Protein AF-A0A537WM13-F1 (afdb_monomer_lite)

Structure (mmCIF, N/CA/C/O backbone):
data_AF-A0A537WM13-F1
#
_entry.id   AF-A0A537WM13-F1
#
loop_
_atom_site.group_PDB
_atom_site.id
_atom_site.type_symbol
_atom_site.label_atom_id
_atom_site.label_alt_id
_atom_site.label_comp_id
_atom_site.label_asym_id
_atom_site.label_entity_id
_atom_site.label_seq_id
_atom_site.pdbx_PDB_ins_code
_atom_site.Cartn_x
_atom_site.Cartn_y
_atom_site.Cartn_z
_atom_site.occupancy
_atom_site.B_iso_or_equiv
_atom_site.auth_seq_id
_atom_site.auth_comp_id
_atom_site.auth_asym_id
_atom_site.auth_atom_id
_atom_site.pdbx_PDB_model_num
ATOM 1 N N . MET A 1 1 ? -26.273 -24.466 23.241 1.00 33.66 1 MET A N 1
ATOM 2 C CA . MET A 1 1 ? -25.876 -25.636 22.429 1.00 33.66 1 MET A CA 1
ATOM 3 C C . MET A 1 1 ? -24.632 -25.235 21.656 1.00 33.66 1 MET A C 1
ATOM 5 O O . MET A 1 1 ? -24.740 -24.491 20.694 1.00 33.66 1 MET A O 1
ATOM 9 N N . GLY A 1 2 ? -23.457 -25.568 22.197 1.00 30.44 2 GLY A N 1
ATOM 10 C CA . GLY A 1 2 ? -22.162 -25.078 21.719 1.00 30.44 2 GLY A CA 1
ATOM 11 C C . GLY A 1 2 ? -21.608 -25.953 20.600 1.00 30.44 2 GLY A C 1
ATOM 12 O O . GLY A 1 2 ? -21.362 -27.138 20.813 1.00 30.44 2 GLY A O 1
ATOM 13 N N . GLY A 1 3 ? -21.435 -25.367 19.416 1.00 29.80 3 GLY A N 1
ATOM 14 C CA . GLY A 1 3 ? -20.733 -25.984 18.296 1.00 29.80 3 GLY A CA 1
ATOM 15 C C . GLY A 1 3 ? -19.224 -25.824 18.467 1.00 29.80 3 GLY A C 1
ATOM 16 O O . GLY A 1 3 ? -18.727 -24.714 18.629 1.00 29.80 3 GLY A O 1
ATOM 17 N N . ALA A 1 4 ? -18.490 -26.934 18.447 1.00 31.41 4 ALA A N 1
ATOM 18 C CA . ALA A 1 4 ? -17.034 -26.921 18.467 1.00 31.41 4 ALA A CA 1
ATOM 19 C C . ALA A 1 4 ? -16.499 -26.465 17.096 1.00 31.41 4 ALA A C 1
ATOM 21 O O . ALA A 1 4 ? -16.612 -27.183 16.100 1.00 31.41 4 ALA A O 1
ATOM 22 N N . HIS A 1 5 ? -15.920 -25.265 17.054 1.00 36.41 5 HIS A N 1
ATOM 23 C CA . HIS A 1 5 ? -15.226 -24.718 15.890 1.00 36.41 5 HIS A CA 1
ATOM 24 C C . HIS A 1 5 ? -14.004 -25.586 15.543 1.00 36.41 5 HIS A C 1
ATOM 26 O O . HIS A 1 5 ? -13.100 -25.770 16.360 1.00 36.41 5 HIS A O 1
ATOM 32 N N . ARG A 1 6 ? -13.945 -26.114 14.313 1.00 45.25 6 ARG A N 1
ATOM 33 C CA . ARG A 1 6 ? -12.697 -26.652 13.749 1.00 45.25 6 ARG A CA 1
ATOM 34 C C . ARG A 1 6 ? -11.762 -25.471 13.476 1.00 45.25 6 ARG A C 1
ATOM 36 O O . ARG A 1 6 ? -12.001 -24.715 12.541 1.00 45.25 6 ARG A O 1
ATOM 43 N N . GLY A 1 7 ? -10.735 -25.306 14.308 1.00 50.56 7 GLY A N 1
ATOM 44 C CA . GLY A 1 7 ? -9.746 -24.237 14.165 1.00 50.56 7 GLY A CA 1
ATOM 45 C C . GLY A 1 7 ? -8.942 -24.347 12.866 1.00 50.56 7 GLY A C 1
ATOM 46 O O . GLY A 1 7 ? -8.560 -25.444 12.449 1.00 50.56 7 GLY A O 1
ATOM 47 N N . LEU A 1 8 ? -8.679 -23.199 12.242 1.00 58.16 8 LEU A N 1
ATOM 48 C CA . LEU A 1 8 ? -7.726 -23.058 11.141 1.00 58.16 8 LEU A CA 1
ATOM 49 C C . LEU A 1 8 ? -6.319 -23.468 11.614 1.00 58.16 8 LEU A C 1
ATOM 51 O O . LEU A 1 8 ? -5.905 -23.130 12.725 1.00 58.16 8 LEU A O 1
ATOM 55 N N . ARG A 1 9 ? -5.591 -24.240 10.797 1.00 61.44 9 ARG A N 1
ATOM 56 C CA . ARG A 1 9 ? -4.229 -24.696 11.123 1.00 61.44 9 ARG A CA 1
ATOM 57 C C . ARG A 1 9 ? -3.228 -23.603 10.775 1.00 61.44 9 ARG A C 1
ATOM 59 O O . ARG A 1 9 ? -3.192 -23.152 9.638 1.00 61.44 9 ARG A O 1
ATOM 66 N N . LEU A 1 10 ? -2.362 -23.250 11.721 1.00 72.94 10 LEU A N 1
ATOM 67 C CA . LEU A 1 10 ? -1.265 -22.313 11.487 1.00 72.94 10 LEU A CA 1
ATOM 68 C C . LEU A 1 10 ? -0.413 -22.754 10.286 1.00 72.94 10 LEU A C 1
ATOM 70 O O . LEU A 1 10 ? -0.078 -23.937 10.159 1.00 72.94 10 LEU A O 1
ATOM 74 N N . CYS A 1 11 ? -0.043 -21.815 9.417 1.00 73.94 11 CYS A N 1
ATOM 75 C CA . CYS A 1 11 ? 0.952 -22.085 8.395 1.00 73.94 11 CYS A CA 1
ATOM 76 C C . CYS A 1 11 ? 2.236 -22.596 9.057 1.00 73.94 11 CYS A C 1
ATOM 78 O O . CYS A 1 11 ? 2.623 -22.170 10.152 1.00 73.94 11 CYS A O 1
ATOM 80 N N . GLY A 1 12 ? 2.888 -23.550 8.390 1.00 61.28 12 GLY A N 1
ATOM 81 C CA . GLY A 1 12 ? 4.125 -24.149 8.876 1.00 61.28 12 GLY A CA 1
ATOM 82 C C . GLY A 1 12 ? 3.924 -25.135 10.027 1.00 61.28 12 GLY A C 1
ATOM 83 O O . GLY A 1 12 ? 4.912 -25.713 10.484 1.00 61.28 12 GLY A O 1
ATOM 84 N N . ALA A 1 13 ? 2.679 -25.391 10.457 1.00 55.06 13 ALA A N 1
ATOM 85 C CA . ALA A 1 13 ? 2.350 -26.538 11.293 1.00 55.06 13 ALA A CA 1
ATOM 86 C C . 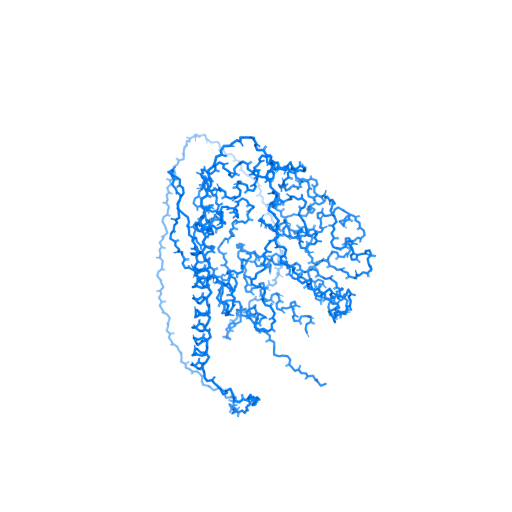ALA A 1 13 ? 2.647 -27.819 10.500 1.00 55.06 13 ALA A C 1
ATOM 88 O O . ALA A 1 13 ? 1.800 -28.358 9.789 1.00 55.06 13 ALA A O 1
ATOM 89 N N . ARG A 1 14 ? 3.900 -28.274 10.594 1.00 45.12 14 ARG A N 1
ATOM 90 C CA . ARG A 1 14 ? 4.309 -29.609 10.171 1.00 45.12 14 ARG A CA 1
ATOM 91 C C . ARG A 1 14 ? 3.398 -30.601 10.878 1.00 45.12 14 ARG A C 1
ATOM 93 O O . ARG A 1 14 ? 3.159 -30.464 12.079 1.00 45.12 14 ARG A O 1
ATOM 100 N N . ASP A 1 15 ? 2.933 -31.612 10.158 1.00 42.06 15 ASP A N 1
ATOM 101 C CA . ASP A 1 15 ? 2.449 -32.819 10.813 1.00 42.06 15 ASP A CA 1
ATOM 102 C C . ASP A 1 15 ? 3.578 -33.317 11.735 1.00 42.06 15 ASP A C 1
ATOM 104 O O . ASP A 1 15 ? 4.653 -33.670 11.259 1.00 42.06 15 ASP A O 1
ATOM 108 N N . GLY A 1 16 ? 3.365 -33.195 13.050 1.00 31.75 16 GLY A N 1
ATOM 109 C CA . GLY A 1 16 ? 4.203 -33.682 14.153 1.00 31.75 16 GLY A CA 1
ATOM 110 C C . GLY A 1 16 ? 5.718 -33.751 13.917 1.00 31.75 16 GLY A C 1
ATOM 111 O O . GLY A 1 16 ? 6.237 -34.769 13.467 1.00 31.75 16 GLY A O 1
ATOM 112 N N . GLY A 1 17 ? 6.447 -32.719 14.346 1.00 27.03 17 GLY A N 1
ATOM 113 C CA . GLY A 1 17 ? 7.904 -32.761 14.483 1.00 27.03 17 GLY A CA 1
ATOM 114 C C . GLY A 1 17 ? 8.394 -31.704 15.465 1.00 27.03 17 GLY A C 1
ATOM 115 O O . GLY A 1 17 ? 8.630 -30.564 15.072 1.00 27.03 17 GLY A O 1
ATOM 116 N N . ASP A 1 18 ? 8.495 -32.107 16.733 1.00 31.38 18 ASP A N 1
ATOM 117 C CA . ASP A 1 18 ? 8.873 -31.317 17.908 1.00 31.38 18 ASP A CA 1
ATOM 118 C C . ASP A 1 18 ? 10.163 -30.500 17.759 1.00 31.38 18 ASP A C 1
ATOM 120 O O . ASP A 1 18 ? 11.173 -30.969 17.229 1.00 31.38 18 ASP A O 1
ATOM 124 N N . GLY A 1 19 ? 10.157 -29.298 18.346 1.00 28.38 19 GLY A N 1
ATOM 125 C CA . GLY A 1 19 ? 11.374 -28.514 18.545 1.00 28.38 19 GLY A CA 1
ATOM 126 C C . GLY A 1 19 ? 11.162 -27.071 19.003 1.00 28.38 19 GLY A C 1
ATOM 127 O O . GLY A 1 19 ? 11.687 -26.160 18.372 1.00 28.38 19 GLY A O 1
ATOM 128 N N . ALA A 1 20 ? 10.423 -26.832 20.092 1.00 28.44 20 ALA A N 1
ATOM 129 C CA . ALA A 1 20 ? 10.394 -25.521 20.745 1.00 28.44 20 ALA A CA 1
ATOM 130 C C . ALA A 1 20 ? 11.542 -25.401 21.766 1.00 28.44 20 ALA A C 1
ATOM 132 O O . ALA A 1 20 ? 11.577 -26.124 22.760 1.00 28.44 20 ALA A O 1
ATOM 133 N N . VAL A 1 21 ? 12.463 -24.456 21.554 1.00 29.03 21 VAL A N 1
ATOM 134 C CA . VAL A 1 21 ? 13.472 -24.049 22.547 1.00 29.03 21 VAL A CA 1
ATOM 135 C C . VAL A 1 21 ? 12.980 -22.784 23.252 1.00 29.03 21 VAL A C 1
ATOM 137 O O . VAL A 1 21 ? 12.755 -21.759 22.613 1.00 29.03 21 VAL A O 1
ATOM 140 N N . ARG A 1 22 ? 12.823 -22.843 24.582 1.00 28.94 22 ARG A N 1
ATOM 141 C CA . ARG A 1 22 ? 12.634 -21.669 25.457 1.00 28.94 22 ARG A CA 1
ATOM 142 C C . ARG A 1 22 ? 13.965 -21.255 26.118 1.00 28.94 22 ARG A C 1
ATOM 144 O O . ARG A 1 22 ? 14.816 -22.114 26.342 1.00 28.94 22 ARG A O 1
ATOM 151 N N . PRO A 1 23 ? 14.147 -19.961 26.452 1.00 28.91 23 PRO A N 1
ATOM 152 C CA . PRO A 1 23 ? 15.436 -19.385 26.832 1.00 28.91 23 PRO A CA 1
ATOM 153 C C . PRO A 1 23 ? 15.777 -19.577 28.320 1.00 28.91 23 PRO A C 1
ATOM 155 O O . PRO A 1 23 ? 14.935 -19.406 29.204 1.00 28.91 23 PRO A O 1
ATOM 158 N N . GLY A 1 24 ? 17.043 -19.902 28.594 1.00 26.73 24 GLY A N 1
ATOM 159 C CA . GLY A 1 24 ? 17.599 -20.075 29.937 1.00 26.73 24 GLY A CA 1
ATOM 160 C C . GLY A 1 24 ? 17.973 -18.754 30.620 1.00 26.73 24 GLY A C 1
ATOM 161 O O . GLY A 1 24 ? 18.552 -17.852 30.019 1.00 26.73 24 GLY A O 1
ATOM 162 N N . ARG A 1 25 ? 17.624 -18.671 31.907 1.00 28.39 25 ARG A N 1
ATOM 163 C CA . ARG A 1 25 ? 17.782 -17.538 32.828 1.00 28.39 25 ARG A CA 1
ATOM 164 C C . ARG A 1 25 ? 19.241 -17.162 33.122 1.00 28.39 25 ARG A C 1
ATOM 166 O O . ARG A 1 25 ? 20.120 -18.011 33.223 1.00 28.39 25 ARG A O 1
ATOM 173 N N . ARG A 1 26 ? 19.437 -15.865 33.391 1.00 30.41 26 ARG A N 1
ATOM 174 C CA . ARG A 1 26 ? 20.634 -15.253 33.990 1.00 30.41 26 ARG A CA 1
ATOM 175 C C . ARG A 1 26 ? 20.900 -15.802 35.398 1.00 30.41 26 ARG A C 1
ATOM 177 O O . ARG A 1 26 ? 19.998 -15.775 36.230 1.00 30.41 26 ARG A O 1
ATOM 184 N N . HIS A 1 27 ? 22.158 -16.121 35.702 1.00 27.98 27 HIS A N 1
ATOM 185 C CA . HIS A 1 27 ? 22.678 -16.100 37.070 1.00 27.98 27 HIS A CA 1
ATOM 186 C C . HIS A 1 27 ? 23.997 -15.325 37.148 1.00 27.98 27 HIS A C 1
ATOM 188 O O . HIS A 1 27 ? 24.932 -15.547 36.385 1.00 27.98 27 HIS A O 1
ATOM 194 N N . ARG A 1 28 ? 24.011 -14.373 38.088 1.00 28.02 28 ARG A N 1
ATOM 195 C CA . ARG A 1 28 ? 25.153 -13.575 38.545 1.00 28.02 28 ARG A CA 1
ATOM 196 C C . ARG A 1 28 ? 26.186 -14.462 39.233 1.00 28.02 28 ARG A C 1
ATOM 198 O O . ARG A 1 28 ? 25.793 -15.262 40.073 1.00 28.02 28 ARG A O 1
ATOM 205 N N . LEU A 1 29 ? 27.470 -14.153 39.054 1.00 29.03 29 LEU A N 1
ATOM 206 C CA . LEU A 1 29 ? 28.488 -14.333 40.093 1.00 29.03 29 LEU A CA 1
ATOM 207 C C . LEU A 1 29 ? 29.459 -13.140 40.080 1.00 29.03 29 LEU A C 1
ATOM 209 O O . LEU A 1 29 ? 29.998 -12.756 39.048 1.00 29.03 29 LEU A O 1
ATOM 213 N N . ARG A 1 30 ? 29.595 -12.522 41.258 1.00 26.73 30 ARG A N 1
ATOM 214 C CA . ARG A 1 30 ? 30.518 -11.435 41.618 1.00 26.73 30 ARG A CA 1
ATOM 215 C C . ARG A 1 30 ? 31.854 -12.021 42.093 1.00 26.73 30 ARG A C 1
ATOM 217 O O . ARG A 1 30 ? 31.815 -12.976 42.862 1.00 26.73 30 ARG A O 1
ATOM 224 N N . ARG A 1 31 ? 32.973 -11.344 41.788 1.00 27.62 31 ARG A N 1
ATOM 225 C CA . ARG A 1 31 ? 34.114 -10.974 42.681 1.00 27.62 31 ARG A CA 1
ATOM 226 C C . ARG A 1 31 ? 35.231 -10.370 41.802 1.00 27.62 31 ARG A C 1
ATOM 228 O O . ARG A 1 31 ? 35.631 -11.003 40.840 1.00 27.62 31 ARG A O 1
ATOM 235 N N . SER A 1 32 ? 35.532 -9.067 41.894 1.00 26.98 32 SER A N 1
ATOM 236 C CA . SER A 1 32 ? 36.383 -8.372 42.893 1.00 26.98 32 SER A CA 1
ATOM 237 C C . SER A 1 32 ? 37.873 -8.723 42.723 1.00 26.98 32 SER A C 1
ATOM 239 O O . SER A 1 32 ? 38.274 -9.833 43.043 1.00 26.98 32 SER A O 1
ATOM 241 N N . LEU A 1 33 ? 38.608 -7.896 41.963 1.00 27.00 33 LEU A N 1
ATOM 242 C CA . LEU A 1 33 ? 39.578 -6.859 42.397 1.00 27.00 33 LEU A CA 1
ATOM 243 C C . LEU A 1 33 ? 40.980 -7.399 42.739 1.00 27.00 33 LEU A C 1
ATOM 245 O O . LEU A 1 33 ? 41.159 -7.996 43.794 1.00 27.00 33 LEU A O 1
ATOM 249 N N . ARG A 1 34 ? 41.981 -7.042 41.917 1.00 26.39 34 ARG A N 1
ATOM 250 C CA . ARG A 1 34 ? 43.159 -6.223 42.299 1.00 26.39 34 ARG A CA 1
ATOM 251 C C . ARG A 1 34 ? 44.148 -6.090 41.131 1.00 26.39 34 ARG A C 1
ATOM 253 O O . ARG A 1 34 ? 44.536 -7.084 40.532 1.00 26.39 34 ARG A O 1
ATOM 260 N N . ALA A 1 35 ? 44.543 -4.848 40.853 1.00 30.22 35 ALA A N 1
ATOM 261 C CA . ALA A 1 35 ? 45.727 -4.481 40.074 1.00 30.22 35 ALA A CA 1
ATOM 262 C C . ALA A 1 35 ? 46.989 -4.544 40.961 1.00 30.22 35 ALA A C 1
ATOM 264 O O . ALA A 1 35 ? 46.861 -4.538 42.192 1.00 30.22 35 ALA A O 1
ATOM 265 N N . PRO A 1 36 ? 48.188 -4.590 40.354 1.00 31.06 36 PRO A N 1
ATOM 266 C CA . PRO A 1 36 ? 49.019 -3.378 40.370 1.00 31.06 36 PRO A CA 1
ATOM 267 C C . PRO A 1 36 ? 49.828 -3.119 39.075 1.00 31.06 36 PRO A C 1
ATOM 269 O O . PRO A 1 36 ? 50.202 -4.036 38.352 1.00 31.06 36 PRO A O 1
ATOM 272 N N . GLU A 1 37 ? 50.113 -1.839 38.834 1.00 28.83 37 GLU A N 1
ATOM 273 C CA . GLU A 1 37 ? 51.120 -1.264 37.915 1.00 28.83 37 GLU A CA 1
ATOM 274 C C . GLU A 1 37 ? 52.397 -0.862 38.710 1.00 28.83 37 GLU A C 1
ATOM 276 O O . GLU A 1 37 ? 52.356 -0.971 39.940 1.00 28.83 37 GLU A O 1
ATOM 281 N N . PRO A 1 38 ? 53.464 -0.239 38.138 1.00 43.94 38 PRO A N 1
ATOM 282 C CA . PRO A 1 38 ? 54.032 -0.259 36.772 1.00 43.94 38 PRO A CA 1
ATOM 283 C C . PRO A 1 38 ? 55.580 -0.455 36.764 1.00 43.94 38 PRO A C 1
ATOM 285 O O . PRO A 1 38 ? 56.235 -0.440 37.804 1.00 43.94 38 PRO A O 1
ATOM 288 N N . GLY A 1 39 ? 56.199 -0.570 35.578 1.00 26.47 39 GLY A N 1
ATOM 289 C CA . GLY A 1 39 ? 57.662 -0.554 35.406 1.00 26.47 39 GLY A CA 1
ATOM 290 C C . GLY A 1 39 ? 58.103 -0.103 34.004 1.00 26.47 39 GLY A C 1
ATOM 291 O O . GLY A 1 39 ? 57.547 -0.538 33.005 1.00 26.47 39 GLY A O 1
ATOM 292 N N . ASP A 1 40 ? 59.082 0.800 33.971 1.00 28.75 40 ASP A N 1
ATOM 293 C CA . ASP A 1 40 ? 59.433 1.780 32.930 1.00 28.75 40 ASP A CA 1
ATOM 294 C C . ASP A 1 40 ? 60.497 1.300 31.891 1.00 28.75 40 ASP A C 1
ATOM 296 O O . ASP A 1 40 ? 61.264 0.375 32.146 1.00 28.75 40 ASP A O 1
ATOM 300 N N . ARG A 1 41 ? 60.611 2.067 30.787 1.00 30.39 41 ARG A N 1
ATOM 301 C CA . ARG A 1 41 ? 61.742 2.249 29.829 1.00 30.39 41 ARG A CA 1
ATOM 302 C C . ARG A 1 41 ? 61.963 1.270 28.661 1.00 30.39 41 ARG A C 1
ATOM 304 O O . ARG A 1 41 ? 62.600 0.235 28.794 1.00 30.39 41 ARG A O 1
ATOM 311 N N . SER A 1 42 ? 61.755 1.754 27.429 1.00 30.62 42 SER A N 1
ATOM 312 C CA . SER A 1 42 ? 62.787 2.448 26.610 1.00 30.62 42 SER A CA 1
ATOM 313 C C . SER A 1 42 ? 62.538 2.358 25.088 1.00 30.62 42 SER A C 1
ATOM 315 O O . SER A 1 42 ? 61.827 1.502 24.578 1.00 30.62 42 SER A O 1
ATOM 317 N N . ARG A 1 43 ? 63.094 3.348 24.378 1.00 30.92 43 ARG A N 1
ATOM 318 C CA . ARG A 1 43 ? 62.888 3.745 22.972 1.00 30.92 43 ARG A CA 1
ATOM 319 C C . ARG A 1 43 ? 63.471 2.754 21.951 1.00 30.92 43 ARG A C 1
ATOM 321 O O . ARG A 1 43 ? 64.554 2.246 22.198 1.00 30.92 43 ARG A O 1
ATOM 328 N N . LEU A 1 44 ? 62.904 2.705 20.732 1.00 32.09 44 LEU A N 1
ATOM 329 C CA . LEU A 1 44 ? 63.640 2.919 19.462 1.00 32.09 44 LEU A CA 1
ATOM 330 C C . LEU A 1 44 ? 62.717 2.996 18.222 1.00 32.09 44 LEU A C 1
ATOM 332 O O . LEU A 1 44 ? 61.686 2.344 18.126 1.00 32.09 44 LEU A O 1
ATOM 336 N N . ARG A 1 45 ? 63.110 3.868 17.284 1.00 31.75 45 ARG A N 1
ATOM 337 C CA . ARG A 1 45 ? 62.446 4.260 16.023 1.00 31.75 45 ARG A CA 1
ATOM 338 C C . ARG A 1 45 ? 62.649 3.225 14.897 1.00 31.75 45 ARG A C 1
ATOM 340 O O . ARG A 1 45 ? 63.776 2.773 14.747 1.00 31.75 45 ARG A O 1
ATOM 347 N N . ARG A 1 46 ? 61.682 3.075 13.969 1.00 31.28 46 ARG A N 1
ATOM 348 C CA . ARG A 1 46 ? 61.757 3.427 12.513 1.00 31.28 46 ARG A CA 1
ATOM 349 C C . ARG A 1 46 ? 60.634 2.769 11.671 1.00 31.28 46 ARG A C 1
ATOM 351 O O . ARG A 1 46 ? 60.074 1.751 12.038 1.00 31.28 46 ARG A O 1
ATOM 358 N N . ARG A 1 47 ? 60.314 3.451 10.561 1.00 32.22 47 ARG A N 1
ATOM 359 C CA . ARG A 1 47 ? 59.229 3.277 9.565 1.00 32.22 47 ARG A CA 1
ATOM 360 C C . ARG A 1 47 ? 59.328 1.997 8.707 1.00 32.22 47 ARG A C 1
ATOM 362 O O . ARG A 1 47 ? 60.449 1.636 8.373 1.00 32.22 47 ARG A O 1
ATOM 369 N N . ALA A 1 48 ? 58.186 1.476 8.213 1.00 31.67 48 ALA A N 1
ATOM 370 C CA . ALA A 1 48 ? 57.818 1.346 6.775 1.00 31.67 48 ALA A CA 1
ATOM 371 C C . ALA A 1 48 ? 56.701 0.296 6.497 1.00 31.67 48 ALA A C 1
ATOM 373 O O . ALA A 1 48 ? 56.840 -0.844 6.910 1.00 31.67 48 ALA A O 1
ATOM 374 N N . GLY A 1 49 ? 55.660 0.700 5.740 1.00 30.44 49 GLY A N 1
ATOM 375 C CA . GLY A 1 49 ? 54.986 -0.027 4.630 1.00 30.44 49 GLY A CA 1
ATOM 376 C C . GLY A 1 49 ? 54.223 -1.362 4.847 1.00 30.44 49 GLY A C 1
ATOM 377 O O . GLY A 1 49 ? 54.759 -2.264 5.479 1.00 30.44 49 GLY A O 1
ATOM 378 N N . PRO A 1 50 ? 53.017 -1.557 4.253 1.00 38.16 50 PRO A N 1
ATOM 379 C CA . PRO A 1 50 ? 52.198 -2.761 4.437 1.00 38.16 50 PRO A CA 1
ATOM 380 C C . PRO A 1 50 ? 52.436 -3.833 3.356 1.00 38.16 50 PRO A C 1
ATOM 382 O O . PRO A 1 50 ? 52.597 -3.512 2.181 1.00 38.16 50 PRO A O 1
ATOM 385 N N . VAL A 1 51 ? 52.358 -5.117 3.730 1.00 32.59 51 VAL A N 1
ATOM 386 C CA . VAL A 1 51 ? 52.222 -6.240 2.783 1.00 32.59 51 VAL A CA 1
ATOM 387 C C . VAL A 1 51 ? 51.167 -7.223 3.294 1.00 32.59 51 VAL A C 1
ATOM 389 O O . VAL A 1 51 ? 51.275 -7.776 4.386 1.00 32.59 51 VAL A O 1
ATOM 392 N N . VAL A 1 52 ? 50.144 -7.432 2.468 1.00 31.78 52 VAL A N 1
ATOM 393 C CA . VAL A 1 52 ? 49.072 -8.423 2.619 1.00 31.78 52 VAL A CA 1
ATOM 394 C C . VAL A 1 52 ? 49.603 -9.816 2.273 1.00 31.78 52 VAL A C 1
ATOM 396 O O . VAL A 1 52 ? 50.229 -9.992 1.229 1.00 31.78 52 VAL A O 1
ATOM 399 N N . ARG A 1 53 ? 49.289 -10.833 3.089 1.00 28.88 53 ARG A N 1
ATOM 400 C CA . ARG A 1 53 ? 49.335 -12.240 2.658 1.00 28.88 53 ARG A CA 1
ATOM 401 C C . ARG A 1 53 ? 48.264 -13.096 3.339 1.00 28.88 53 ARG A C 1
ATOM 403 O O . ARG A 1 53 ? 48.036 -13.017 4.540 1.00 28.88 53 ARG A O 1
ATOM 410 N N . THR A 1 54 ? 47.604 -13.886 2.504 1.00 30.47 54 THR A N 1
ATOM 411 C CA . THR A 1 54 ? 46.429 -14.736 2.725 1.00 30.47 54 THR A CA 1
ATOM 412 C C . THR A 1 54 ? 46.770 -16.048 3.442 1.00 30.47 54 THR A C 1
ATOM 414 O O . THR A 1 54 ? 47.774 -16.684 3.124 1.00 30.47 54 THR A O 1
ATOM 417 N N . ALA A 1 55 ? 45.911 -16.498 4.368 1.00 30.42 55 ALA A N 1
ATOM 418 C CA . ALA A 1 55 ? 46.054 -17.779 5.072 1.00 30.42 55 ALA A CA 1
ATOM 419 C C . ALA A 1 55 ? 44.895 -18.745 4.753 1.00 30.42 55 ALA A C 1
ATOM 421 O O . ALA A 1 55 ? 43.722 -18.401 4.884 1.00 30.42 55 ALA A O 1
ATOM 422 N N . ARG A 1 56 ? 45.256 -19.964 4.325 1.00 28.03 56 ARG A N 1
ATOM 423 C CA . ARG A 1 56 ? 44.378 -21.116 4.043 1.00 28.03 56 ARG A CA 1
ATOM 424 C C . ARG A 1 56 ? 44.018 -21.860 5.338 1.00 28.03 56 ARG A C 1
ATOM 426 O O . ARG A 1 56 ? 44.891 -22.088 6.168 1.00 28.03 56 ARG A O 1
ATOM 433 N N . TYR A 1 57 ? 42.774 -22.331 5.446 1.00 28.41 57 TYR A N 1
ATOM 434 C CA . TYR A 1 57 ? 42.305 -23.269 6.479 1.00 28.41 57 TYR A CA 1
ATOM 435 C C . TYR A 1 57 ? 42.266 -24.716 5.944 1.00 28.41 57 TYR A C 1
ATOM 437 O O . TYR A 1 57 ? 41.835 -24.909 4.806 1.00 28.41 57 TYR A O 1
ATOM 445 N N . PRO A 1 58 ? 42.646 -25.748 6.729 1.00 31.48 58 PRO A N 1
ATOM 446 C CA . PRO A 1 58 ? 42.499 -27.143 6.323 1.00 31.48 58 PRO A CA 1
ATOM 447 C C . PRO A 1 58 ? 41.214 -27.795 6.872 1.00 31.48 58 PRO A C 1
ATOM 449 O O . PRO A 1 58 ? 40.833 -27.632 8.030 1.00 31.48 58 PRO A O 1
ATOM 452 N N . SER A 1 59 ? 40.578 -28.594 6.017 1.00 30.48 59 SER A N 1
ATOM 453 C CA . SER A 1 59 ? 39.376 -29.405 6.249 1.00 30.48 59 SER A CA 1
ATOM 454 C C . SER A 1 59 ? 39.636 -30.662 7.097 1.00 30.48 59 SER A C 1
ATOM 456 O O . SER A 1 59 ? 40.577 -31.408 6.816 1.00 30.48 59 SER A O 1
ATOM 458 N N . ARG A 1 60 ? 38.751 -30.979 8.058 1.00 30.47 60 ARG A N 1
ATOM 459 C CA . ARG A 1 60 ? 38.733 -32.264 8.792 1.00 30.47 60 ARG A CA 1
ATOM 460 C C . ARG A 1 60 ? 37.503 -33.114 8.438 1.00 30.47 60 ARG A C 1
ATOM 462 O O . ARG A 1 60 ? 36.379 -32.629 8.438 1.00 30.47 60 ARG A O 1
ATOM 469 N N . ARG A 1 61 ? 37.765 -34.397 8.152 1.00 28.53 61 ARG A N 1
ATOM 470 C CA . ARG A 1 61 ? 36.823 -35.472 7.779 1.00 28.53 61 ARG A CA 1
ATOM 471 C C . ARG A 1 61 ? 35.985 -35.967 8.969 1.00 28.53 61 ARG A C 1
ATOM 473 O O . ARG A 1 61 ? 36.515 -36.120 10.067 1.00 28.53 61 ARG A O 1
ATOM 480 N N . LEU A 1 62 ? 34.724 -36.324 8.713 1.00 30.34 62 LEU A N 1
ATOM 481 C CA . LEU A 1 62 ? 33.822 -37.031 9.637 1.00 30.34 62 LEU A CA 1
ATOM 482 C C . LEU A 1 62 ? 33.887 -38.558 9.421 1.00 30.34 62 LEU A C 1
ATOM 484 O O . LEU A 1 62 ? 33.931 -39.020 8.282 1.00 30.34 62 LEU A O 1
ATOM 488 N N . LYS A 1 63 ? 33.869 -39.337 10.514 1.00 28.25 63 LYS A N 1
ATOM 489 C CA . LYS A 1 63 ? 33.669 -40.804 10.529 1.00 28.25 63 LYS A CA 1
ATOM 490 C C . LYS A 1 63 ? 32.247 -41.149 11.027 1.00 28.25 63 LYS A C 1
ATOM 492 O O . LYS A 1 63 ? 31.721 -40.405 11.855 1.00 28.25 63 LYS A O 1
ATOM 497 N N . PRO A 1 64 ? 31.633 -42.260 10.569 1.00 32.69 64 PRO A N 1
ATOM 498 C CA . PRO A 1 64 ? 30.227 -42.583 10.830 1.00 32.69 64 PRO A CA 1
ATOM 499 C C . PRO A 1 64 ? 30.009 -43.333 12.160 1.00 32.69 64 PRO A C 1
ATOM 501 O O . PRO A 1 64 ? 30.889 -44.054 12.630 1.00 32.69 64 PRO A O 1
ATOM 504 N N . ARG A 1 65 ? 28.817 -43.176 12.758 1.00 32.72 65 ARG A N 1
ATOM 505 C CA . ARG A 1 65 ? 28.377 -43.870 13.988 1.00 32.72 65 ARG A CA 1
ATOM 506 C C . ARG A 1 65 ? 27.573 -45.153 13.686 1.00 32.72 65 ARG A C 1
ATOM 508 O O . ARG A 1 65 ? 26.862 -45.181 12.683 1.00 32.72 65 ARG A O 1
ATOM 515 N N . PRO A 1 66 ? 27.627 -46.180 14.562 1.00 29.86 66 PRO A N 1
ATOM 516 C CA . PRO A 1 66 ? 26.927 -47.453 14.383 1.00 29.86 66 PRO A CA 1
ATOM 517 C C . PRO A 1 66 ? 25.503 -47.462 14.976 1.00 29.86 66 PRO A C 1
ATOM 519 O O . PRO A 1 66 ? 25.190 -46.716 15.904 1.00 29.86 66 PRO A O 1
ATOM 522 N N . ARG A 1 67 ? 24.657 -48.350 14.432 1.00 38.03 67 ARG A N 1
ATOM 523 C CA . ARG A 1 67 ? 23.260 -48.627 14.827 1.00 38.03 67 ARG A CA 1
ATOM 524 C C . ARG A 1 67 ? 23.162 -49.435 16.134 1.00 38.03 67 ARG A C 1
ATOM 526 O O . ARG A 1 67 ? 24.007 -50.291 16.389 1.00 38.03 67 ARG A O 1
ATOM 533 N N . ARG A 1 68 ? 22.089 -49.222 16.910 1.00 29.14 68 ARG A N 1
ATOM 534 C CA . ARG A 1 68 ? 21.655 -50.056 18.054 1.00 29.14 68 ARG A CA 1
ATOM 535 C C . ARG A 1 68 ? 20.112 -50.218 18.093 1.00 29.14 68 ARG A C 1
ATOM 537 O O . ARG A 1 68 ? 19.440 -49.451 17.408 1.00 29.14 68 ARG A O 1
ATOM 544 N N . PRO A 1 69 ? 19.593 -51.253 18.796 1.00 31.48 69 PRO A N 1
ATOM 545 C CA 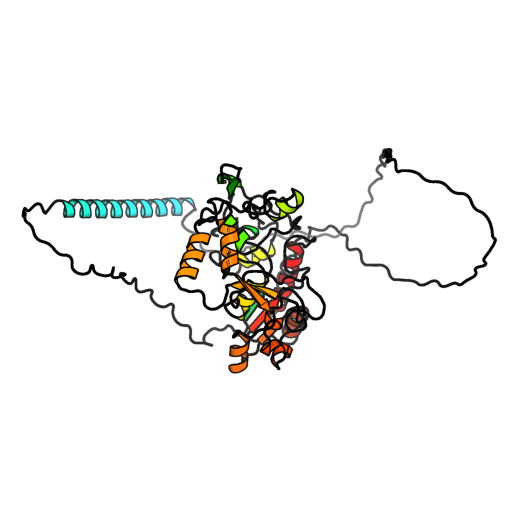. PRO A 1 69 ? 18.438 -52.080 18.399 1.00 31.48 69 PRO A CA 1
ATOM 546 C C . PRO A 1 69 ? 17.107 -51.669 19.086 1.00 31.48 69 PRO A C 1
ATOM 548 O O . PRO A 1 69 ? 17.112 -50.702 19.849 1.00 31.48 69 PRO A O 1
ATOM 551 N N . PRO A 1 70 ? 15.963 -52.336 18.797 1.00 34.16 70 PRO A N 1
ATOM 552 C CA . PRO A 1 70 ? 14.636 -51.801 19.082 1.00 34.16 70 PRO A CA 1
ATOM 553 C C . PRO A 1 70 ? 14.182 -52.129 20.506 1.00 34.16 70 PRO A C 1
ATOM 555 O O . PRO A 1 70 ? 14.503 -53.190 21.039 1.00 34.16 70 PRO A O 1
ATOM 558 N N . ILE A 1 71 ? 13.382 -51.240 21.095 1.00 31.20 71 ILE A N 1
ATOM 559 C CA . ILE A 1 71 ? 12.630 -51.530 22.317 1.00 31.20 71 ILE A CA 1
ATOM 560 C C . ILE A 1 71 ? 11.143 -51.454 21.989 1.00 31.20 71 ILE A C 1
ATOM 562 O O . ILE A 1 71 ? 10.627 -50.452 21.499 1.00 31.20 71 ILE A O 1
ATOM 566 N N . SER A 1 72 ? 10.509 -52.594 22.220 1.00 28.80 72 SER A N 1
ATOM 567 C CA . SER A 1 72 ? 9.105 -52.929 22.066 1.00 28.80 72 SER A CA 1
ATOM 568 C C . SER A 1 72 ? 8.227 -52.351 23.175 1.00 28.80 72 SER A C 1
ATOM 570 O O . SER A 1 72 ? 8.615 -52.385 24.339 1.00 28.80 72 SER A O 1
ATOM 572 N N . GLY A 1 73 ? 6.990 -52.016 22.799 1.00 30.52 73 GLY A N 1
ATOM 573 C CA . GLY A 1 73 ? 5.810 -52.084 23.661 1.00 30.52 73 GLY A CA 1
ATOM 574 C C . GLY A 1 73 ? 5.508 -50.820 24.458 1.00 30.52 73 GLY A C 1
ATOM 575 O O . GLY A 1 73 ? 6.206 -50.518 25.409 1.00 30.52 73 GLY A O 1
ATOM 576 N N . VAL A 1 74 ? 4.425 -50.126 24.103 1.00 28.69 74 VAL A N 1
ATOM 577 C CA . VAL A 1 74 ? 3.150 -50.167 24.843 1.00 28.69 74 VAL A CA 1
ATOM 578 C C . VAL A 1 74 ? 2.048 -49.735 23.872 1.00 28.69 74 VAL A C 1
ATOM 580 O O . VAL A 1 74 ? 2.153 -48.724 23.183 1.00 28.69 74 VAL A O 1
ATOM 583 N N . ALA A 1 75 ? 1.012 -50.563 23.790 1.00 31.62 75 ALA A N 1
ATOM 584 C CA . ALA A 1 75 ? -0.181 -50.346 22.996 1.00 31.62 75 ALA A CA 1
ATOM 585 C C . ALA A 1 75 ? -1.085 -49.277 23.625 1.00 31.62 75 ALA A C 1
ATOM 587 O O . ALA A 1 75 ? -1.326 -49.301 24.828 1.00 31.62 75 ALA A O 1
ATOM 588 N N . ALA A 1 76 ? -1.675 -48.423 22.792 1.00 30.48 76 ALA A N 1
ATOM 589 C CA . ALA A 1 76 ? -2.995 -47.864 23.052 1.00 30.48 76 ALA A CA 1
ATOM 590 C C . ALA A 1 76 ? -3.676 -47.584 21.709 1.00 30.48 76 ALA A C 1
ATOM 592 O O . ALA A 1 76 ? -3.253 -46.762 20.902 1.00 30.48 76 ALA A O 1
ATOM 593 N N . SER A 1 77 ? -4.704 -48.380 21.471 1.00 29.53 77 SER A N 1
ATOM 594 C CA . SER A 1 77 ? -5.572 -48.461 20.310 1.00 29.53 77 SER A CA 1
ATOM 595 C C . SER A 1 77 ? -6.291 -47.154 19.971 1.00 29.53 77 SER A C 1
ATOM 597 O O . SER A 1 77 ? -7.055 -46.647 20.789 1.00 29.53 77 SER A O 1
ATOM 599 N N . VAL A 1 78 ? -6.191 -46.721 18.713 1.00 25.25 78 VAL A N 1
ATOM 600 C CA . VAL A 1 78 ? -7.260 -45.961 18.054 1.00 25.25 78 VAL A CA 1
ATOM 601 C C . VAL A 1 78 ? -7.830 -46.859 16.965 1.00 25.25 78 VAL A C 1
ATOM 603 O O . VAL A 1 78 ? -7.195 -47.108 15.942 1.00 25.25 78 VAL A O 1
ATOM 606 N N . ARG A 1 79 ? -9.023 -47.404 17.220 1.00 24.61 79 ARG A N 1
ATOM 607 C CA . ARG A 1 79 ? -9.839 -48.021 16.173 1.00 24.61 79 ARG A CA 1
ATOM 608 C C . ARG A 1 79 ? -10.280 -46.912 15.221 1.00 24.61 79 ARG A C 1
ATOM 610 O O . ARG A 1 79 ? -10.931 -45.965 15.656 1.00 24.61 79 ARG A O 1
ATOM 617 N N . LEU A 1 80 ? -9.958 -47.060 13.934 1.00 39.03 80 LEU A N 1
ATOM 618 C CA . LEU A 1 80 ? -10.746 -46.443 12.872 1.00 39.03 80 LEU A CA 1
ATOM 619 C C . LEU A 1 80 ? -12.190 -46.923 13.041 1.00 39.03 80 LEU A C 1
ATOM 621 O O . LEU A 1 80 ? -12.443 -48.126 12.984 1.00 39.03 80 LEU A O 1
ATOM 625 N N . VAL A 1 81 ? -13.121 -45.994 13.238 1.00 28.11 81 VAL A N 1
ATOM 626 C CA . VAL A 1 81 ? -14.544 -46.272 13.049 1.00 28.11 81 VAL A CA 1
ATOM 627 C C . VAL A 1 81 ? -15.002 -45.503 11.822 1.00 28.11 81 VAL A C 1
ATOM 629 O O . VAL A 1 81 ? -15.079 -44.279 11.819 1.00 28.11 81 VAL A O 1
ATOM 632 N N . GLN A 1 82 ? -15.156 -46.314 10.780 1.00 27.98 82 GLN A N 1
ATOM 633 C CA . GLN A 1 82 ? -16.053 -46.262 9.633 1.00 27.98 82 GLN A CA 1
ATOM 634 C C . GLN A 1 82 ? -16.871 -44.991 9.378 1.00 27.98 82 GLN A C 1
ATOM 636 O O . GLN A 1 82 ? -17.589 -44.470 10.227 1.00 27.98 82 GLN A O 1
ATOM 641 N N . GLU A 1 83 ? -16.792 -44.613 8.105 1.00 38.47 83 GLU A N 1
ATOM 642 C CA . GLU A 1 83 ? -17.640 -43.699 7.353 1.00 38.47 83 GLU A CA 1
ATOM 643 C C . GLU A 1 83 ? -19.127 -43.752 7.737 1.00 38.47 83 GLU A C 1
ATOM 645 O O . GLU A 1 83 ? -19.719 -44.817 7.901 1.00 38.47 83 GLU A O 1
ATOM 650 N N . THR A 1 84 ? -19.747 -42.576 7.800 1.00 28.33 84 THR A N 1
ATOM 651 C CA . THR A 1 84 ? -21.189 -42.364 7.592 1.00 28.33 84 THR A CA 1
ATOM 652 C C . THR A 1 84 ? -21.399 -40.926 7.084 1.00 28.33 84 THR A C 1
ATOM 654 O O . THR A 1 84 ? -20.522 -40.077 7.269 1.00 28.33 84 TH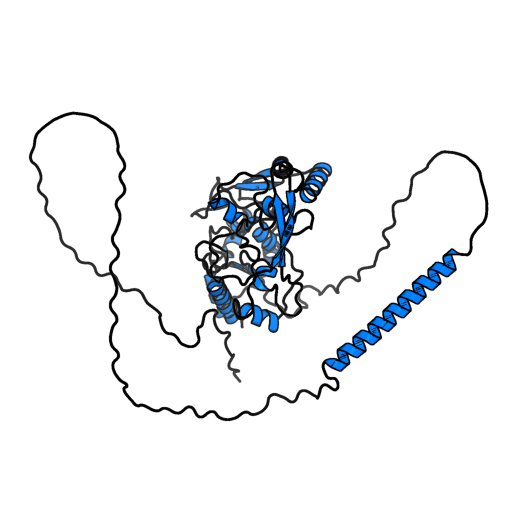R A O 1
ATOM 657 N N . PRO A 1 85 ? -22.479 -40.660 6.330 1.00 31.38 85 PRO A N 1
ATOM 658 C CA . PRO A 1 85 ? -22.414 -39.956 5.055 1.00 31.38 85 PRO A CA 1
ATOM 659 C C . PRO A 1 85 ? -22.665 -38.458 5.220 1.00 31.38 85 PRO A C 1
ATOM 661 O O . PRO A 1 85 ? -23.458 -38.030 6.059 1.00 31.38 85 PRO A O 1
ATOM 664 N N . GLY A 1 86 ? -22.006 -37.656 4.384 1.00 31.66 86 GLY A N 1
ATOM 665 C CA . GLY A 1 86 ? -22.375 -36.254 4.204 1.00 31.66 86 GLY A CA 1
ATOM 666 C C . GLY A 1 86 ? -23.768 -36.121 3.570 1.00 31.66 86 GLY A C 1
ATOM 667 O O . GLY A 1 86 ? -24.228 -37.063 2.928 1.00 31.66 86 GLY A O 1
ATOM 668 N N . PRO A 1 87 ? -24.439 -34.970 3.752 1.00 30.67 87 PRO A N 1
ATOM 669 C CA . PRO A 1 87 ? -25.830 -34.769 3.355 1.00 30.67 87 PRO A CA 1
ATOM 670 C C . PRO A 1 87 ? -26.039 -35.017 1.859 1.00 30.67 87 PRO A C 1
ATOM 672 O O . PRO A 1 87 ? -25.253 -34.543 1.035 1.00 30.67 87 PRO A O 1
ATOM 675 N N . ASP A 1 88 ? -27.118 -35.733 1.534 1.00 32.84 88 ASP A N 1
ATOM 676 C CA . ASP A 1 88 ? -27.556 -36.017 0.170 1.00 32.84 88 ASP A CA 1
ATOM 677 C C . ASP A 1 88 ? -27.744 -34.714 -0.613 1.00 32.84 88 ASP A C 1
ATOM 679 O O . ASP A 1 88 ? -28.735 -33.993 -0.474 1.00 32.84 88 ASP A O 1
ATOM 683 N N . LEU A 1 89 ? -26.767 -34.409 -1.464 1.00 35.72 89 LEU A N 1
ATOM 684 C CA . LEU A 1 89 ? -26.945 -33.441 -2.531 1.00 35.72 89 LEU A CA 1
ATOM 685 C C . LEU A 1 89 ? -27.818 -34.094 -3.610 1.00 35.72 89 LEU A C 1
ATOM 687 O O . LEU A 1 89 ? -27.547 -35.234 -4.000 1.00 35.72 89 LEU A O 1
ATOM 691 N N . PRO A 1 90 ? -28.843 -33.398 -4.135 1.00 34.03 90 PRO A N 1
ATOM 692 C CA . PRO A 1 90 ? -29.655 -33.940 -5.213 1.00 34.03 90 PRO A CA 1
ATOM 693 C C . PRO A 1 90 ? -28.758 -34.294 -6.412 1.00 34.03 90 PRO A C 1
ATOM 695 O O . PRO A 1 90 ? -27.816 -33.552 -6.716 1.00 34.03 90 PRO A O 1
ATOM 698 N N . PRO A 1 91 ? -29.020 -35.412 -7.114 1.00 32.88 91 PRO A N 1
ATOM 699 C CA . PRO A 1 91 ? -28.170 -35.850 -8.206 1.00 32.88 91 PRO A CA 1
ATOM 700 C C . PRO A 1 91 ? -28.165 -34.792 -9.308 1.00 32.88 91 PRO A C 1
ATOM 702 O O . PRO A 1 91 ? -29.177 -34.521 -9.958 1.00 32.88 91 PRO A O 1
ATOM 705 N N . SER A 1 92 ? -26.990 -34.207 -9.533 1.00 37.97 92 SER A N 1
ATOM 706 C CA . SER A 1 92 ? -26.700 -33.371 -10.691 1.00 37.97 92 SER A CA 1
ATOM 707 C C . SER A 1 92 ? -26.918 -34.217 -11.953 1.00 37.97 92 SER A C 1
ATOM 709 O O . SER A 1 92 ? -26.060 -35.009 -12.354 1.00 37.97 92 SER A O 1
ATOM 711 N N . ARG A 1 93 ? -28.078 -34.055 -12.593 1.00 42.47 93 ARG A N 1
ATOM 712 C CA . ARG A 1 93 ? -28.384 -34.615 -13.915 1.00 42.47 93 ARG A CA 1
ATOM 713 C C . ARG A 1 93 ? -27.662 -33.826 -15.011 1.00 42.47 93 ARG A C 1
ATOM 715 O O . ARG A 1 93 ? -28.302 -33.216 -15.850 1.00 42.47 93 ARG A O 1
ATOM 722 N N . SER A 1 94 ? -26.332 -33.826 -14.994 1.00 43.56 94 SER A N 1
ATOM 723 C CA . SER A 1 94 ? -25.487 -33.558 -16.168 1.00 43.56 94 SER A CA 1
ATOM 724 C C . SER A 1 94 ? -24.016 -33.624 -15.761 1.00 43.56 94 SER A C 1
ATOM 726 O O . SER A 1 94 ? -23.526 -32.759 -15.034 1.00 43.56 94 SER A O 1
ATOM 728 N N . GLY A 1 95 ? -23.299 -34.641 -16.239 1.00 40.06 95 GLY A N 1
ATOM 729 C CA . GLY A 1 95 ? -21.852 -34.745 -16.051 1.00 40.06 95 GLY A CA 1
ATOM 730 C C . GLY A 1 95 ? -21.082 -33.576 -16.694 1.00 40.06 95 GLY A C 1
ATOM 731 O O . GLY A 1 95 ? -21.630 -32.845 -17.526 1.00 40.06 95 GLY A O 1
ATOM 732 N N . PRO A 1 96 ? -19.791 -33.401 -16.356 1.00 43.81 96 PRO A N 1
ATOM 733 C CA . PRO A 1 96 ? -18.945 -32.302 -16.842 1.00 43.81 96 PRO A CA 1
ATOM 734 C C . PRO A 1 96 ? -18.867 -32.194 -18.378 1.00 43.81 96 PRO A C 1
ATOM 736 O O . PRO A 1 96 ? -18.673 -31.099 -18.901 1.00 43.81 96 PRO A O 1
ATOM 739 N N . PHE A 1 97 ? -19.125 -33.283 -19.108 1.00 45.00 97 PHE A N 1
ATOM 740 C CA . PHE A 1 97 ? -19.218 -33.286 -20.573 1.00 45.00 97 PHE A CA 1
ATOM 741 C C . PHE A 1 97 ? -20.479 -32.596 -21.132 1.00 45.00 97 PHE A C 1
ATOM 743 O O . PHE A 1 97 ? -20.419 -32.000 -22.205 1.00 45.00 97 PHE A O 1
ATOM 750 N N . GLY A 1 98 ? -21.608 -32.610 -20.413 1.00 41.50 98 GLY A N 1
ATOM 751 C CA . GLY A 1 98 ? -22.869 -32.012 -20.882 1.00 41.50 98 GLY A CA 1
ATOM 752 C C . GLY A 1 98 ? -22.823 -30.483 -20.917 1.00 41.50 98 GLY A C 1
ATOM 753 O O . GLY A 1 98 ? -23.223 -29.864 -21.901 1.00 41.50 98 GLY A O 1
ATOM 754 N N . ARG A 1 99 ? -22.213 -29.868 -19.893 1.00 48.12 99 ARG A N 1
ATOM 755 C CA . ARG A 1 99 ? -22.024 -28.407 -19.823 1.00 48.12 99 ARG A CA 1
ATOM 756 C C . ARG A 1 99 ? -21.058 -27.882 -20.887 1.00 48.12 99 ARG A C 1
ATOM 758 O O . ARG A 1 99 ? -21.181 -26.733 -21.302 1.00 48.12 99 ARG A O 1
ATOM 765 N N . TRP A 1 100 ? -20.130 -28.714 -21.360 1.00 46.62 100 TRP A N 1
ATOM 766 C CA . TRP A 1 100 ? -19.239 -28.371 -22.470 1.00 46.62 100 TRP A CA 1
ATOM 767 C C . TRP A 1 100 ? -19.985 -28.339 -23.816 1.00 46.62 100 TRP A C 1
ATOM 769 O O . TRP A 1 100 ? -19.810 -27.397 -24.590 1.00 46.62 100 TRP A O 1
ATOM 779 N N . PHE A 1 101 ? -20.886 -29.299 -24.066 1.00 42.53 101 PHE A N 1
ATOM 780 C CA . PHE A 1 101 ? -21.706 -29.325 -25.284 1.00 42.53 101 PHE A CA 1
ATOM 781 C C . PHE A 1 101 ? -22.773 -28.223 -25.325 1.00 42.53 101 PHE A C 1
ATOM 783 O O . PHE A 1 101 ? -22.982 -27.629 -26.384 1.00 42.53 101 PHE A O 1
ATOM 790 N N . GLU A 1 102 ? -23.407 -27.889 -24.197 1.00 50.91 102 GLU A N 1
ATOM 791 C CA . GLU A 1 102 ? -24.377 -26.784 -24.152 1.00 50.91 102 GLU A CA 1
ATOM 792 C C . GLU A 1 102 ? -23.719 -25.412 -24.332 1.00 50.91 102 GLU A C 1
ATOM 794 O O . GLU A 1 102 ? -24.228 -24.582 -25.085 1.00 50.91 102 GLU A O 1
ATOM 799 N N . ARG A 1 103 ? -22.529 -25.197 -23.752 1.00 59.41 103 ARG A N 1
ATOM 800 C CA . ARG A 1 103 ? -21.751 -23.965 -23.971 1.00 59.41 103 ARG A CA 1
ATOM 801 C C . ARG A 1 103 ? -21.265 -23.837 -25.417 1.00 59.41 103 ARG A C 1
ATOM 803 O O . ARG A 1 103 ? -21.287 -22.736 -25.959 1.00 59.41 103 ARG A O 1
ATOM 810 N N . ARG A 1 104 ? -20.910 -24.946 -26.082 1.00 66.25 104 ARG A N 1
ATOM 811 C CA . ARG A 1 104 ? -20.593 -24.955 -27.524 1.00 66.25 104 ARG A CA 1
ATOM 812 C C . ARG A 1 104 ? -21.806 -24.634 -28.394 1.00 66.25 104 ARG A C 1
ATOM 814 O O . ARG A 1 104 ? -21.664 -23.900 -29.365 1.00 66.25 104 ARG A O 1
ATOM 821 N N . ARG A 1 105 ? -22.992 -25.148 -28.054 1.00 65.50 105 ARG A N 1
ATOM 822 C CA . ARG A 1 105 ? -24.238 -24.848 -28.780 1.00 65.50 105 ARG A CA 1
ATOM 823 C C . ARG A 1 105 ? -24.652 -23.386 -28.632 1.00 65.50 105 ARG A C 1
ATOM 825 O O . ARG A 1 105 ? -24.971 -22.761 -29.637 1.00 65.50 105 ARG A O 1
ATOM 832 N N . ALA A 1 106 ? -24.569 -22.831 -27.423 1.00 64.75 106 ALA A N 1
ATOM 833 C CA . ALA A 1 106 ? -24.834 -21.414 -27.179 1.00 64.75 106 ALA A CA 1
ATOM 834 C C . ALA A 1 106 ? -23.826 -20.507 -27.909 1.00 64.75 106 ALA A C 1
ATOM 836 O O . ALA A 1 106 ? -24.218 -19.517 -28.519 1.00 64.75 106 ALA A O 1
ATOM 837 N N . TYR A 1 107 ? -22.543 -20.883 -27.923 1.00 67.69 107 TYR A N 1
ATOM 838 C CA . TYR A 1 107 ? -21.499 -20.144 -28.636 1.00 67.69 107 TYR A CA 1
ATOM 839 C C . TYR A 1 107 ? -21.666 -20.201 -30.164 1.00 67.69 107 TYR A C 1
ATOM 841 O O . TYR A 1 107 ? -21.545 -19.182 -30.837 1.00 67.69 107 TYR A O 1
ATOM 849 N N . LEU A 1 108 ? -22.015 -21.363 -30.728 1.00 79.06 108 LEU A N 1
ATOM 850 C CA . LEU A 1 108 ? -22.295 -21.493 -32.163 1.00 79.06 108 LEU A CA 1
ATOM 851 C C . LEU A 1 108 ? -23.569 -20.742 -32.576 1.00 79.06 108 LEU A C 1
ATOM 853 O O . LEU A 1 108 ? -23.579 -20.114 -33.632 1.00 79.06 108 LEU A O 1
ATOM 857 N N . ALA A 1 109 ? -24.614 -20.753 -31.742 1.00 76.00 109 ALA A N 1
ATOM 858 C CA . ALA A 1 109 ? -25.817 -19.953 -31.970 1.00 76.00 109 ALA A CA 1
ATOM 859 C C . ALA A 1 109 ? -25.506 -18.447 -31.936 1.00 76.00 109 ALA A C 1
ATOM 861 O O . ALA A 1 109 ? -25.968 -17.706 -32.800 1.00 76.00 109 ALA A O 1
ATOM 862 N N . PHE A 1 110 ? -24.661 -18.007 -30.999 1.00 81.38 110 PHE A N 1
ATOM 863 C CA . PHE A 1 110 ? -24.181 -16.627 -30.926 1.00 81.38 110 PHE A CA 1
ATOM 864 C C . PHE A 1 110 ? -23.399 -16.216 -32.185 1.00 81.38 110 PHE A C 1
ATOM 866 O O . PHE A 1 110 ? -23.689 -15.172 -32.765 1.00 81.38 110 PHE A O 1
ATOM 873 N N . LEU A 1 111 ? -22.475 -17.054 -32.669 1.00 85.69 111 LEU A N 1
ATOM 874 C CA . LEU A 1 111 ? -21.734 -16.782 -33.909 1.00 85.69 111 LEU A CA 1
ATOM 875 C C . LEU A 1 111 ? -22.651 -16.695 -35.139 1.00 85.69 111 LEU A C 1
ATOM 877 O O . LEU A 1 111 ? -22.434 -15.848 -36.003 1.00 85.69 111 LEU A O 1
ATOM 881 N N . LEU A 1 112 ? -23.697 -17.524 -35.203 1.00 85.25 112 LEU A N 1
ATOM 882 C CA . LEU A 1 112 ? -24.707 -17.473 -36.265 1.00 85.25 112 LEU A CA 1
ATOM 883 C C . LEU A 1 112 ? -25.494 -16.156 -36.248 1.00 85.25 112 LEU A C 1
ATOM 885 O O . LEU A 1 112 ? -25.687 -15.547 -37.297 1.00 85.25 112 LEU A O 1
ATOM 889 N N . VAL A 1 113 ? -25.898 -15.681 -35.066 1.00 85.19 113 VAL A N 1
ATOM 890 C CA . VAL A 1 113 ? -26.591 -14.390 -34.915 1.00 85.19 113 VAL A CA 1
ATOM 891 C C . VAL A 1 113 ? -25.685 -13.229 -35.328 1.00 85.19 113 VAL A C 1
ATOM 893 O O . VAL A 1 113 ? -26.115 -12.357 -36.079 1.00 85.19 113 VAL A O 1
ATOM 896 N N . VAL A 1 114 ? -24.415 -13.240 -34.915 1.00 83.38 114 VAL A N 1
ATOM 897 C CA . VAL A 1 114 ? -23.437 -12.210 -35.306 1.00 83.38 114 VAL A CA 1
ATOM 898 C C . VAL A 1 114 ? -23.209 -12.207 -36.821 1.00 83.38 114 VAL A C 1
ATOM 900 O O . VAL A 1 114 ? -23.215 -11.142 -37.437 1.00 83.38 114 VAL A O 1
ATOM 903 N N . ALA A 1 115 ? -23.082 -13.379 -37.450 1.00 86.00 115 ALA A N 1
ATOM 904 C CA . ALA A 1 115 ? -22.931 -13.485 -38.900 1.00 86.00 115 ALA A CA 1
ATOM 905 C C . ALA A 1 115 ? -24.159 -12.946 -39.660 1.00 86.00 115 ALA A C 1
ATOM 907 O O . ALA A 1 115 ? -24.002 -12.253 -40.665 1.00 86.00 115 ALA A O 1
ATOM 908 N N . LEU A 1 116 ? -25.373 -13.203 -39.160 1.00 85.69 116 LEU A N 1
ATOM 909 C CA . LEU A 1 116 ? -26.612 -12.674 -39.741 1.00 85.69 116 LEU A CA 1
ATOM 910 C C . LEU A 1 116 ? -26.719 -11.148 -39.601 1.00 85.69 116 LEU A C 1
ATOM 912 O O . LEU A 1 116 ? -27.158 -10.483 -40.539 1.00 85.69 116 LEU A O 1
ATOM 916 N N . ILE A 1 117 ? -26.266 -10.577 -38.480 1.00 81.38 117 ILE A N 1
ATOM 917 C CA . ILE A 1 117 ? -26.210 -9.118 -38.281 1.00 81.38 117 ILE A CA 1
ATOM 918 C C . ILE A 1 117 ? -25.221 -8.476 -39.264 1.00 81.38 117 ILE A C 1
ATOM 920 O O . ILE A 1 117 ? -25.561 -7.493 -39.923 1.00 81.38 117 ILE A O 1
ATOM 924 N N . ILE A 1 118 ? -24.025 -9.053 -39.420 1.00 80.56 118 ILE A N 1
ATOM 925 C CA . ILE A 1 118 ? -23.014 -8.559 -40.369 1.00 80.56 118 ILE A CA 1
ATOM 926 C C . ILE A 1 118 ? -23.541 -8.632 -41.810 1.00 80.56 118 ILE A C 1
ATOM 928 O O . ILE A 1 118 ? -23.383 -7.677 -42.572 1.00 80.56 118 ILE A O 1
ATOM 932 N N . ALA A 1 119 ? -24.224 -9.720 -42.178 1.00 76.06 119 ALA A N 1
ATOM 933 C CA . ALA A 1 119 ? -24.839 -9.861 -43.497 1.00 76.06 119 ALA A CA 1
ATOM 934 C C . ALA A 1 119 ? -25.959 -8.829 -43.737 1.00 76.06 119 ALA A C 1
ATOM 936 O O . ALA A 1 119 ? -26.051 -8.270 -44.831 1.00 76.06 119 ALA A O 1
ATOM 937 N N . GLY A 1 120 ? -26.770 -8.523 -42.717 1.00 76.00 120 GLY A N 1
ATOM 938 C CA . GLY A 1 120 ? -27.810 -7.491 -42.787 1.00 76.00 120 GLY A CA 1
ATOM 939 C C . GLY A 1 120 ? -27.245 -6.078 -42.971 1.00 76.00 120 GLY A C 1
ATOM 940 O O . GLY A 1 120 ? -27.744 -5.316 -43.800 1.00 76.00 120 GLY A O 1
ATOM 941 N N . LEU A 1 121 ? -26.157 -5.748 -42.269 1.00 72.50 121 LEU A N 1
ATOM 942 C CA . LEU A 1 121 ? -25.469 -4.459 -42.406 1.00 72.50 121 LEU A CA 1
ATOM 943 C C . LEU A 1 121 ? -24.786 -4.311 -43.776 1.00 72.50 121 LEU A C 1
ATOM 945 O O . LEU A 1 121 ? -24.860 -3.248 -44.393 1.00 72.50 121 LEU A O 1
ATOM 949 N N . ALA A 1 122 ? -24.194 -5.386 -44.301 1.00 67.25 122 ALA A N 1
ATOM 950 C CA . ALA A 1 122 ? -23.607 -5.396 -45.642 1.00 67.25 122 ALA A CA 1
ATOM 951 C C . ALA A 1 122 ? -24.664 -5.273 -46.759 1.00 67.25 122 ALA A C 1
ATOM 953 O O . ALA A 1 122 ? -24.383 -4.711 -47.819 1.00 67.25 122 ALA A O 1
ATOM 954 N N . TRP A 1 123 ? -25.888 -5.763 -46.527 1.00 57.22 123 TRP A N 1
ATOM 955 C CA . TRP A 1 123 ? -27.006 -5.615 -47.462 1.00 57.22 123 TRP A CA 1
ATOM 956 C C . TRP A 1 123 ? -27.597 -4.196 -47.445 1.00 57.22 123 TRP A C 1
ATOM 958 O O . TRP A 1 123 ? -27.936 -3.661 -48.501 1.00 57.22 123 TRP A O 1
ATOM 968 N N . ALA A 1 124 ? -27.636 -3.548 -46.276 1.00 57.06 124 ALA A N 1
ATOM 969 C CA . ALA A 1 124 ? -28.069 -2.156 -46.137 1.00 57.06 124 ALA A CA 1
ATOM 970 C C . ALA A 1 124 ? -27.091 -1.154 -46.787 1.00 57.06 124 ALA A C 1
ATOM 972 O O . ALA A 1 124 ? -27.524 -0.145 -47.336 1.00 57.06 124 ALA A O 1
ATOM 973 N N . GLY A 1 125 ? -25.788 -1.460 -46.806 1.00 50.84 125 GLY A N 1
ATOM 974 C CA . GLY A 1 125 ? -24.752 -0.610 -47.410 1.00 50.84 125 GLY A CA 1
ATOM 975 C C . GLY A 1 125 ? -24.684 -0.617 -48.945 1.00 50.84 125 GLY A C 1
ATOM 976 O O . GLY A 1 125 ? -23.866 0.100 -49.511 1.00 50.84 125 GLY A O 1
ATOM 977 N N . ARG A 1 126 ? -25.513 -1.414 -49.639 1.00 50.69 126 ARG A N 1
ATOM 978 C CA . ARG A 1 126 ? -25.508 -1.527 -51.115 1.00 50.69 126 ARG A CA 1
ATOM 979 C C . ARG A 1 126 ? -26.625 -0.762 -51.832 1.00 50.69 126 ARG A C 1
ATOM 981 O O . ARG A 1 126 ? -26.749 -0.885 -53.047 1.00 50.69 126 ARG A O 1
ATOM 988 N N . ARG A 1 127 ? -27.438 0.032 -51.130 1.00 50.69 127 ARG A N 1
ATOM 989 C CA . ARG A 1 127 ? -28.440 0.907 -51.764 1.00 50.69 127 ARG A CA 1
ATOM 990 C C . ARG A 1 127 ? -28.124 2.371 -51.479 1.00 50.69 127 ARG A C 1
ATOM 992 O O . ARG A 1 127 ? -28.530 2.891 -50.448 1.00 50.69 127 ARG A O 1
ATOM 999 N N . GLY A 1 128 ? -27.431 3.027 -52.409 1.00 40.91 128 GLY A N 1
ATOM 1000 C CA . GLY A 1 128 ? -27.285 4.482 -52.387 1.00 40.91 128 GLY A CA 1
ATOM 1001 C C . GLY A 1 128 ? -26.127 5.031 -53.218 1.00 40.91 128 GLY A C 1
ATOM 1002 O O . GLY A 1 128 ? -25.266 5.700 -52.663 1.00 40.91 128 GLY A O 1
ATOM 1003 N N . GLU A 1 129 ? -26.097 4.773 -54.528 1.00 43.81 129 GLU A N 1
ATOM 1004 C CA . GLU A 1 129 ? -25.356 5.616 -55.481 1.00 43.81 129 GLU A CA 1
ATOM 1005 C C . GLU A 1 129 ? -26.283 6.735 -55.980 1.00 43.81 129 GLU A C 1
ATOM 1007 O O . GLU A 1 129 ? -27.424 6.469 -56.361 1.00 43.81 129 GLU A O 1
ATOM 1012 N N . GLY A 1 130 ? -25.802 7.982 -55.985 1.00 34.53 130 GLY A N 1
ATOM 1013 C CA . GLY A 1 130 ? -26.563 9.135 -56.474 1.00 34.53 130 GLY A CA 1
ATOM 1014 C C . GLY A 1 130 ? -25.804 10.464 -56.403 1.00 34.53 130 GLY A C 1
ATOM 1015 O O . GLY A 1 130 ? -25.987 11.229 -55.468 1.00 34.53 130 GLY A O 1
ATOM 1016 N N . SER A 1 131 ? -24.940 10.683 -57.400 1.00 38.44 131 SER A N 1
ATOM 1017 C CA . SER A 1 131 ? -24.472 11.941 -58.027 1.00 38.44 131 SER A CA 1
ATOM 1018 C C . SER A 1 131 ? -24.732 13.321 -57.379 1.00 38.44 131 SER A C 1
ATOM 1020 O O . SER A 1 131 ? -25.879 13.700 -57.156 1.00 38.44 131 SER A O 1
ATOM 1022 N N . GLY A 1 132 ? -23.694 14.174 -57.345 1.00 32.53 132 GLY A N 1
ATOM 1023 C CA . GLY A 1 132 ? -23.856 15.639 -57.352 1.00 32.53 132 GLY A CA 1
ATOM 1024 C C . GLY A 1 132 ? -22.598 16.421 -56.956 1.00 32.53 132 GLY A C 1
ATOM 1025 O O . GLY A 1 132 ? -22.171 16.364 -55.813 1.00 32.53 132 GLY A O 1
ATOM 1026 N N . SER A 1 133 ? -22.010 17.147 -57.909 1.00 33.81 133 SER A N 1
ATOM 1027 C CA . SER A 1 133 ? -20.783 17.953 -57.793 1.00 33.81 133 SER A CA 1
ATOM 1028 C C . SER A 1 133 ? -21.073 19.430 -57.454 1.00 33.81 133 SER A C 1
ATOM 1030 O O . SER A 1 133 ? -22.096 19.939 -57.907 1.00 33.81 133 SER A O 1
ATOM 1032 N N . ALA A 1 134 ? -20.126 20.098 -56.765 1.00 32.56 134 ALA A N 1
ATOM 1033 C CA . ALA A 1 134 ? -19.628 21.482 -56.974 1.00 32.56 134 ALA A CA 1
ATOM 1034 C C . ALA A 1 134 ? -19.539 22.420 -55.733 1.00 32.56 134 ALA A C 1
ATOM 1036 O O . ALA A 1 134 ? -20.543 22.814 -55.156 1.00 32.56 134 ALA A O 1
ATOM 1037 N N . ASN A 1 135 ? -18.287 22.822 -55.443 1.00 33.34 135 ASN A N 1
ATOM 1038 C CA . ASN A 1 135 ? -17.728 24.116 -54.984 1.00 33.34 135 ASN A CA 1
ATOM 1039 C C . ASN A 1 135 ? -18.341 24.968 -53.842 1.00 33.34 135 ASN A C 1
ATOM 1041 O O . ASN A 1 135 ? -19.459 25.456 -53.946 1.00 33.34 135 ASN A O 1
ATOM 1045 N N . GLY A 1 136 ? -17.464 25.374 -52.899 1.00 29.44 136 GLY A N 1
ATOM 1046 C CA . GLY A 1 136 ? -17.518 26.674 -52.194 1.00 29.44 136 GLY A CA 1
ATOM 1047 C C . GLY A 1 136 ? -17.188 26.648 -50.687 1.00 29.44 136 GLY A C 1
ATOM 1048 O O . GLY A 1 136 ? -17.959 26.112 -49.905 1.00 29.44 136 GLY A O 1
ATOM 1049 N N . SER A 1 137 ? -16.061 27.252 -50.277 1.00 33.97 137 SER A N 1
ATOM 1050 C CA . SER A 1 137 ? -15.623 27.541 -48.882 1.00 33.97 137 SER A CA 1
ATOM 1051 C C . SER A 1 137 ? -16.631 28.407 -48.078 1.00 33.97 137 SER A C 1
ATOM 1053 O O . SER A 1 137 ? -17.511 28.979 -48.718 1.00 33.97 137 SER A O 1
ATOM 1055 N N . PRO A 1 138 ? -16.491 28.670 -46.747 1.00 40.03 138 PRO A N 1
ATOM 1056 C CA . PRO A 1 138 ? -15.508 28.221 -45.747 1.00 40.03 138 PRO A CA 1
ATOM 1057 C C . PRO A 1 138 ? -16.133 27.526 -44.505 1.00 40.03 138 PRO A C 1
ATOM 1059 O O . PRO A 1 138 ? -17.334 27.581 -44.261 1.00 40.03 138 PRO A O 1
ATOM 1062 N N . SER A 1 139 ? -15.289 26.879 -43.698 1.00 40.03 139 SER A N 1
ATOM 1063 C CA . SER A 1 139 ? -15.645 26.106 -42.497 1.00 40.03 139 SER A CA 1
ATOM 1064 C C . SER A 1 139 ? -16.359 26.901 -41.389 1.00 40.03 139 SER A C 1
ATOM 1066 O O . SER A 1 139 ? -15.817 27.908 -40.928 1.00 40.03 139 SER A O 1
ATOM 1068 N N . PRO A 1 140 ? -17.461 26.370 -40.824 1.00 35.84 140 PRO A N 1
ATOM 1069 C CA . PRO A 1 140 ? -17.866 26.617 -39.448 1.00 35.84 140 PRO A CA 1
ATOM 1070 C C . PRO A 1 140 ? -17.676 25.360 -38.577 1.00 35.84 140 PRO A C 1
ATOM 1072 O O . PRO A 1 140 ? -17.992 24.245 -38.982 1.00 35.84 140 PRO A O 1
ATOM 1075 N N . SER A 1 141 ? -17.127 25.575 -37.378 1.00 39.44 141 SER A N 1
ATOM 1076 C CA . SER A 1 141 ? -17.329 24.802 -36.136 1.00 39.44 141 SER A CA 1
ATOM 1077 C C . SER A 1 141 ? -17.857 23.362 -36.267 1.00 39.44 141 SER A C 1
ATOM 1079 O O . SER A 1 141 ? -19.063 23.134 -36.355 1.00 39.44 141 SER A O 1
ATOM 1081 N N . GLY A 1 142 ? -16.946 22.385 -36.178 1.00 32.25 142 GLY A N 1
ATOM 1082 C CA . GLY A 1 142 ? -17.293 20.970 -36.023 1.00 32.25 142 GLY A CA 1
ATOM 1083 C C . GLY A 1 142 ? -17.951 20.677 -34.660 1.00 32.25 142 GLY A C 1
ATOM 1084 O O . GLY A 1 142 ? -17.536 21.253 -33.650 1.00 32.25 142 GLY A O 1
ATOM 1085 N N . PRO A 1 143 ? -18.968 19.799 -34.604 1.00 35.09 143 PRO A N 1
ATOM 1086 C CA . PRO A 1 143 ? -19.681 19.466 -33.378 1.00 35.09 143 PRO A CA 1
ATOM 1087 C C . PRO A 1 143 ? -18.853 18.539 -32.479 1.00 35.09 143 PRO A C 1
ATOM 1089 O O . PRO A 1 143 ? -18.144 17.648 -32.946 1.00 35.09 143 PRO A O 1
ATOM 1092 N N . SER A 1 144 ? -18.983 18.747 -31.168 1.00 37.50 144 SER A N 1
ATOM 1093 C CA . SER A 1 144 ? -18.500 17.830 -30.132 1.00 37.50 144 SER A CA 1
ATOM 1094 C C . SER A 1 144 ? -19.072 16.422 -30.342 1.00 37.50 144 SER A C 1
ATOM 1096 O O . SER A 1 144 ? -20.263 16.303 -30.642 1.00 37.50 144 SER A O 1
ATOM 1098 N N . PRO A 1 145 ? -18.292 15.345 -30.143 1.00 37.75 145 PRO A N 1
ATOM 1099 C CA . PRO A 1 145 ? -18.850 14.005 -30.127 1.00 37.75 145 PRO A CA 1
ATOM 1100 C C . PRO A 1 145 ? -19.747 13.865 -28.894 1.00 37.75 145 PRO A C 1
ATOM 1102 O O . PRO A 1 145 ? -19.280 13.861 -27.756 1.00 37.75 145 PRO A O 1
ATOM 1105 N N . SER A 1 146 ? -21.056 13.769 -29.126 1.00 33.44 146 SER A N 1
ATOM 1106 C CA . SER A 1 146 ? -22.014 13.325 -28.123 1.00 33.44 146 SER A CA 1
ATOM 1107 C C . SER A 1 146 ? -21.622 11.920 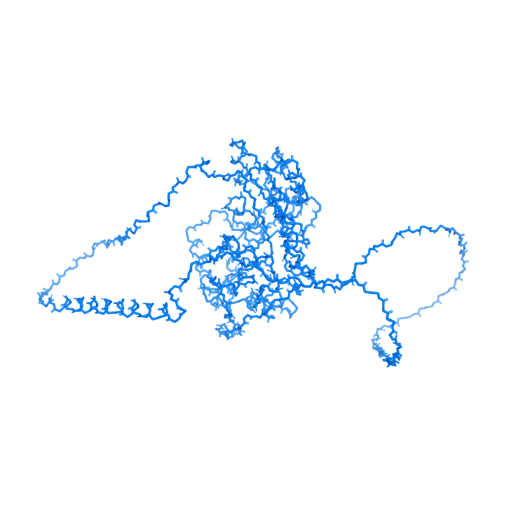-27.673 1.00 33.44 146 SER A C 1
ATOM 1109 O O . SER A 1 146 ? -21.811 10.946 -28.402 1.00 33.44 146 SER A O 1
ATOM 1111 N N . ALA A 1 147 ? -21.070 11.822 -26.465 1.00 39.44 147 ALA A N 1
ATOM 1112 C CA . ALA A 1 147 ? -20.968 10.564 -25.753 1.00 39.44 147 ALA A CA 1
ATOM 1113 C C . ALA A 1 147 ? -22.389 10.014 -25.593 1.00 39.44 147 ALA A C 1
ATOM 1115 O O . ALA A 1 147 ? -23.234 10.592 -24.907 1.00 39.44 147 ALA A O 1
ATOM 1116 N N . SER A 1 148 ? -22.666 8.917 -26.287 1.00 38.06 148 SER A N 1
ATOM 1117 C CA . SER A 1 148 ? -23.860 8.113 -26.085 1.00 38.06 148 SER A CA 1
ATOM 1118 C C . SER A 1 148 ? -23.764 7.569 -24.664 1.00 38.06 148 SER A C 1
ATOM 1120 O O . SER A 1 148 ? -22.984 6.661 -24.388 1.00 38.06 148 SER A O 1
ATOM 1122 N N . GLY A 1 149 ? -24.491 8.194 -23.741 1.00 36.00 149 GLY A N 1
ATOM 1123 C CA . GLY A 1 149 ? -24.566 7.756 -22.360 1.00 36.00 149 GLY A CA 1
ATOM 1124 C C . GLY A 1 149 ? -25.175 6.364 -22.301 1.00 36.00 149 GLY A C 1
ATOM 1125 O O . GLY A 1 149 ? -26.389 6.204 -22.397 1.00 36.00 149 GLY A O 1
ATOM 1126 N N . THR A 1 150 ? -24.342 5.348 -22.101 1.00 37.75 150 THR A N 1
ATOM 1127 C CA . THR A 1 150 ? -24.791 4.151 -21.401 1.00 37.75 150 THR A CA 1
ATOM 1128 C C . THR A 1 150 ? -25.196 4.608 -20.010 1.00 37.75 150 THR A C 1
ATOM 1130 O O . THR A 1 150 ? -24.344 4.946 -19.189 1.00 37.75 150 THR A O 1
ATOM 1133 N N . SER A 1 151 ? -26.502 4.685 -19.762 1.00 36.47 151 SER A N 1
ATOM 1134 C CA . SER A 1 151 ? -27.039 4.889 -18.425 1.00 36.47 151 SER A CA 1
ATOM 1135 C C . SER A 1 151 ? -26.561 3.730 -17.554 1.00 36.47 151 SER A C 1
ATOM 1137 O O . SER A 1 151 ? -27.139 2.641 -17.581 1.00 36.47 151 SER A O 1
ATOM 1139 N N . HIS A 1 152 ? -25.480 3.935 -16.808 1.00 43.34 152 HIS A N 1
ATOM 1140 C CA . HIS A 1 152 ? -25.174 3.079 -15.680 1.00 43.34 152 HIS A CA 1
ATOM 1141 C C . HIS A 1 152 ? -26.342 3.234 -14.716 1.00 43.34 152 HIS A C 1
ATOM 1143 O O . HIS A 1 152 ? -26.536 4.299 -14.133 1.00 43.34 152 HIS A O 1
ATOM 1149 N N . THR A 1 153 ? -27.174 2.197 -14.617 1.00 38.25 153 THR A N 1
ATOM 1150 C CA . THR A 1 153 ? -28.139 2.084 -13.530 1.00 38.25 153 THR A CA 1
ATOM 1151 C C . THR A 1 153 ? -27.350 2.296 -12.240 1.00 38.25 153 THR A C 1
ATOM 1153 O O . THR A 1 153 ? -26.405 1.536 -12.007 1.00 38.25 153 THR A O 1
ATOM 1156 N N . PRO A 1 154 ? -27.640 3.340 -11.443 1.00 44.50 154 PRO A N 1
ATOM 1157 C CA . PRO A 1 154 ? -26.945 3.528 -10.185 1.00 44.50 154 PRO A CA 1
ATOM 1158 C C . PRO A 1 154 ? -27.162 2.263 -9.358 1.00 44.50 154 PRO A C 1
ATOM 1160 O O . PRO A 1 154 ? -28.298 1.802 -9.209 1.00 44.50 154 PRO A O 1
ATOM 1163 N N . SER A 1 155 ? -26.069 1.669 -8.876 1.00 44.12 155 SER A N 1
ATOM 1164 C CA . SER A 1 155 ? -26.146 0.602 -7.881 1.00 44.12 155 SER A CA 1
ATOM 1165 C C . SER A 1 155 ? -27.085 1.065 -6.765 1.00 44.12 155 SER A C 1
ATOM 1167 O O . SER A 1 155 ? -26.988 2.231 -6.370 1.00 44.12 155 SER A O 1
ATOM 1169 N N . PRO A 1 156 ? -28.001 0.210 -6.275 1.00 45.00 156 PRO A N 1
ATOM 1170 C CA . PRO A 1 156 ? -28.942 0.607 -5.240 1.00 45.00 156 PRO A CA 1
ATOM 1171 C C . PRO A 1 156 ? -28.158 1.192 -4.067 1.00 45.00 156 PRO A C 1
ATOM 1173 O O . PRO A 1 156 ? -27.300 0.528 -3.482 1.00 45.00 156 PRO A O 1
ATOM 1176 N N . SER A 1 157 ? -28.411 2.467 -3.778 1.00 49.25 157 SER A N 1
ATOM 1177 C CA . SER A 1 157 ? -27.833 3.164 -2.642 1.00 49.25 157 SER A CA 1
ATOM 1178 C C . SER A 1 157 ? -28.447 2.566 -1.386 1.00 49.25 157 SER A C 1
ATOM 1180 O O . SER A 1 157 ? -29.565 2.892 -0.996 1.00 49.25 157 SER A O 1
ATOM 1182 N N . THR A 1 158 ? -27.737 1.621 -0.788 1.00 54.09 158 THR A N 1
ATOM 1183 C CA . THR A 1 158 ? -28.048 1.112 0.541 1.00 54.09 158 THR A CA 1
ATOM 1184 C C . THR A 1 158 ? -27.976 2.285 1.517 1.00 54.09 158 THR A C 1
ATOM 1186 O O . THR A 1 158 ? -26.902 2.852 1.712 1.00 54.09 158 THR A O 1
ATOM 1189 N N . GLU A 1 159 ? -29.111 2.673 2.103 1.00 57.50 159 GLU A N 1
ATOM 1190 C CA . GLU A 1 159 ? -29.168 3.742 3.107 1.00 57.50 159 GLU A CA 1
ATOM 1191 C C . GLU A 1 159 ? -28.174 3.451 4.249 1.00 57.50 159 GLU A C 1
ATOM 1193 O O . GLU A 1 159 ? -28.115 2.301 4.720 1.00 57.50 159 GLU A O 1
ATOM 1198 N N . PRO A 1 160 ? -27.396 4.442 4.725 1.00 54.59 160 PRO A N 1
ATOM 1199 C CA . PRO A 1 160 ? -26.503 4.268 5.866 1.00 54.59 160 PRO A CA 1
ATOM 1200 C C . PRO A 1 160 ? -27.232 3.624 7.059 1.00 54.59 160 PRO A C 1
ATOM 1202 O O . PRO A 1 160 ? -28.258 4.113 7.520 1.00 54.59 160 PRO A O 1
ATOM 1205 N N . GLY A 1 161 ? -26.716 2.492 7.553 1.00 60.84 161 GLY A N 1
ATOM 1206 C CA . GLY A 1 161 ? -27.294 1.756 8.689 1.00 60.84 161 GLY A CA 1
ATOM 1207 C C . GLY A 1 161 ? -28.311 0.657 8.346 1.00 60.84 161 GLY A C 1
ATOM 1208 O O . GLY A 1 161 ? -28.715 -0.079 9.245 1.00 60.84 161 GLY A O 1
ATOM 1209 N N . SER A 1 162 ? -28.679 0.481 7.072 1.00 73.69 162 SER A N 1
ATOM 1210 C CA . SER A 1 162 ? -29.574 -0.608 6.631 1.00 73.69 162 SER A CA 1
ATOM 1211 C C . SER A 1 162 ? -28.878 -1.968 6.473 1.00 73.69 162 SER A C 1
ATOM 1213 O O . SER A 1 162 ? -29.536 -2.999 6.336 1.00 73.69 162 SER A O 1
ATOM 1215 N N . THR A 1 163 ? -27.544 -2.001 6.543 1.00 85.50 163 THR A N 1
ATOM 1216 C CA . THR A 1 163 ? -26.794 -3.261 6.590 1.00 85.50 163 THR A CA 1
ATOM 1217 C C . THR A 1 163 ? -26.799 -3.842 8.010 1.00 85.50 163 THR A C 1
ATOM 1219 O O . THR A 1 163 ? -26.776 -3.089 8.990 1.00 85.50 163 THR A O 1
ATOM 1222 N N . PRO A 1 164 ? -26.747 -5.176 8.167 1.00 90.81 164 PRO A N 1
ATOM 1223 C CA . PRO A 1 164 ? -26.561 -5.793 9.479 1.00 90.81 164 PRO A CA 1
ATOM 1224 C C . PRO A 1 164 ? -25.154 -5.561 10.065 1.00 90.81 164 PRO A C 1
ATOM 1226 O O . PRO A 1 164 ? -24.912 -5.931 11.212 1.00 90.81 164 PRO A O 1
ATOM 1229 N N . VAL A 1 165 ? -24.221 -4.961 9.312 1.00 91.56 165 VAL A N 1
ATOM 1230 C CA . VAL A 1 165 ? -22.829 -4.758 9.734 1.00 91.56 165 VAL A CA 1
ATOM 1231 C C . VAL A 1 165 ? -22.758 -3.666 10.800 1.00 91.56 165 VAL A C 1
ATOM 1233 O O . VAL A 1 165 ? -23.127 -2.518 10.560 1.00 91.56 165 VAL A O 1
ATOM 1236 N N . LYS A 1 166 ? -22.275 -4.034 11.991 1.00 92.81 166 LYS A N 1
ATOM 1237 C CA . LYS A 1 166 ? -22.046 -3.111 13.119 1.00 92.81 166 LYS A CA 1
ATOM 1238 C C . LYS A 1 166 ? -20.577 -2.749 13.318 1.00 92.81 166 LYS A C 1
ATOM 1240 O O . LYS A 1 166 ? -20.291 -1.677 13.839 1.00 92.81 166 LYS A O 1
ATOM 1245 N N . HIS A 1 167 ? -19.675 -3.626 12.880 1.00 96.00 167 HIS A N 1
ATOM 1246 C CA . HIS A 1 167 ? -18.233 -3.448 12.981 1.00 96.00 167 HIS A CA 1
ATOM 1247 C C . HIS A 1 167 ? -17.585 -3.677 11.620 1.00 96.00 167 HIS A C 1
ATOM 1249 O O . HIS A 1 167 ? -17.838 -4.695 10.976 1.00 96.00 167 HIS A O 1
ATOM 1255 N N . VAL A 1 168 ? -16.724 -2.751 11.209 1.00 97.00 168 VAL A N 1
ATOM 1256 C CA . VAL A 1 168 ? -15.838 -2.902 10.055 1.00 97.00 168 VAL A CA 1
ATOM 1257 C C . VAL A 1 168 ? -14.403 -2.899 10.564 1.00 97.00 168 VAL A C 1
ATOM 1259 O O . VAL A 1 168 ? -13.983 -1.957 11.235 1.00 97.00 168 VAL A O 1
ATOM 1262 N N . VAL A 1 169 ? -13.658 -3.961 10.259 1.00 98.12 169 VAL A N 1
ATOM 1263 C CA . VAL A 1 169 ? -12.252 -4.114 10.650 1.00 98.12 169 VAL A CA 1
ATOM 1264 C C . VAL A 1 169 ? -11.392 -4.197 9.392 1.00 98.12 169 VAL A C 1
ATOM 1266 O O . VAL A 1 169 ? -11.460 -5.176 8.652 1.00 98.12 169 VAL A O 1
ATOM 1269 N N . PHE A 1 170 ? -10.573 -3.177 9.161 1.00 97.44 170 PHE A N 1
ATOM 1270 C CA . PHE A 1 170 ? -9.583 -3.124 8.091 1.00 97.44 170 PHE A CA 1
ATOM 1271 C C . PHE A 1 170 ? -8.251 -3.664 8.610 1.00 97.44 170 PHE A C 1
ATOM 1273 O O . PHE A 1 170 ? -7.620 -3.030 9.451 1.00 97.44 170 PHE A O 1
ATOM 1280 N N . VAL A 1 171 ? -7.800 -4.817 8.117 1.00 97.38 171 VAL A N 1
ATOM 1281 C CA . VAL A 1 171 ? -6.444 -5.319 8.395 1.00 97.38 171 VAL A CA 1
ATOM 1282 C C . VAL A 1 171 ? -5.542 -4.905 7.235 1.00 97.38 171 VAL A C 1
ATOM 1284 O O . VAL A 1 171 ? -5.670 -5.448 6.140 1.00 97.38 171 VAL A O 1
ATOM 1287 N N . VAL A 1 172 ? -4.658 -3.931 7.459 1.00 96.81 172 VAL A N 1
ATOM 1288 C CA . VAL A 1 172 ? -3.836 -3.315 6.400 1.00 96.81 172 VAL A CA 1
ATOM 1289 C C . VAL A 1 172 ? -2.421 -3.885 6.464 1.00 96.81 172 VAL A C 1
ATOM 1291 O O . VAL A 1 172 ? -1.738 -3.724 7.471 1.00 96.81 172 VAL A O 1
ATOM 1294 N N . LYS A 1 173 ? -1.999 -4.598 5.416 1.00 95.31 173 LYS A N 1
ATOM 1295 C CA . LYS A 1 173 ? -0.776 -5.424 5.387 1.00 95.31 173 LYS A CA 1
ATOM 1296 C C . LYS A 1 173 ? 0.205 -4.947 4.312 1.00 95.31 173 LYS A C 1
ATOM 1298 O O . LYS A 1 173 ? -0.146 -4.095 3.509 1.00 95.31 173 LYS A O 1
ATOM 1303 N N . GLU A 1 174 ? 1.393 -5.548 4.280 1.00 94.25 174 GLU A N 1
ATOM 1304 C CA . GLU A 1 174 ? 2.545 -5.147 3.458 1.00 94.25 174 GLU A CA 1
ATOM 1305 C C . GLU A 1 174 ? 3.162 -6.368 2.729 1.00 94.25 174 GLU A C 1
ATOM 1307 O O . GLU A 1 174 ? 2.914 -7.512 3.099 1.00 94.25 174 GLU A O 1
ATOM 1312 N N . ASN A 1 175 ? 4.070 -6.264 1.755 1.00 93.50 175 ASN A N 1
ATOM 1313 C CA . ASN A 1 175 ? 3.908 -5.598 0.458 1.00 93.50 175 ASN A CA 1
ATOM 1314 C C . ASN A 1 175 ? 3.800 -6.710 -0.589 1.00 93.50 175 ASN A C 1
ATOM 1316 O O . ASN A 1 175 ? 4.795 -7.349 -0.949 1.00 93.50 175 ASN A O 1
ATOM 1320 N N . ARG A 1 176 ? 2.570 -7.040 -0.995 1.00 94.69 176 ARG A N 1
ATOM 1321 C CA . ARG A 1 176 ? 2.265 -8.265 -1.748 1.00 94.69 176 ARG A CA 1
ATOM 1322 C C . ARG A 1 176 ? 1.267 -7.964 -2.849 1.00 94.69 176 ARG A C 1
ATOM 1324 O O . ARG A 1 176 ? 0.173 -7.479 -2.584 1.00 94.69 176 ARG A O 1
ATOM 1331 N N . THR A 1 177 ? 1.640 -8.267 -4.088 1.00 95.75 177 THR A N 1
ATOM 1332 C CA . THR A 1 177 ? 0.718 -8.150 -5.220 1.00 95.75 177 THR A CA 1
ATOM 1333 C C . THR A 1 177 ? -0.320 -9.269 -5.179 1.00 95.75 177 THR A C 1
ATOM 1335 O O . THR A 1 177 ? -0.077 -10.338 -4.611 1.00 95.75 177 THR A O 1
ATOM 1338 N N . PHE A 1 178 ? -1.451 -9.064 -5.860 1.00 97.44 178 PHE A N 1
ATOM 1339 C CA . PHE A 1 178 ? -2.455 -10.113 -6.039 1.00 97.44 178 PHE A CA 1
ATOM 1340 C C . PHE A 1 178 ? -1.835 -11.397 -6.607 1.00 97.44 178 PHE A C 1
ATOM 1342 O O . PHE A 1 178 ? -2.004 -12.474 -6.041 1.00 97.44 178 PHE A O 1
ATOM 1349 N N . ASN A 1 179 ? -1.033 -11.279 -7.671 1.00 97.12 179 ASN A N 1
ATOM 1350 C CA . ASN A 1 179 ? -0.361 -12.426 -8.282 1.00 97.12 179 ASN A CA 1
ATOM 1351 C C . ASN A 1 179 ? 0.650 -13.096 -7.345 1.00 97.12 179 ASN A C 1
ATOM 1353 O O . ASN A 1 179 ? 0.848 -14.306 -7.439 1.00 97.12 179 ASN A O 1
ATOM 1357 N N . ASN A 1 180 ? 1.242 -12.372 -6.391 1.00 96.38 180 ASN A N 1
ATOM 1358 C CA . ASN A 1 180 ? 2.101 -13.025 -5.416 1.00 96.38 180 ASN A CA 1
ATOM 1359 C C . ASN A 1 180 ? 1.318 -13.994 -4.518 1.00 96.38 180 ASN A C 1
ATOM 1361 O O . ASN A 1 180 ? 1.857 -15.040 -4.189 1.00 96.38 180 ASN A O 1
ATOM 1365 N N . TYR A 1 181 ? 0.067 -13.713 -4.140 1.00 97.94 181 TYR A N 1
ATOM 1366 C CA . TYR A 1 181 ? -0.704 -14.574 -3.218 1.00 97.94 181 TYR A CA 1
ATOM 1367 C C . TYR A 1 181 ? -1.727 -15.482 -3.903 1.00 97.94 181 TYR A C 1
ATOM 1369 O O . TYR A 1 181 ? -1.958 -16.611 -3.465 1.00 97.94 181 TYR A O 1
ATOM 1377 N N . PHE A 1 182 ? -2.325 -15.022 -4.994 1.00 98.19 182 PHE A N 1
ATOM 1378 C CA . PHE A 1 182 ? -3.511 -15.639 -5.579 1.00 98.19 182 PHE A CA 1
ATOM 1379 C C . PHE A 1 182 ? -3.423 -15.822 -7.099 1.00 98.19 182 PHE A C 1
ATOM 1381 O O . PHE A 1 182 ? -4.432 -16.153 -7.715 1.00 98.19 182 PHE A O 1
ATOM 1388 N N . ALA A 1 183 ? -2.233 -15.707 -7.711 1.00 96.88 183 ALA A N 1
ATOM 1389 C CA . ALA A 1 183 ? -2.039 -15.925 -9.156 1.00 96.88 183 ALA A CA 1
ATOM 1390 C C . ALA A 1 183 ? -2.664 -17.228 -9.680 1.00 96.88 183 ALA A C 1
ATOM 1392 O O . ALA A 1 183 ? -3.161 -17.282 -10.799 1.00 96.88 183 ALA A O 1
ATOM 1393 N N . THR A 1 184 ? -2.617 -18.292 -8.875 1.00 96.50 184 THR A N 1
ATOM 1394 C CA . THR A 1 184 ? -3.119 -19.623 -9.247 1.00 96.50 184 THR A CA 1
ATOM 1395 C C . THR A 1 184 ? -4.407 -20.004 -8.515 1.00 96.50 184 THR A C 1
ATOM 1397 O O . THR A 1 184 ? -4.810 -21.170 -8.547 1.00 96.50 184 THR A O 1
ATOM 1400 N N . TYR A 1 185 ? -5.061 -19.048 -7.844 1.00 97.88 185 TYR A N 1
ATOM 1401 C CA . TYR A 1 185 ? -6.327 -19.308 -7.168 1.00 97.88 185 TYR A CA 1
ATOM 1402 C C . TYR A 1 185 ? -7.426 -19.628 -8.204 1.00 97.88 185 TYR A C 1
ATOM 1404 O O . TYR A 1 185 ? -7.582 -18.883 -9.175 1.00 97.88 185 TYR A O 1
ATOM 1412 N N . PRO A 1 186 ? -8.195 -20.726 -8.054 1.00 96.12 186 PRO A N 1
ATOM 1413 C CA . PRO A 1 186 ? -9.170 -21.131 -9.063 1.00 96.12 186 PRO A CA 1
ATOM 1414 C C . PRO A 1 186 ? -10.242 -20.066 -9.323 1.00 96.12 186 PRO A C 1
ATOM 1416 O O . PRO A 1 186 ? -10.995 -19.700 -8.427 1.00 96.12 186 PRO A O 1
ATOM 1419 N N . GLY A 1 187 ? -10.345 -19.618 -10.575 1.00 94.56 187 GLY A N 1
ATOM 1420 C CA . GLY A 1 187 ? -11.349 -18.641 -11.006 1.00 94.56 187 GLY A CA 1
ATOM 1421 C C . GLY A 1 187 ? -10.955 -17.175 -10.816 1.00 94.56 187 GLY A C 1
ATOM 1422 O O . GLY A 1 187 ? -11.700 -16.320 -11.280 1.00 94.56 187 GLY A O 1
ATOM 1423 N N . ALA A 1 188 ? -9.805 -16.889 -10.203 1.00 96.06 188 ALA A N 1
ATOM 1424 C CA . ALA A 1 188 ? -9.264 -15.537 -10.129 1.00 96.06 188 ALA A CA 1
ATOM 1425 C C . ALA A 1 188 ? -8.600 -15.106 -11.446 1.00 96.06 188 ALA A C 1
ATOM 1427 O O . ALA A 1 188 ? -8.019 -15.929 -12.160 1.00 96.06 188 ALA A O 1
ATOM 1428 N N . ALA A 1 189 ? -8.600 -13.801 -11.714 1.00 94.94 189 ALA A N 1
ATOM 1429 C CA . ALA A 1 189 ? -7.842 -13.163 -12.791 1.00 94.94 189 ALA A CA 1
ATOM 1430 C C . ALA A 1 189 ? -6.327 -13.069 -12.486 1.00 94.94 189 ALA A C 1
ATOM 1432 O O . ALA A 1 189 ? -5.736 -11.991 -12.469 1.00 94.94 189 ALA A O 1
ATOM 1433 N N . GLY A 1 190 ? -5.692 -14.212 -12.217 1.00 94.38 190 GLY A N 1
ATOM 1434 C CA . GLY A 1 190 ? -4.257 -14.310 -11.948 1.00 94.38 190 GLY A CA 1
ATOM 1435 C C . GLY A 1 190 ? -3.402 -14.591 -13.191 1.00 94.38 190 GLY A C 1
ATOM 1436 O O . GLY A 1 190 ? -3.893 -15.064 -14.216 1.00 94.38 190 GLY A O 1
ATOM 1437 N N . ALA A 1 191 ? -2.097 -14.320 -13.097 1.00 93.38 191 ALA A N 1
ATOM 1438 C CA . ALA A 1 191 ? -1.125 -14.607 -14.157 1.00 93.38 191 ALA A CA 1
ATOM 1439 C C . ALA A 1 191 ? -0.258 -15.836 -13.834 1.00 93.38 191 ALA A C 1
ATOM 1441 O O . ALA A 1 191 ? 0.119 -16.051 -12.688 1.00 93.38 191 ALA A O 1
ATOM 1442 N N . THR A 1 192 ? 0.129 -16.616 -14.848 1.00 93.88 192 THR A N 1
ATOM 1443 C CA . THR A 1 192 ? 1.087 -17.736 -14.703 1.00 93.88 192 THR A CA 1
ATOM 1444 C C . THR A 1 192 ? 2.491 -17.401 -15.207 1.00 93.88 192 THR A C 1
ATOM 1446 O O . THR A 1 192 ? 3.414 -18.193 -15.037 1.00 93.88 192 THR A O 1
ATOM 1449 N N . GLY A 1 193 ? 2.670 -16.225 -15.804 1.00 96.31 193 GLY A N 1
ATOM 1450 C CA . GLY A 1 193 ? 3.950 -15.675 -16.238 1.00 96.31 193 GLY A CA 1
ATOM 1451 C C . GLY A 1 193 ? 3.856 -14.161 -16.417 1.00 96.31 193 GLY A C 1
ATOM 1452 O O . GLY A 1 193 ? 2.761 -13.601 -16.374 1.00 96.31 193 GLY A O 1
ATOM 1453 N N . GLY A 1 194 ? 4.995 -13.502 -16.607 1.00 95.94 194 GLY A N 1
ATOM 1454 C CA . GLY A 1 194 ? 5.088 -12.059 -16.833 1.00 95.94 194 GLY A CA 1
ATOM 1455 C C . GLY A 1 194 ? 6.119 -11.722 -17.905 1.00 95.94 194 GLY A C 1
ATOM 1456 O O . GLY A 1 194 ? 7.087 -12.459 -18.091 1.00 95.94 194 GLY A O 1
ATOM 1457 N N . GLY A 1 195 ? 5.907 -10.622 -18.628 1.00 95.94 195 GLY A N 1
ATOM 1458 C CA . GLY A 1 195 ? 6.888 -10.106 -19.585 1.00 95.94 195 GLY A CA 1
ATOM 1459 C C . GLY A 1 195 ? 8.138 -9.603 -18.887 1.00 95.94 195 GLY A C 1
ATOM 1460 O O . GLY A 1 195 ? 8.070 -9.185 -17.740 1.00 95.94 195 GLY A O 1
ATOM 1461 N N . THR A 1 196 ? 9.264 -9.620 -19.593 1.00 95.31 196 THR A N 1
ATOM 1462 C CA . THR A 1 196 ? 10.500 -8.962 -19.153 1.00 95.31 196 THR A CA 1
ATOM 1463 C C . THR A 1 196 ? 10.912 -7.895 -20.154 1.00 95.31 196 THR A C 1
ATOM 1465 O O . THR A 1 196 ? 10.401 -7.853 -21.274 1.00 95.31 196 THR A O 1
ATOM 1468 N N . ILE A 1 197 ? 11.868 -7.057 -19.772 1.00 90.88 197 ILE A N 1
ATOM 1469 C CA . ILE A 1 197 ? 12.493 -6.066 -20.641 1.00 90.88 197 ILE A CA 1
ATOM 1470 C C . ILE A 1 197 ? 14.002 -6.306 -20.703 1.00 90.88 197 ILE A C 1
ATOM 1472 O O . ILE A 1 197 ? 14.623 -6.753 -19.733 1.00 90.88 197 ILE A O 1
ATOM 1476 N N . ARG A 1 198 ? 14.599 -6.035 -21.866 1.00 88.06 198 ARG A N 1
ATOM 1477 C CA . ARG A 1 198 ? 16.048 -6.071 -22.092 1.00 88.06 198 ARG A CA 1
ATOM 1478 C C . ARG A 1 198 ? 16.512 -4.697 -22.542 1.00 88.06 198 ARG A C 1
ATOM 1480 O O . ARG A 1 198 ? 16.081 -4.227 -23.591 1.00 88.06 198 ARG A O 1
ATOM 1487 N N . CYS A 1 199 ? 17.419 -4.101 -21.781 1.00 80.50 199 CYS A N 1
ATOM 1488 C CA . CYS A 1 199 ? 17.973 -2.785 -22.073 1.00 80.50 199 CYS A CA 1
ATOM 1489 C C . CYS A 1 199 ? 19.480 -2.869 -22.327 1.00 80.50 199 CYS A C 1
ATOM 1491 O O . CYS A 1 199 ? 20.195 -3.604 -21.644 1.00 80.50 199 CYS A O 1
ATOM 1493 N N . SER A 1 200 ? 19.938 -2.121 -23.326 1.00 78.56 200 SER A N 1
ATOM 1494 C CA . SER A 1 200 ? 21.341 -1.921 -23.705 1.00 78.56 200 SER A CA 1
ATOM 1495 C C . SER A 1 200 ? 21.595 -0.435 -23.976 1.00 78.56 200 SER A C 1
ATOM 1497 O O . SER A 1 200 ? 20.671 0.370 -23.885 1.00 78.56 200 SER A O 1
ATOM 1499 N N . GLU A 1 201 ? 22.826 -0.068 -24.339 1.00 76.06 201 GLU A N 1
ATOM 1500 C CA . GLU A 1 201 ? 23.157 1.306 -24.757 1.00 76.06 201 GLU A CA 1
ATOM 1501 C C . GLU A 1 201 ? 22.297 1.774 -25.946 1.00 76.06 201 GLU A C 1
ATOM 1503 O O . GLU A 1 201 ? 21.897 2.931 -25.992 1.00 76.06 201 GLU A O 1
ATOM 1508 N N . ASP A 1 202 ? 21.905 0.853 -26.835 1.00 78.75 202 ASP A N 1
ATOM 1509 C CA . ASP A 1 202 ? 21.024 1.124 -27.983 1.00 78.75 202 ASP A CA 1
ATOM 1510 C C . ASP A 1 202 ? 19.522 1.225 -27.625 1.00 78.75 202 ASP A C 1
ATOM 1512 O O . ASP A 1 202 ? 18.668 1.242 -28.512 1.00 78.75 202 ASP A O 1
ATOM 1516 N N . GLY A 1 203 ? 19.179 1.230 -26.332 1.00 77.69 203 GLY A N 1
ATOM 1517 C CA . GLY A 1 203 ? 17.805 1.329 -25.833 1.00 77.69 203 GLY A CA 1
ATOM 1518 C C . GLY A 1 203 ? 17.213 0.019 -25.300 1.00 77.69 203 GLY A C 1
ATOM 1519 O O . GLY A 1 203 ? 17.897 -0.998 -25.133 1.00 77.69 203 GLY A O 1
ATOM 1520 N N . CYS A 1 204 ? 15.914 0.059 -24.992 1.00 82.38 204 CYS A N 1
ATOM 1521 C CA . CYS A 1 204 ? 15.158 -1.041 -24.395 1.00 82.38 204 CYS A CA 1
ATOM 1522 C C . CYS A 1 204 ? 14.222 -1.723 -25.399 1.00 82.38 204 CYS A C 1
ATOM 1524 O O . CYS A 1 204 ? 13.603 -1.078 -26.242 1.00 82.38 204 CYS A O 1
ATOM 1526 N N . ARG A 1 205 ? 14.084 -3.044 -25.279 1.00 87.19 205 ARG A N 1
ATOM 1527 C CA . ARG A 1 205 ? 13.148 -3.861 -26.060 1.00 87.19 205 ARG A CA 1
ATOM 1528 C C . ARG A 1 205 ? 12.499 -4.931 -25.197 1.00 87.19 205 ARG A C 1
ATOM 1530 O O . ARG A 1 205 ? 13.061 -5.334 -24.175 1.00 87.19 205 ARG A O 1
ATOM 1537 N N . ASP A 1 206 ? 11.358 -5.429 -25.650 1.00 91.44 206 ASP A N 1
ATOM 1538 C CA . ASP A 1 206 ? 10.664 -6.523 -24.982 1.00 91.44 206 ASP A CA 1
ATOM 1539 C C . ASP A 1 206 ? 11.577 -7.756 -24.873 1.00 91.44 206 ASP A C 1
ATOM 1541 O O . ASP A 1 206 ? 12.274 -8.163 -25.810 1.00 91.44 206 ASP A O 1
ATOM 1545 N N . GLY A 1 207 ? 11.610 -8.321 -23.674 1.00 92.69 207 GLY A N 1
ATOM 1546 C CA . GLY A 1 207 ? 12.262 -9.574 -23.343 1.00 92.69 207 GLY A CA 1
ATOM 1547 C C . GLY A 1 207 ? 11.289 -10.757 -23.396 1.00 92.69 207 GLY A C 1
ATOM 1548 O O . GLY A 1 207 ? 10.113 -10.606 -23.727 1.00 92.69 207 GLY A O 1
ATOM 1549 N N . PRO A 1 208 ? 11.770 -11.971 -23.084 1.00 95.88 208 PRO A N 1
ATOM 1550 C CA . PRO A 1 208 ? 10.919 -13.150 -23.031 1.00 95.88 208 PRO A CA 1
ATOM 1551 C C . PRO A 1 208 ? 9.888 -13.051 -21.902 1.00 95.88 208 PRO A C 1
ATOM 1553 O O . PRO A 1 208 ? 10.116 -12.401 -20.881 1.00 95.88 208 PRO A O 1
ATOM 1556 N N . ILE A 1 209 ? 8.784 -13.775 -22.059 1.00 97.19 209 ILE A N 1
ATOM 1557 C CA . ILE A 1 209 ? 7.893 -14.092 -20.943 1.00 97.19 209 ILE A CA 1
ATOM 1558 C C . ILE A 1 209 ? 8.625 -15.064 -20.012 1.00 97.19 209 ILE A C 1
ATOM 1560 O O . ILE A 1 209 ? 9.222 -16.040 -20.470 1.00 97.19 209 ILE A O 1
ATOM 1564 N N . VAL A 1 210 ? 8.566 -14.800 -18.712 1.00 97.50 210 VAL A N 1
ATOM 1565 C CA . VAL A 1 210 ? 9.071 -15.675 -17.652 1.00 97.50 210 VAL A CA 1
ATOM 1566 C C . VAL A 1 210 ? 7.880 -16.273 -16.917 1.00 97.50 210 VAL A C 1
ATOM 1568 O O . VAL A 1 210 ? 6.966 -15.550 -16.522 1.00 97.50 210 VAL A O 1
ATOM 1571 N N . GLU A 1 211 ? 7.873 -17.592 -16.738 1.00 97.44 211 GLU A N 1
ATOM 1572 C CA . GLU A 1 211 ? 6.868 -18.262 -15.908 1.00 97.44 211 GLU A CA 1
ATOM 1573 C C . GLU A 1 211 ? 7.030 -17.857 -14.443 1.00 97.44 211 GLU A C 1
ATOM 1575 O O . GLU A 1 211 ? 8.147 -17.751 -13.937 1.00 97.44 211 GLU A O 1
ATOM 1580 N N . LEU A 1 212 ? 5.917 -17.662 -13.735 1.00 97.38 212 LEU A N 1
ATOM 1581 C CA . LEU A 1 212 ? 5.999 -17.429 -12.302 1.00 97.38 212 LEU A CA 1
ATOM 1582 C C . LEU A 1 212 ? 6.451 -18.713 -11.601 1.00 97.38 212 LEU A C 1
ATOM 1584 O O . LEU A 1 212 ? 5.978 -19.814 -11.894 1.00 97.38 212 LEU A O 1
ATOM 1588 N N . HIS A 1 213 ? 7.326 -18.570 -10.613 1.00 96.12 213 HIS A N 1
ATOM 1589 C CA . HIS A 1 213 ? 7.814 -19.683 -9.806 1.00 96.12 213 HIS A CA 1
ATOM 1590 C C . HIS A 1 213 ? 7.234 -19.645 -8.392 1.00 96.12 213 HIS A C 1
ATOM 1592 O O . HIS A 1 213 ? 6.799 -18.607 -7.902 1.00 96.12 213 HIS A O 1
ATOM 1598 N N . ARG A 1 214 ? 7.232 -20.782 -7.690 1.00 96.44 214 ARG A N 1
ATOM 1599 C CA . ARG A 1 214 ? 6.778 -20.797 -6.294 1.00 96.44 214 ARG A CA 1
ATOM 1600 C C . ARG A 1 214 ? 7.648 -19.884 -5.428 1.00 96.44 214 ARG A C 1
ATOM 1602 O O . ARG A 1 214 ? 8.871 -20.025 -5.404 1.00 96.44 214 ARG A O 1
ATOM 1609 N N . SER A 1 215 ? 6.997 -18.992 -4.695 1.00 95.75 215 SER A N 1
ATOM 1610 C CA . SER A 1 215 ? 7.619 -18.104 -3.723 1.00 95.75 215 SER A CA 1
ATOM 1611 C C . SER A 1 215 ? 8.129 -18.892 -2.516 1.00 95.75 215 SER A C 1
ATOM 1613 O O . SER A 1 215 ? 7.657 -19.986 -2.192 1.00 95.75 215 SER A O 1
ATOM 1615 N N . ARG A 1 216 ? 9.115 -18.311 -1.835 1.00 94.50 216 ARG A N 1
ATOM 1616 C CA . ARG A 1 216 ? 9.613 -18.784 -0.542 1.00 94.50 216 ARG A CA 1
ATOM 1617 C C . ARG A 1 216 ? 8.887 -18.043 0.571 1.00 94.50 216 ARG A C 1
ATOM 1619 O O . ARG A 1 216 ? 8.539 -16.880 0.402 1.00 94.50 216 ARG A O 1
ATOM 1626 N N . ASP A 1 217 ? 8.730 -18.706 1.713 1.00 95.75 217 ASP A N 1
ATOM 1627 C CA . ASP A 1 217 ? 8.147 -18.094 2.913 1.00 95.75 217 ASP A CA 1
ATOM 1628 C C . ASP A 1 217 ? 8.896 -16.824 3.350 1.00 95.75 217 ASP A C 1
ATOM 1630 O O . ASP A 1 217 ? 8.290 -15.791 3.624 1.00 95.75 217 ASP A O 1
ATOM 1634 N N . VAL A 1 218 ? 10.228 -16.902 3.357 1.00 95.75 218 VAL A N 1
ATOM 1635 C CA . VAL A 1 218 ? 11.120 -15.772 3.619 1.00 95.75 218 VAL A CA 1
ATOM 1636 C C . VAL A 1 218 ? 11.792 -15.383 2.309 1.00 95.75 218 VAL A C 1
ATOM 1638 O O . VAL A 1 218 ? 12.542 -16.173 1.723 1.00 95.75 218 VAL A O 1
ATOM 1641 N N . GLN A 1 219 ? 11.521 -14.164 1.848 1.00 92.56 219 GLN A N 1
ATOM 1642 C CA . GLN A 1 219 ? 12.187 -13.593 0.678 1.00 92.56 219 GLN A CA 1
ATOM 1643 C C . GLN A 1 219 ? 13.554 -13.025 1.070 1.00 92.56 219 GLN A C 1
ATOM 1645 O O . GLN A 1 219 ? 13.734 -12.512 2.174 1.00 92.56 219 GLN A O 1
ATOM 1650 N N . ALA A 1 220 ? 14.532 -13.165 0.172 1.00 88.75 220 ALA A N 1
ATOM 1651 C CA . ALA A 1 220 ? 15.922 -12.807 0.453 1.00 88.75 220 ALA A CA 1
ATOM 1652 C C . ALA A 1 220 ? 16.105 -11.298 0.659 1.00 88.75 220 ALA A C 1
ATOM 1654 O O . ALA A 1 220 ? 16.888 -10.878 1.508 1.00 88.75 220 ALA A O 1
ATOM 1655 N N . HIS A 1 221 ? 15.362 -10.501 -0.099 1.00 91.44 221 HIS A N 1
ATOM 1656 C CA . HIS A 1 221 ? 15.374 -9.049 -0.047 1.00 91.44 221 HIS A CA 1
ATOM 1657 C C . HIS A 1 221 ? 13.974 -8.516 -0.348 1.00 91.44 221 HIS A C 1
ATOM 1659 O O . HIS A 1 221 ? 13.039 -9.284 -0.599 1.00 91.44 221 HIS A O 1
ATOM 1665 N N . ASP A 1 222 ? 13.850 -7.206 -0.223 1.00 92.06 222 ASP A N 1
ATOM 1666 C CA . ASP A 1 222 ? 12.671 -6.450 -0.594 1.00 92.06 222 ASP A CA 1
ATOM 1667 C C . ASP A 1 222 ? 12.864 -5.842 -1.985 1.00 92.06 222 ASP A C 1
ATOM 1669 O O . ASP A 1 222 ? 13.913 -5.268 -2.287 1.00 92.06 222 ASP A O 1
ATOM 1673 N N . LEU A 1 223 ? 11.834 -5.971 -2.817 1.00 92.75 223 LEU A N 1
ATOM 1674 C CA . LEU A 1 223 ? 11.808 -5.343 -4.127 1.00 92.75 223 LEU A CA 1
ATOM 1675 C C . LEU A 1 223 ? 11.445 -3.882 -3.973 1.00 92.75 223 LEU A C 1
ATOM 1677 O O . LEU A 1 223 ? 10.513 -3.550 -3.251 1.00 92.75 223 LEU A O 1
ATOM 1681 N N . THR A 1 224 ? 12.111 -3.016 -4.724 1.00 90.38 224 THR A N 1
ATOM 1682 C CA . THR A 1 224 ? 11.738 -1.611 -4.755 1.00 90.38 224 THR A CA 1
ATOM 1683 C C . THR A 1 224 ? 10.280 -1.445 -5.184 1.00 90.38 224 THR A C 1
ATOM 1685 O O . THR A 1 224 ? 9.776 -2.132 -6.074 1.00 90.38 224 THR A O 1
ATOM 1688 N N . HIS A 1 225 ? 9.608 -0.504 -4.544 1.00 92.56 225 HIS A N 1
ATOM 1689 C CA . HIS A 1 225 ? 8.192 -0.227 -4.748 1.00 92.56 225 HIS A CA 1
ATOM 1690 C C . HIS A 1 225 ? 7.945 1.291 -4.725 1.00 92.56 225 HIS A C 1
ATOM 1692 O O . HIS A 1 225 ? 6.942 1.781 -4.223 1.00 92.56 225 HIS A O 1
ATOM 1698 N N . CYS A 1 226 ? 8.899 2.056 -5.267 1.00 88.56 226 CYS A N 1
ATOM 1699 C CA . CYS A 1 226 ? 8.798 3.507 -5.403 1.00 88.56 226 CYS A CA 1
ATOM 1700 C C . CYS A 1 226 ? 7.870 3.916 -6.567 1.00 88.56 226 CYS A C 1
ATOM 1702 O O . CYS A 1 226 ? 7.693 3.151 -7.518 1.00 88.56 226 CYS A O 1
ATOM 1704 N N . PHE A 1 227 ? 7.344 5.150 -6.558 1.00 89.88 227 PHE A N 1
ATOM 1705 C CA . PHE A 1 227 ? 6.481 5.682 -7.633 1.00 89.88 227 PHE A CA 1
ATOM 1706 C C . PHE A 1 227 ? 7.097 5.487 -9.027 1.00 89.88 227 PHE A C 1
ATOM 1708 O O . PHE A 1 227 ? 6.520 4.858 -9.909 1.00 89.88 227 PHE A O 1
ATOM 1715 N N . ARG A 1 228 ? 8.340 5.951 -9.206 1.00 85.81 228 ARG A N 1
ATOM 1716 C CA . ARG A 1 228 ? 9.086 5.821 -10.468 1.00 85.81 228 ARG A CA 1
ATOM 1717 C C . ARG A 1 228 ? 9.341 4.359 -10.857 1.00 85.81 228 ARG A C 1
ATOM 1719 O O . ARG A 1 228 ? 9.369 4.027 -12.038 1.00 85.81 228 ARG A O 1
ATOM 1726 N N . CYS A 1 229 ? 9.557 3.498 -9.872 1.00 87.62 229 CYS A N 1
ATOM 1727 C CA . CYS A 1 229 ? 9.853 2.085 -10.060 1.00 87.62 229 CYS A CA 1
ATOM 1728 C C . CYS A 1 229 ? 8.647 1.365 -10.672 1.00 87.62 229 CYS A C 1
ATOM 1730 O O . CYS A 1 229 ? 8.795 0.620 -11.640 1.00 87.62 229 CYS A O 1
ATOM 1732 N N . ALA A 1 230 ? 7.450 1.655 -10.152 1.00 90.25 230 ALA A N 1
ATOM 1733 C CA . ALA A 1 230 ? 6.194 1.129 -10.667 1.00 90.25 230 ALA A CA 1
ATOM 1734 C C . ALA A 1 230 ? 5.928 1.583 -12.107 1.00 90.25 230 ALA A C 1
ATOM 1736 O O . ALA A 1 230 ? 5.544 0.759 -12.930 1.00 90.25 230 ALA A O 1
ATOM 1737 N N . LEU A 1 231 ? 6.217 2.840 -12.456 1.00 88.00 231 LEU A N 1
ATOM 1738 C CA . LEU A 1 231 ? 6.083 3.295 -13.842 1.00 88.00 231 LEU A CA 1
ATOM 1739 C C . LEU A 1 231 ? 6.948 2.468 -14.801 1.00 88.00 231 LEU A C 1
ATOM 1741 O O . LEU A 1 231 ? 6.451 2.000 -15.824 1.00 88.00 231 LEU A O 1
ATOM 1745 N N . THR A 1 232 ? 8.213 2.216 -14.439 1.00 86.62 232 THR A N 1
ATOM 1746 C CA . THR A 1 232 ? 9.098 1.341 -15.223 1.00 86.62 232 THR A CA 1
ATOM 1747 C C . THR A 1 232 ? 8.535 -0.075 -15.305 1.00 86.62 232 THR A C 1
ATOM 1749 O O . THR A 1 232 ? 8.556 -0.671 -16.374 1.00 86.62 232 THR A O 1
ATOM 1752 N N . ALA A 1 233 ? 8.000 -0.612 -14.205 1.00 90.69 233 ALA A N 1
ATOM 1753 C CA . ALA A 1 233 ? 7.439 -1.960 -14.161 1.00 90.69 233 ALA A CA 1
ATOM 1754 C C . ALA A 1 233 ? 6.208 -2.135 -15.071 1.00 90.69 233 ALA A C 1
ATOM 1756 O O . ALA A 1 233 ? 6.127 -3.108 -15.827 1.00 90.69 233 ALA A O 1
ATOM 1757 N N . ILE A 1 234 ? 5.276 -1.179 -15.016 1.00 90.38 234 ILE A N 1
ATOM 1758 C CA . ILE A 1 234 ? 4.037 -1.159 -15.805 1.00 90.38 234 ILE A CA 1
ATOM 1759 C C . ILE A 1 234 ? 4.324 -0.870 -17.281 1.00 90.38 234 ILE A C 1
ATOM 1761 O O . ILE A 1 234 ? 3.677 -1.453 -18.152 1.00 90.38 234 ILE A O 1
ATOM 1765 N N . ASN A 1 235 ? 5.303 -0.008 -17.563 1.00 85.81 235 ASN A N 1
ATOM 1766 C CA . ASN A 1 235 ? 5.805 0.312 -18.898 1.00 85.81 235 ASN A CA 1
ATOM 1767 C C . ASN A 1 235 ? 4.692 0.612 -19.924 1.00 85.81 235 ASN A C 1
ATOM 1769 O O . ASN A 1 235 ? 4.509 -0.127 -20.895 1.00 85.81 235 ASN A O 1
ATOM 1773 N N . GLY A 1 236 ? 3.877 1.640 -19.663 1.00 84.31 236 GLY A N 1
ATOM 1774 C CA . GLY A 1 236 ? 2.770 2.023 -20.554 1.00 84.31 236 GLY A CA 1
ATOM 1775 C C . GLY A 1 236 ? 1.717 0.923 -20.758 1.00 84.31 236 GLY A C 1
ATOM 1776 O O . GLY A 1 236 ? 1.075 0.862 -21.803 1.00 84.31 236 GLY A O 1
ATOM 1777 N N . GLY A 1 237 ? 1.577 0.008 -19.793 1.00 87.69 237 GLY A N 1
ATOM 1778 C CA . GLY A 1 237 ? 0.647 -1.122 -19.843 1.00 87.69 237 GLY A CA 1
ATOM 1779 C C . GLY A 1 237 ? 1.225 -2.405 -20.448 1.00 87.69 237 GLY A C 1
ATOM 1780 O O . GLY A 1 237 ? 0.530 -3.418 -20.477 1.00 87.69 237 GLY A O 1
ATOM 1781 N N . LYS A 1 238 ? 2.493 -2.411 -20.888 1.00 89.25 238 LYS A N 1
ATOM 1782 C CA . LYS A 1 238 ? 3.171 -3.628 -21.375 1.00 89.25 238 LYS A CA 1
ATOM 1783 C C . LYS A 1 238 ? 3.444 -4.647 -20.261 1.00 89.25 238 LYS A C 1
ATOM 1785 O O . LYS A 1 238 ? 3.641 -5.823 -20.558 1.00 89.25 238 LYS A O 1
ATOM 1790 N N . MET A 1 239 ? 3.460 -4.215 -18.993 1.00 92.31 239 MET A N 1
ATOM 1791 C CA . MET A 1 239 ? 3.644 -5.065 -17.804 1.00 92.31 239 MET A CA 1
ATOM 1792 C C . MET A 1 239 ? 4.923 -5.914 -17.844 1.00 92.31 239 MET A C 1
ATOM 1794 O O . MET A 1 239 ? 4.923 -7.072 -17.423 1.00 92.31 239 MET A O 1
ATOM 1798 N N . ASN A 1 240 ? 6.011 -5.361 -18.384 1.00 92.88 240 ASN A N 1
ATOM 1799 C CA . ASN A 1 240 ? 7.233 -6.112 -18.664 1.00 92.88 240 ASN A CA 1
ATOM 1800 C C . ASN A 1 240 ? 8.506 -5.537 -18.028 1.00 92.88 240 ASN A C 1
ATOM 1802 O O . ASN A 1 240 ? 9.591 -6.044 -18.282 1.00 92.88 240 ASN A O 1
ATOM 1806 N N . GLY A 1 241 ? 8.408 -4.507 -17.184 1.00 91.06 241 GLY A N 1
ATOM 1807 C CA . GLY A 1 241 ? 9.581 -3.871 -16.573 1.00 91.06 241 GLY A CA 1
ATOM 1808 C C . GLY A 1 241 ? 9.947 -4.367 -15.173 1.00 91.06 241 GLY A C 1
ATOM 1809 O O . GLY A 1 241 ? 10.872 -3.836 -14.560 1.00 91.06 241 GLY A O 1
ATOM 1810 N N . PHE A 1 242 ? 9.247 -5.370 -14.632 1.00 93.06 242 PHE A N 1
ATOM 1811 C CA . PHE A 1 242 ? 9.446 -5.844 -13.251 1.00 93.06 242 PHE A CA 1
ATOM 1812 C C . PHE A 1 242 ? 10.845 -6.429 -12.991 1.00 93.06 242 PHE A C 1
ATOM 1814 O O . PHE A 1 242 ? 11.233 -6.580 -11.837 1.00 93.06 242 PHE A O 1
ATOM 1821 N N . ASN A 1 243 ? 11.613 -6.757 -14.039 1.00 93.00 243 ASN A N 1
ATOM 1822 C CA . ASN A 1 243 ? 12.999 -7.227 -13.924 1.00 93.00 243 ASN A CA 1
ATOM 1823 C C . ASN A 1 243 ? 14.055 -6.110 -14.030 1.00 93.00 243 ASN A C 1
ATOM 1825 O O . ASN A 1 243 ? 15.246 -6.411 -14.107 1.00 93.00 243 ASN A O 1
ATOM 1829 N N . TRP A 1 244 ? 13.632 -4.848 -14.129 1.00 88.75 244 TRP A N 1
ATOM 1830 C CA . TRP A 1 244 ? 14.514 -3.724 -14.440 1.00 88.75 244 TRP A CA 1
ATOM 1831 C C . TRP A 1 244 ? 13.991 -2.395 -13.867 1.00 88.75 244 TRP A C 1
ATOM 1833 O O . TRP A 1 244 ? 14.007 -1.350 -14.513 1.00 88.75 244 TRP A O 1
ATOM 1843 N N . MET A 1 245 ? 13.496 -2.405 -12.629 1.00 88.56 245 MET A N 1
ATOM 1844 C CA . MET A 1 245 ? 12.796 -1.247 -12.053 1.00 88.56 245 MET A CA 1
ATOM 1845 C C . MET A 1 245 ? 13.697 -0.028 -11.772 1.00 88.56 245 MET A C 1
ATOM 1847 O O . MET A 1 245 ? 13.183 1.067 -11.544 1.00 88.56 245 MET A O 1
ATOM 1851 N N . ASN A 1 246 ? 15.029 -0.174 -11.812 1.00 82.25 246 ASN A N 1
ATOM 1852 C CA . ASN A 1 246 ? 15.972 0.947 -11.684 1.00 82.25 246 ASN A CA 1
ATOM 1853 C C . ASN A 1 246 ? 15.947 1.877 -12.901 1.00 82.25 246 ASN A C 1
ATOM 1855 O O . ASN A 1 246 ? 16.442 3.009 -12.832 1.00 82.25 246 ASN A O 1
ATOM 1859 N N . GLY A 1 247 ? 15.383 1.423 -14.020 1.00 78.56 247 GLY A N 1
ATOM 1860 C CA . GLY A 1 247 ? 15.495 2.149 -15.268 1.00 78.56 247 GLY A CA 1
ATOM 1861 C C . GLY A 1 247 ? 16.968 2.280 -15.700 1.00 78.56 247 GLY A C 1
ATOM 1862 O O . GLY A 1 247 ? 17.799 1.440 -15.343 1.00 78.56 247 GLY A O 1
ATOM 1863 N N . PRO A 1 248 ? 17.344 3.364 -16.402 1.00 70.38 248 PRO A N 1
ATOM 1864 C CA . PRO A 1 248 ? 18.700 3.563 -16.932 1.00 70.38 248 PRO A CA 1
ATOM 1865 C C . PRO A 1 248 ? 19.769 3.788 -15.847 1.00 70.38 248 PRO A C 1
ATOM 1867 O O . PRO A 1 248 ? 20.925 4.017 -16.189 1.00 70.38 248 PRO A O 1
ATOM 1870 N N . ILE A 1 249 ? 19.403 3.833 -14.557 1.00 69.38 249 ILE A N 1
ATOM 1871 C CA . ILE A 1 249 ? 20.328 4.224 -13.490 1.00 69.38 249 ILE A CA 1
ATOM 1872 C C . ILE A 1 249 ? 21.405 3.144 -13.352 1.00 69.38 249 ILE A C 1
ATOM 1874 O O . ILE A 1 249 ? 21.060 2.010 -12.989 1.00 69.38 249 ILE A O 1
ATOM 1878 N N . PRO A 1 250 ? 22.693 3.481 -13.566 1.00 69.00 250 PRO A N 1
ATOM 1879 C CA . PRO A 1 250 ? 23.787 2.561 -13.299 1.00 69.00 250 PRO A CA 1
ATOM 1880 C C . PRO A 1 250 ? 23.813 2.203 -11.812 1.00 69.00 250 PRO A C 1
ATOM 1882 O O . PRO A 1 250 ? 23.798 3.086 -10.954 1.00 69.00 250 PRO A O 1
ATOM 1885 N N . MET A 1 251 ? 23.863 0.911 -11.504 1.00 74.12 251 MET A N 1
ATOM 1886 C CA . MET A 1 251 ? 23.910 0.395 -10.138 1.00 74.12 251 MET A CA 1
ATOM 1887 C C . MET A 1 251 ? 24.894 -0.767 -10.057 1.00 74.12 251 MET A C 1
ATOM 1889 O O . MET A 1 251 ? 25.140 -1.463 -11.043 1.00 74.12 251 MET A O 1
ATOM 1893 N N . ASP A 1 252 ? 25.448 -0.988 -8.868 1.00 79.88 252 ASP A N 1
ATOM 1894 C CA . ASP A 1 252 ? 26.174 -2.222 -8.591 1.00 79.88 252 ASP A CA 1
ATOM 1895 C C . ASP A 1 252 ? 25.236 -3.446 -8.622 1.00 79.88 252 ASP A C 1
ATOM 1897 O O . ASP A 1 252 ? 24.008 -3.341 -8.540 1.00 79.88 252 ASP A O 1
ATOM 1901 N N . ALA A 1 253 ? 25.836 -4.629 -8.759 1.00 69.19 253 ALA A N 1
ATOM 1902 C CA . ALA A 1 253 ? 25.099 -5.882 -8.892 1.00 69.19 253 ALA A CA 1
ATOM 1903 C C . ALA A 1 253 ? 24.268 -6.235 -7.646 1.00 69.19 253 ALA A C 1
ATOM 1905 O O . ALA A 1 253 ? 23.248 -6.908 -7.771 1.00 69.19 253 ALA A O 1
ATOM 1906 N N . GLU A 1 254 ? 24.680 -5.791 -6.454 1.00 72.94 254 GLU A N 1
ATOM 1907 C CA . GLU A 1 254 ? 23.940 -6.049 -5.216 1.00 72.94 254 GLU A CA 1
ATOM 1908 C C . GLU A 1 254 ? 22.627 -5.265 -5.221 1.00 72.94 254 GLU A C 1
ATOM 1910 O O . GLU A 1 254 ? 21.551 -5.846 -5.071 1.00 72.94 254 GLU A O 1
ATOM 1915 N N . ARG A 1 255 ? 22.689 -3.964 -5.517 1.00 80.38 255 ARG A N 1
ATOM 1916 C CA . ARG A 1 255 ? 21.507 -3.109 -5.648 1.00 80.38 255 ARG A CA 1
ATOM 1917 C C . ARG A 1 255 ? 20.614 -3.528 -6.805 1.00 80.38 255 ARG A C 1
ATOM 1919 O O . ARG A 1 255 ? 19.404 -3.402 -6.672 1.00 80.38 255 ARG A O 1
ATOM 1926 N N . ALA A 1 256 ? 21.163 -4.070 -7.895 1.00 81.19 256 ALA A N 1
ATOM 1927 C CA . ALA A 1 256 ? 20.369 -4.557 -9.027 1.00 81.19 256 ALA A CA 1
ATOM 1928 C C . ALA A 1 256 ? 19.309 -5.598 -8.613 1.00 81.19 256 ALA A C 1
ATOM 1930 O O . ALA A 1 256 ? 18.213 -5.617 -9.177 1.00 81.19 256 ALA A O 1
ATOM 1931 N N . THR A 1 257 ? 19.583 -6.417 -7.589 1.00 87.06 257 THR A N 1
ATOM 1932 C CA . THR A 1 257 ? 18.604 -7.390 -7.071 1.00 87.06 257 THR A CA 1
ATOM 1933 C C . THR A 1 257 ? 17.351 -6.719 -6.503 1.00 87.06 257 THR A C 1
ATOM 1935 O O . THR A 1 257 ? 16.244 -7.153 -6.815 1.00 87.06 257 THR A O 1
ATOM 1938 N N . LEU A 1 258 ? 17.500 -5.583 -5.810 1.00 89.25 258 LEU A N 1
ATOM 1939 C CA . LEU A 1 258 ? 16.385 -4.776 -5.290 1.00 89.25 258 LEU A CA 1
ATOM 1940 C C . LEU A 1 258 ? 15.477 -4.246 -6.410 1.00 89.25 258 LEU A C 1
ATOM 1942 O O . LEU A 1 258 ? 14.322 -3.908 -6.175 1.00 89.25 258 LEU A O 1
ATOM 1946 N N . PHE A 1 259 ? 15.980 -4.178 -7.644 1.00 90.62 259 PHE A N 1
ATOM 1947 C CA . PHE A 1 259 ? 15.244 -3.713 -8.820 1.00 90.62 259 PHE A CA 1
ATOM 1948 C C . PHE A 1 259 ? 14.717 -4.854 -9.703 1.00 90.62 259 PHE A C 1
ATOM 1950 O O . PHE A 1 259 ? 14.301 -4.612 -10.836 1.00 90.62 259 PHE A O 1
ATOM 1957 N N . GLY A 1 260 ? 14.720 -6.088 -9.189 1.00 92.00 260 GLY A N 1
ATOM 1958 C CA . GLY A 1 260 ? 14.093 -7.246 -9.825 1.00 92.00 260 GLY A CA 1
ATOM 1959 C C . GLY A 1 260 ? 14.953 -7.979 -10.853 1.00 92.00 260 GLY A C 1
ATOM 1960 O O . GLY A 1 260 ? 14.454 -8.902 -11.499 1.00 92.00 260 GLY A O 1
ATOM 1961 N N . HIS A 1 261 ? 16.242 -7.639 -10.995 1.00 90.69 261 HIS A N 1
ATOM 1962 C CA . HIS A 1 261 ? 17.144 -8.310 -11.952 1.00 90.69 261 HIS A CA 1
ATOM 1963 C C . HIS A 1 261 ? 17.301 -9.812 -11.679 1.00 90.69 261 HIS A C 1
ATOM 1965 O O . HIS A 1 261 ? 17.623 -10.580 -12.582 1.00 90.69 261 HIS A O 1
ATOM 1971 N N . ASP A 1 262 ? 17.050 -10.245 -10.443 1.00 92.00 262 ASP A N 1
ATOM 1972 C CA . ASP A 1 262 ? 17.080 -11.648 -10.025 1.00 92.00 262 ASP A CA 1
ATOM 1973 C C . ASP A 1 262 ? 15.739 -12.383 -10.209 1.00 92.00 262 ASP A C 1
ATOM 1975 O O . ASP A 1 262 ? 15.605 -13.537 -9.800 1.00 92.00 262 ASP A O 1
ATOM 1979 N N . LEU A 1 263 ? 14.747 -11.717 -10.810 1.00 93.88 263 LEU A N 1
ATOM 1980 C CA . LEU A 1 263 ? 13.396 -12.223 -11.057 1.00 93.88 263 LEU A CA 1
ATOM 1981 C C . LEU A 1 263 ? 12.609 -12.588 -9.787 1.00 93.88 263 LEU A C 1
ATOM 1983 O O . LEU A 1 263 ? 11.600 -13.289 -9.868 1.00 93.88 263 LEU A O 1
ATOM 1987 N N . SER A 1 264 ? 12.993 -12.069 -8.618 1.00 91.94 264 SER A N 1
ATOM 1988 C CA . SER A 1 264 ? 12.253 -12.276 -7.361 1.00 91.94 264 SER A CA 1
ATOM 1989 C C . SER A 1 264 ? 10.795 -11.781 -7.415 1.00 91.94 264 SER A C 1
ATOM 1991 O O . SER A 1 264 ? 9.938 -12.314 -6.703 1.00 91.94 264 SER A O 1
ATOM 1993 N N . GLY A 1 265 ? 10.478 -10.849 -8.324 1.00 93.25 265 GLY A N 1
ATOM 1994 C CA . GLY A 1 265 ? 9.114 -10.372 -8.592 1.00 93.25 265 GLY A CA 1
ATOM 1995 C C . GLY A 1 265 ? 8.230 -11.355 -9.367 1.00 93.25 265 GLY A C 1
ATOM 1996 O O . GLY A 1 265 ? 7.010 -11.213 -9.364 1.00 93.25 265 GLY A O 1
ATOM 1997 N N . TYR A 1 266 ? 8.813 -12.387 -9.984 1.00 96.75 266 TYR A N 1
ATOM 1998 C CA . TYR A 1 266 ? 8.108 -13.386 -10.792 1.00 96.75 266 TYR A CA 1
ATOM 1999 C C . TYR A 1 266 ? 7.801 -14.629 -9.956 1.00 96.75 266 TYR A C 1
ATOM 2001 O O . TYR A 1 266 ? 8.122 -15.761 -10.326 1.00 96.75 266 TYR A O 1
ATOM 2009 N N . THR A 1 267 ? 7.208 -14.421 -8.779 1.00 96.50 267 THR A N 1
ATOM 2010 C CA . THR A 1 267 ? 6.906 -15.507 -7.846 1.00 96.50 267 THR A CA 1
ATOM 2011 C C . THR A 1 267 ? 5.481 -15.461 -7.314 1.00 96.50 267 THR A C 1
ATOM 2013 O O . THR A 1 267 ? 4.894 -14.390 -7.160 1.00 96.50 267 THR A O 1
ATOM 2016 N N . TYR A 1 268 ? 4.928 -16.634 -7.001 1.00 97.50 268 TYR A N 1
ATOM 2017 C CA . TYR A 1 268 ? 3.588 -16.789 -6.436 1.00 97.50 268 TYR A CA 1
ATOM 2018 C C . TYR A 1 268 ? 3.556 -17.811 -5.298 1.00 97.50 268 TYR A C 1
ATOM 2020 O O . TYR A 1 268 ? 4.310 -18.784 -5.286 1.00 97.50 268 TYR A O 1
ATOM 2028 N N . PHE A 1 269 ? 2.649 -17.631 -4.350 1.00 97.69 269 PHE A N 1
ATOM 2029 C CA . PHE A 1 269 ? 2.258 -18.647 -3.390 1.00 97.69 269 PHE A CA 1
ATOM 2030 C C . PHE A 1 269 ? 1.042 -19.421 -3.905 1.00 97.69 269 PHE A C 1
ATOM 2032 O O . PHE A 1 269 ? 0.186 -18.888 -4.610 1.00 97.69 269 PHE A O 1
ATOM 2039 N N . ASP A 1 270 ? 0.967 -20.696 -3.536 1.00 95.50 270 ASP A N 1
ATOM 2040 C CA . ASP A 1 270 ? -0.224 -21.519 -3.717 1.00 95.50 270 ASP A CA 1
ATOM 2041 C C . ASP A 1 270 ? -0.830 -21.895 -2.357 1.00 95.50 270 ASP A C 1
ATOM 2043 O O . ASP A 1 270 ? -0.308 -21.524 -1.299 1.00 95.50 270 ASP A O 1
ATOM 2047 N N . ARG A 1 271 ? -1.906 -22.691 -2.371 1.00 96.19 271 ARG A N 1
ATOM 2048 C CA . ARG A 1 271 ? -2.560 -23.204 -1.156 1.00 96.19 271 ARG A CA 1
ATOM 2049 C C . ARG A 1 271 ? -1.596 -23.821 -0.142 1.00 96.19 271 ARG A C 1
ATOM 2051 O O . ARG A 1 271 ? -1.897 -23.829 1.043 1.00 96.19 271 ARG A O 1
ATOM 2058 N N . ARG A 1 272 ? -0.478 -24.412 -0.574 1.00 95.00 272 ARG A N 1
ATOM 2059 C CA . ARG A 1 272 ? 0.478 -25.035 0.354 1.00 95.00 272 ARG A CA 1
ATOM 2060 C C . ARG A 1 272 ? 1.349 -23.992 1.046 1.00 95.00 272 ARG A C 1
ATOM 2062 O O . ARG A 1 272 ? 1.813 -24.252 2.149 1.00 95.00 272 ARG A O 1
ATOM 2069 N N . GLY A 1 273 ? 1.587 -22.857 0.391 1.00 95.12 273 GLY A N 1
ATOM 2070 C CA . GLY A 1 273 ? 2.389 -21.758 0.917 1.00 95.12 273 GLY A CA 1
ATOM 2071 C C . GLY A 1 273 ? 1.633 -20.867 1.903 1.00 95.12 273 GLY A C 1
ATOM 2072 O O . GLY A 1 273 ? 2.190 -20.530 2.941 1.00 95.12 273 GLY A O 1
ATOM 2073 N N . ILE A 1 274 ? 0.375 -20.534 1.596 1.00 97.31 274 ILE A N 1
ATOM 2074 C CA . ILE A 1 274 ? -0.502 -19.681 2.425 1.00 97.31 274 ILE A CA 1
ATOM 2075 C C . ILE A 1 274 ? -1.897 -20.319 2.593 1.00 97.31 274 ILE A C 1
ATOM 2077 O O . ILE A 1 274 ? -2.902 -19.868 2.027 1.00 97.31 274 ILE A O 1
ATOM 2081 N N . PRO A 1 275 ? -1.971 -21.458 3.303 1.00 97.31 275 PRO A N 1
ATOM 2082 C CA . PRO A 1 275 ? -3.186 -22.262 3.374 1.00 97.31 275 PRO A CA 1
ATOM 2083 C C . PRO A 1 275 ? -4.376 -21.533 3.993 1.00 97.31 275 PRO A C 1
ATOM 2085 O O . PRO A 1 275 ? -5.507 -21.801 3.583 1.00 97.31 275 PRO A O 1
ATOM 2088 N N . ASN A 1 276 ? -4.162 -20.631 4.954 1.00 97.50 276 ASN A N 1
ATOM 2089 C CA . ASN A 1 276 ? -5.268 -19.960 5.633 1.00 97.50 276 ASN A CA 1
ATOM 2090 C C . ASN A 1 276 ? -5.844 -18.827 4.789 1.00 97.50 276 ASN A C 1
ATOM 2092 O O . ASN A 1 276 ? -7.059 -18.670 4.749 1.00 97.50 276 ASN A O 1
ATOM 2096 N N . TYR A 1 277 ? -5.015 -18.098 4.045 1.00 97.62 277 TYR A N 1
ATOM 2097 C CA . TYR A 1 277 ? -5.484 -17.099 3.085 1.00 97.62 277 TYR A CA 1
ATOM 2098 C C . TYR A 1 277 ? -6.286 -17.721 1.954 1.00 97.62 277 TYR A C 1
ATOM 2100 O O . TYR A 1 277 ? -7.356 -17.215 1.615 1.00 97.62 277 TYR A O 1
ATOM 2108 N N . TRP A 1 278 ? -5.854 -18.871 1.440 1.00 97.94 278 TRP A N 1
ATOM 2109 C CA . TRP A 1 278 ? -6.656 -19.617 0.473 1.00 97.94 278 TRP A CA 1
ATOM 2110 C C . TRP A 1 278 ? -7.936 -20.188 1.099 1.00 97.94 278 TRP A C 1
ATOM 2112 O O . TRP A 1 278 ? -8.971 -20.191 0.442 1.00 97.94 278 TRP A O 1
ATOM 2122 N N . ALA A 1 279 ? -7.914 -20.612 2.367 1.00 97.56 279 ALA A N 1
ATOM 2123 C CA . ALA A 1 279 ? -9.124 -21.039 3.073 1.00 97.56 279 ALA A CA 1
ATOM 2124 C C . ALA A 1 279 ? -10.114 -19.883 3.311 1.00 97.56 279 ALA A C 1
ATOM 2126 O O . ALA A 1 279 ? -11.325 -20.089 3.220 1.00 97.56 279 ALA A O 1
ATOM 2127 N N . TYR A 1 280 ? -9.630 -18.665 3.576 1.00 97.44 280 TYR A N 1
ATOM 2128 C CA . TYR A 1 280 ? -10.487 -17.481 3.638 1.00 97.44 280 TYR A CA 1
ATOM 2129 C C . TYR A 1 280 ? -11.093 -17.164 2.278 1.00 97.44 280 TYR A C 1
ATOM 2131 O O . TYR A 1 280 ? -12.299 -16.949 2.210 1.00 97.44 280 TYR A O 1
ATOM 2139 N N . ALA A 1 281 ? -10.302 -17.206 1.204 1.00 97.50 281 ALA A N 1
ATOM 2140 C CA . ALA A 1 281 ? -10.808 -17.012 -0.151 1.00 97.50 281 ALA A CA 1
ATOM 2141 C C . ALA A 1 281 ? -11.875 -18.058 -0.532 1.00 97.50 281 ALA A C 1
ATOM 2143 O O . ALA A 1 281 ? -12.873 -17.704 -1.146 1.00 97.50 281 ALA A O 1
ATOM 2144 N N . ASP A 1 282 ? -11.729 -19.318 -0.100 1.00 97.50 282 ASP A N 1
ATOM 2145 C CA . ASP A 1 282 ? -12.740 -20.362 -0.345 1.00 97.50 282 ASP A CA 1
ATOM 2146 C C . ASP A 1 282 ? -14.065 -20.104 0.378 1.00 97.50 282 ASP A C 1
ATOM 2148 O O . ASP A 1 282 ? -15.123 -20.562 -0.059 1.00 97.50 282 ASP A O 1
ATOM 2152 N N . ARG A 1 283 ? -14.001 -19.459 1.547 1.00 97.12 283 ARG A N 1
ATOM 2153 C CA . ARG A 1 283 ? -15.144 -19.313 2.453 1.00 97.12 283 ARG A CA 1
ATOM 2154 C C . ARG A 1 283 ? -15.850 -17.968 2.320 1.00 97.12 283 ARG A C 1
ATOM 2156 O O . ARG A 1 283 ? -17.051 -17.899 2.605 1.00 97.12 283 ARG A O 1
ATOM 2163 N N . PHE A 1 284 ? -15.095 -16.938 1.960 1.00 96.31 284 PHE A N 1
ATOM 2164 C CA . PHE A 1 284 ? -15.498 -15.540 1.899 1.00 96.31 284 PHE A CA 1
ATOM 2165 C C . PHE A 1 284 ? -15.287 -14.991 0.481 1.00 96.31 284 PHE A C 1
ATOM 2167 O O . PHE A 1 284 ? -15.338 -15.734 -0.493 1.00 96.31 284 PHE A O 1
ATOM 2174 N N . VAL A 1 285 ? -15.129 -13.675 0.353 1.00 96.50 285 VAL A N 1
ATOM 2175 C CA . VAL A 1 285 ? -14.952 -13.005 -0.935 1.00 96.50 285 VAL A CA 1
ATOM 2176 C C . VAL A 1 285 ? -13.477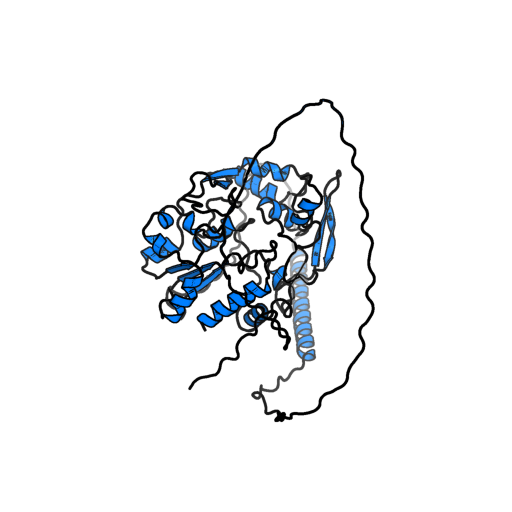 -12.685 -1.138 1.00 96.50 285 VAL A C 1
ATOM 2178 O O . VAL A 1 285 ? -12.853 -12.057 -0.284 1.00 96.50 285 VAL A O 1
ATOM 2181 N N . LEU A 1 286 ? -12.946 -13.082 -2.293 1.00 97.38 286 LEU A N 1
ATOM 2182 C CA . LEU A 1 286 ? -11.667 -12.617 -2.815 1.00 97.38 286 LEU A CA 1
ATOM 2183 C C . LEU A 1 286 ? -11.942 -11.598 -3.925 1.00 97.38 286 LEU A C 1
ATOM 2185 O O . LEU A 1 286 ? -12.576 -11.935 -4.921 1.00 97.38 286 LEU A O 1
ATOM 2189 N N . ALA A 1 287 ? -11.476 -10.362 -3.754 1.00 97.12 287 ALA A N 1
ATOM 2190 C CA . ALA A 1 287 ? -11.526 -9.352 -4.806 1.00 97.12 287 ALA A CA 1
ATOM 2191 C C . ALA A 1 287 ? -10.257 -9.450 -5.666 1.00 97.12 287 ALA A C 1
ATOM 2193 O O . ALA A 1 287 ? -9.158 -9.200 -5.176 1.00 97.12 287 ALA A O 1
ATOM 2194 N N . ASP A 1 288 ? -10.405 -9.820 -6.937 1.00 96.31 288 ASP A N 1
ATOM 2195 C CA . ASP A 1 288 ? -9.302 -9.996 -7.896 1.00 96.31 288 ASP A CA 1
ATOM 2196 C C . ASP A 1 288 ? -9.138 -8.819 -8.876 1.00 96.31 288 ASP A C 1
ATOM 2198 O O . ASP A 1 288 ? -8.217 -8.801 -9.685 1.00 96.31 288 ASP A O 1
ATOM 2202 N N . HIS A 1 289 ? -9.997 -7.805 -8.752 1.00 96.06 289 HIS A N 1
ATOM 2203 C CA . HIS A 1 289 ? -9.925 -6.519 -9.452 1.00 96.06 289 HIS A CA 1
ATOM 2204 C C . HIS A 1 289 ? -9.865 -5.361 -8.442 1.00 96.06 289 HIS A C 1
ATOM 2206 O O . HIS A 1 289 ? -10.560 -4.354 -8.575 1.00 96.06 289 HIS A O 1
ATOM 2212 N N . PHE A 1 290 ? -9.069 -5.539 -7.384 1.00 94.44 290 PHE A N 1
ATOM 2213 C CA . PHE A 1 290 ? -8.812 -4.529 -6.360 1.00 94.44 290 PHE A CA 1
ATOM 2214 C C . PHE A 1 290 ? -7.402 -3.965 -6.550 1.00 94.44 290 PHE A C 1
ATOM 2216 O O . PHE A 1 290 ? -6.416 -4.691 -6.418 1.00 94.44 290 PHE A O 1
ATOM 2223 N N . PHE A 1 291 ? -7.314 -2.682 -6.895 1.00 93.75 291 PHE A N 1
ATOM 2224 C CA . PHE A 1 291 ? -6.066 -2.026 -7.274 1.00 93.75 291 PHE A CA 1
ATOM 2225 C C . PHE A 1 291 ? -5.646 -0.998 -6.227 1.00 93.75 291 PHE A C 1
ATOM 2227 O O . PHE A 1 291 ? -6.480 -0.420 -5.532 1.00 93.75 291 PHE A O 1
ATOM 2234 N N . THR A 1 292 ? -4.335 -0.785 -6.142 1.00 92.25 292 THR A N 1
ATOM 2235 C CA . THR A 1 292 ? -3.721 0.290 -5.356 1.00 92.25 292 THR A CA 1
ATOM 2236 C C . THR A 1 292 ? -4.258 1.652 -5.804 1.00 92.25 292 THR A C 1
ATOM 2238 O O . THR A 1 292 ? -4.597 1.822 -6.980 1.00 92.25 292 THR A O 1
ATOM 2241 N N . SER A 1 293 ? -4.350 2.619 -4.889 1.00 94.19 293 SER A N 1
ATOM 2242 C CA . SER A 1 293 ? -4.927 3.935 -5.208 1.00 94.19 293 SER A CA 1
ATOM 2243 C C . SER A 1 293 ? -3.984 4.784 -6.060 1.00 94.19 293 SER A C 1
ATOM 2245 O O . SER A 1 293 ? -4.427 5.620 -6.846 1.00 94.19 293 SER A O 1
ATOM 2247 N N . MET A 1 294 ? -2.679 4.566 -5.906 1.00 90.88 294 MET A N 1
ATOM 2248 C CA . MET A 1 294 ? -1.631 5.184 -6.699 1.00 90.88 294 MET A CA 1
ATOM 2249 C C . MET A 1 294 ? -0.421 4.259 -6.847 1.00 90.88 294 MET A C 1
ATOM 2251 O O . MET A 1 294 ? -0.235 3.303 -6.102 1.00 90.88 294 MET A O 1
ATOM 2255 N N . TYR A 1 295 ? 0.463 4.570 -7.789 1.00 89.69 295 TYR A N 1
ATOM 2256 C CA . TYR A 1 295 ? 1.786 3.955 -7.803 1.00 89.69 295 TYR A CA 1
ATOM 2257 C C . TYR A 1 295 ? 2.600 4.450 -6.617 1.00 89.69 295 TYR A C 1
ATOM 2259 O O . TYR A 1 295 ? 2.768 5.650 -6.467 1.00 89.69 295 TYR A O 1
ATOM 2267 N N . GLY A 1 296 ? 3.170 3.574 -5.804 1.00 89.88 296 GLY A N 1
ATOM 2268 C CA . GLY A 1 296 ? 4.058 4.037 -4.750 1.00 89.88 296 GLY A CA 1
ATOM 2269 C C . GLY A 1 296 ? 4.208 3.062 -3.599 1.00 89.88 296 GLY A C 1
ATOM 2270 O O . GLY A 1 296 ? 3.687 1.947 -3.650 1.00 89.88 296 GLY A O 1
ATOM 2271 N N . PRO A 1 297 ? 4.963 3.492 -2.581 1.00 93.75 297 PRO A N 1
ATOM 2272 C CA . PRO A 1 297 ? 5.284 2.655 -1.446 1.00 93.75 297 PRO A CA 1
ATOM 2273 C C . PRO A 1 297 ? 4.231 2.756 -0.332 1.00 93.75 297 PRO A C 1
ATOM 2275 O O . PRO A 1 297 ? 3.175 3.365 -0.485 1.00 93.75 297 PRO A O 1
ATOM 2278 N N . THR A 1 298 ? 4.561 2.176 0.818 1.00 94.38 298 THR A N 1
ATOM 2279 C CA . THR A 1 298 ? 3.769 2.115 2.051 1.00 94.38 298 THR A CA 1
ATOM 2280 C C . THR A 1 298 ? 3.118 3.442 2.457 1.00 94.38 298 THR A C 1
ATOM 2282 O O . THR A 1 298 ? 1.901 3.514 2.609 1.00 94.38 298 THR A O 1
ATOM 2285 N N . LEU A 1 299 ? 3.896 4.515 2.642 1.00 95.12 299 LEU A N 1
ATOM 2286 C CA . LEU A 1 299 ? 3.410 5.753 3.263 1.00 95.12 299 LEU A CA 1
ATOM 2287 C C . LEU A 1 299 ? 2.187 6.366 2.549 1.00 95.12 299 LEU A C 1
ATOM 2289 O O . LEU A 1 299 ? 1.182 6.605 3.228 1.00 95.12 299 LEU A O 1
ATOM 2293 N N . PRO A 1 300 ? 2.211 6.637 1.226 1.00 95.75 300 PRO A N 1
ATOM 2294 C CA . PRO A 1 300 ? 1.043 7.197 0.557 1.00 95.75 300 PRO A CA 1
ATOM 2295 C C . PRO A 1 300 ? -0.174 6.260 0.570 1.00 95.75 300 PRO A C 1
ATOM 2297 O O . PRO A 1 300 ? -1.289 6.743 0.754 1.00 95.75 300 PRO A O 1
ATOM 2300 N N . GLU A 1 301 ? -0.003 4.942 0.443 1.00 95.50 301 GLU A N 1
ATOM 2301 C CA . GLU A 1 301 ? -1.132 3.997 0.463 1.00 95.50 301 GLU A CA 1
ATOM 2302 C C . GLU A 1 301 ? -1.784 3.885 1.852 1.00 95.50 301 GLU A C 1
ATOM 2304 O O . GLU A 1 301 ? -3.012 3.828 1.960 1.00 95.50 301 GLU A O 1
ATOM 2309 N N . HIS A 1 302 ? -1.009 3.975 2.939 1.00 96.19 302 HIS A N 1
ATOM 2310 C CA . HIS A 1 302 ? -1.587 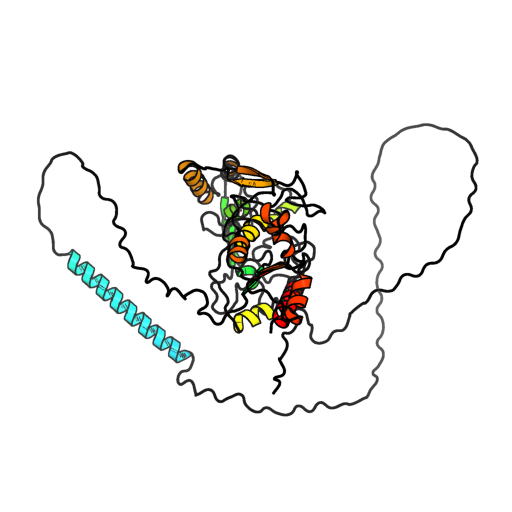4.076 4.287 1.00 96.19 302 HIS A CA 1
ATOM 2311 C C . HIS A 1 302 ? -2.358 5.388 4.494 1.00 96.19 302 HIS A C 1
ATOM 2313 O O . HIS A 1 302 ? -3.366 5.391 5.200 1.00 96.19 302 HIS A O 1
ATOM 2319 N N . LEU A 1 303 ? -1.956 6.494 3.848 1.00 97.12 303 LEU A N 1
ATOM 2320 C CA . LEU A 1 303 ? -2.773 7.715 3.819 1.00 97.12 303 LEU A CA 1
ATOM 2321 C C . LEU A 1 303 ? -4.081 7.493 3.046 1.00 97.12 303 LEU A C 1
ATOM 2323 O O . LEU A 1 303 ? -5.141 7.868 3.545 1.00 97.12 303 LEU A O 1
ATOM 2327 N N . TYR A 1 304 ? -4.054 6.823 1.888 1.00 97.25 304 TYR A N 1
ATOM 2328 C CA . TYR A 1 304 ? -5.281 6.470 1.160 1.00 97.25 304 TYR A CA 1
ATOM 2329 C C . TYR A 1 304 ? -6.231 5.607 1.997 1.00 97.25 304 TYR A C 1
ATOM 2331 O O . TYR A 1 304 ? -7.438 5.858 1.979 1.00 97.25 304 TYR A O 1
ATOM 2339 N N . ALA A 1 305 ? -5.707 4.676 2.801 1.00 95.88 305 ALA A N 1
ATOM 2340 C CA . ALA A 1 305 ? -6.506 3.813 3.674 1.00 95.88 305 ALA A CA 1
ATOM 2341 C C . ALA A 1 305 ? -7.322 4.572 4.741 1.00 95.88 305 ALA A C 1
ATOM 2343 O O . ALA A 1 305 ? -8.318 4.040 5.241 1.00 95.88 305 ALA A O 1
ATOM 2344 N N . VAL A 1 306 ? -6.919 5.798 5.099 1.00 97.50 306 VAL A N 1
ATOM 2345 C CA . VAL A 1 306 ? -7.610 6.627 6.104 1.00 97.50 306 VAL A CA 1
ATOM 2346 C C . VAL A 1 306 ? -8.180 7.930 5.550 1.00 97.50 306 VAL A C 1
ATOM 2348 O O . VAL A 1 306 ? -9.028 8.518 6.208 1.00 97.50 306 VAL A O 1
ATOM 2351 N N . ALA A 1 307 ? -7.748 8.400 4.380 1.00 97.50 307 ALA A N 1
ATOM 2352 C CA . ALA A 1 307 ? -8.075 9.733 3.863 1.00 97.50 307 ALA A CA 1
ATOM 2353 C C . ALA A 1 307 ? -8.558 9.750 2.406 1.00 97.50 307 ALA A C 1
ATOM 2355 O O . ALA A 1 307 ? -8.964 10.806 1.920 1.00 97.50 307 ALA A O 1
ATOM 2356 N N . ALA A 1 308 ? -8.482 8.618 1.693 1.00 96.69 308 ALA A N 1
ATOM 2357 C CA . ALA A 1 308 ? -8.720 8.533 0.248 1.00 96.69 308 ALA A CA 1
ATOM 2358 C C . ALA A 1 308 ? -7.869 9.521 -0.591 1.00 96.69 308 ALA A C 1
ATOM 2360 O O . ALA A 1 308 ? -8.241 9.890 -1.703 1.00 96.69 308 ALA A O 1
ATOM 2361 N N . GLN A 1 309 ? -6.729 9.962 -0.049 1.00 96.00 309 GLN A N 1
ATOM 2362 C CA . GLN A 1 309 ? -5.741 10.826 -0.696 1.00 96.00 309 GLN A CA 1
ATOM 2363 C C . GLN A 1 309 ? -4.392 10.715 0.029 1.00 96.00 309 GLN A C 1
ATOM 2365 O O . GLN A 1 309 ? -4.352 10.357 1.203 1.00 96.00 309 GLN A O 1
ATOM 2370 N N . ALA A 1 310 ? -3.304 11.133 -0.625 1.00 95.50 310 ALA A N 1
ATOM 2371 C CA . ALA A 1 310 ? -1.960 11.160 -0.032 1.00 95.50 310 ALA A CA 1
ATOM 2372 C C . ALA A 1 310 ? -1.346 12.571 0.091 1.00 95.50 310 ALA A C 1
ATOM 2374 O O . ALA A 1 310 ? -0.137 12.702 0.254 1.00 95.50 310 ALA A O 1
ATOM 2375 N N . ASN A 1 311 ? -2.131 13.652 -0.032 1.00 95.19 311 ASN A N 1
ATOM 2376 C CA . ASN A 1 311 ? -1.610 15.035 -0.063 1.00 95.19 311 ASN A CA 1
ATOM 2377 C C . ASN A 1 311 ? -0.502 15.247 -1.126 1.00 95.19 311 ASN A C 1
ATOM 2379 O O . ASN A 1 311 ? 0.478 15.970 -0.922 1.00 95.19 311 ASN A O 1
ATOM 2383 N N . GLY A 1 312 ? -0.631 14.538 -2.252 1.00 94.19 312 GLY A N 1
ATOM 2384 C CA . GLY A 1 312 ? 0.349 14.514 -3.337 1.00 94.19 312 GLY A CA 1
ATOM 2385 C C . GLY A 1 312 ? 1.654 13.776 -3.026 1.00 94.19 312 GLY A C 1
ATOM 2386 O O . GLY A 1 312 ? 2.544 13.809 -3.870 1.00 94.19 312 GLY A O 1
ATOM 2387 N N . ILE A 1 313 ? 1.811 13.150 -1.853 1.00 95.62 313 ILE A N 1
ATOM 2388 C CA . ILE A 1 313 ? 3.005 12.371 -1.493 1.00 95.62 313 ILE A CA 1
ATOM 2389 C C . ILE A 1 313 ? 3.142 11.169 -2.428 1.00 95.62 313 ILE A C 1
ATOM 2391 O O . ILE A 1 313 ? 2.161 10.490 -2.712 1.00 95.62 313 ILE A O 1
ATOM 2395 N N . VAL A 1 314 ? 4.365 10.923 -2.901 1.00 93.69 314 VAL A N 1
ATOM 2396 C CA . VAL A 1 314 ? 4.680 9.859 -3.873 1.00 93.69 314 VAL A CA 1
ATOM 2397 C C . VAL A 1 314 ? 5.691 8.838 -3.368 1.00 93.69 314 VAL A C 1
ATOM 2399 O O . VAL A 1 314 ? 5.932 7.832 -4.027 1.00 93.69 314 VAL A O 1
ATOM 2402 N N . ASP A 1 315 ? 6.303 9.084 -2.213 1.00 92.94 315 ASP A N 1
ATOM 2403 C CA . ASP A 1 315 ? 7.354 8.221 -1.685 1.00 92.94 315 ASP A CA 1
ATOM 2404 C C . ASP A 1 315 ? 7.306 8.144 -0.155 1.00 92.94 315 ASP A C 1
ATOM 2406 O O . ASP A 1 315 ? 6.613 8.921 0.509 1.00 92.94 315 ASP A O 1
ATOM 2410 N N . ASN A 1 316 ? 8.066 7.206 0.401 1.00 93.19 316 ASN A N 1
ATOM 2411 C CA . ASN A 1 316 ? 8.263 7.071 1.834 1.00 93.19 316 ASN A CA 1
ATOM 2412 C C . ASN A 1 316 ? 9.046 8.265 2.410 1.00 93.19 316 ASN A C 1
ATOM 2414 O O . ASN A 1 316 ? 9.665 9.071 1.704 1.00 93.19 316 ASN A O 1
ATOM 2418 N N . LYS A 1 317 ? 9.019 8.379 3.741 1.00 89.88 317 LYS A N 1
ATOM 2419 C CA . LYS A 1 317 ? 9.822 9.359 4.475 1.00 89.88 317 LYS A CA 1
ATOM 2420 C C . LYS A 1 317 ? 11.321 9.120 4.259 1.00 89.88 317 LYS A C 1
ATOM 2422 O O . LYS A 1 317 ? 11.760 7.995 4.046 1.00 89.88 317 LYS A O 1
ATOM 2427 N N . SER A 1 318 ? 12.121 10.183 4.351 1.00 83.88 318 SER A N 1
ATOM 2428 C CA . SER A 1 318 ? 13.578 10.098 4.149 1.00 83.88 318 SER A CA 1
ATOM 2429 C C . SER A 1 318 ? 14.348 9.417 5.297 1.00 83.88 318 SER A C 1
ATOM 2431 O O . SER A 1 318 ? 15.529 9.122 5.129 1.00 83.88 318 SER A O 1
ATOM 2433 N N . SER A 1 319 ? 13.726 9.213 6.462 1.00 80.12 319 SER A N 1
ATOM 2434 C CA . SER A 1 319 ? 14.335 8.618 7.662 1.00 80.12 319 SER A CA 1
ATOM 2435 C C . SER A 1 319 ? 13.819 7.200 7.928 1.00 80.12 319 SER A C 1
ATOM 2437 O O . SER A 1 319 ? 12.735 6.816 7.500 1.00 80.12 319 SER A O 1
ATOM 2439 N N . THR A 1 320 ? 14.586 6.403 8.669 1.00 82.38 320 THR A N 1
ATOM 2440 C CA . THR A 1 320 ? 14.096 5.133 9.230 1.00 82.38 320 THR A CA 1
ATOM 2441 C C . THR A 1 320 ? 13.252 5.381 10.482 1.00 82.38 320 THR A C 1
ATOM 2443 O O . THR A 1 320 ? 13.249 6.485 11.017 1.00 82.38 320 THR A O 1
ATOM 2446 N N . ASP A 1 321 ? 12.574 4.358 10.998 1.00 83.31 321 ASP A N 1
ATOM 2447 C CA . ASP A 1 321 ? 11.818 4.480 12.249 1.00 83.31 321 ASP A CA 1
ATOM 2448 C C . ASP A 1 321 ? 12.726 4.770 13.452 1.00 83.31 321 ASP A C 1
ATOM 2450 O O . ASP A 1 321 ? 13.764 4.134 13.654 1.00 83.31 321 ASP A O 1
ATOM 2454 N N . HIS A 1 322 ? 12.321 5.749 14.259 1.00 84.88 322 HIS A N 1
ATOM 2455 C CA . HIS A 1 322 ? 12.988 6.153 15.492 1.00 84.88 322 HIS A CA 1
ATOM 2456 C C . HIS A 1 322 ? 11.977 6.756 16.469 1.00 84.88 322 HIS A C 1
ATOM 2458 O O . HIS A 1 322 ? 10.874 7.142 16.092 1.00 84.88 322 HIS A O 1
ATOM 2464 N N . ALA A 1 323 ? 12.348 6.847 17.746 1.00 88.69 323 ALA A N 1
ATOM 2465 C CA . ALA A 1 323 ? 11.511 7.517 18.735 1.00 88.69 323 ALA A CA 1
ATOM 2466 C C . ALA A 1 323 ? 11.303 8.992 18.351 1.00 88.69 323 ALA A C 1
ATOM 2468 O O . ALA A 1 323 ? 12.269 9.668 17.998 1.00 88.69 323 ALA A O 1
ATOM 2469 N N . GLY A 1 324 ? 10.058 9.468 18.446 1.00 85.50 324 GLY A N 1
ATOM 2470 C CA . GLY A 1 324 ? 9.690 10.826 18.048 1.00 85.50 324 GLY A CA 1
ATOM 2471 C C . GLY A 1 324 ? 9.773 11.001 16.535 1.00 85.50 324 GLY A C 1
ATOM 2472 O O . GLY A 1 324 ? 10.643 11.712 16.059 1.00 85.50 324 GLY A O 1
ATOM 2473 N N . SER A 1 325 ? 8.897 10.310 15.804 1.00 89.81 325 SER A N 1
ATOM 2474 C CA . SER A 1 325 ? 8.786 10.351 14.340 1.00 89.81 325 SER A CA 1
ATOM 2475 C C . SER A 1 325 ? 7.635 11.269 13.896 1.00 89.81 325 SER A C 1
ATOM 2477 O O . SER A 1 325 ? 6.857 11.776 14.710 1.00 89.81 325 SER A O 1
ATOM 2479 N N . TYR A 1 326 ? 7.518 11.508 12.592 1.00 94.19 326 TYR A N 1
ATOM 2480 C CA . TYR A 1 326 ? 6.486 12.317 11.952 1.00 94.19 326 TYR A CA 1
ATOM 2481 C C . TYR A 1 326 ? 6.334 13.681 12.599 1.00 94.19 326 TYR A C 1
ATOM 2483 O O . TYR A 1 326 ? 7.313 14.419 12.668 1.00 94.19 326 TYR A O 1
ATOM 2491 N N . CYS A 1 327 ? 5.143 14.026 13.092 1.00 96.50 327 CYS A N 1
ATOM 2492 C CA . CYS A 1 327 ? 4.864 15.304 13.727 1.00 96.50 327 CYS A CA 1
ATOM 2493 C C . CYS A 1 327 ? 5.793 15.666 14.883 1.00 96.50 327 CYS A C 1
ATOM 2495 O O . CYS A 1 327 ? 5.996 16.855 15.128 1.00 96.50 327 CYS A O 1
ATOM 2497 N N . ASP A 1 328 ? 6.411 14.680 15.525 1.00 95.75 328 ASP A N 1
ATOM 2498 C CA . ASP A 1 328 ? 7.276 14.903 16.676 1.00 95.75 328 ASP A CA 1
ATOM 2499 C C . ASP A 1 328 ? 8.729 15.268 16.289 1.00 95.75 328 ASP A C 1
ATOM 2501 O O . ASP A 1 328 ? 9.524 15.577 17.173 1.00 95.75 328 ASP A O 1
ATOM 2505 N N . ASP A 1 329 ? 9.082 15.280 14.991 1.00 93.75 329 ASP A N 1
ATOM 2506 C CA . ASP A 1 329 ? 10.493 15.290 14.541 1.00 93.75 329 ASP A CA 1
ATOM 2507 C C . ASP A 1 329 ? 11.096 16.563 13.876 1.00 93.75 329 ASP A C 1
ATOM 2509 O O . ASP A 1 329 ? 12.288 16.613 13.697 1.00 93.75 329 ASP A O 1
ATOM 2513 N N . PRO A 1 330 ? 10.483 17.726 13.658 1.00 93.06 330 PRO A N 1
ATOM 2514 C CA . PRO A 1 330 ? 10.851 18.678 12.555 1.00 93.06 330 PRO A CA 1
ATOM 2515 C C . PRO A 1 330 ? 11.602 18.273 11.239 1.00 93.06 330 PRO A C 1
ATOM 2517 O O . PRO A 1 330 ? 11.524 19.047 10.279 1.00 93.06 330 PRO A O 1
ATOM 2520 N N . THR A 1 331 ? 12.318 17.151 11.129 1.00 91.94 331 THR A N 1
ATOM 2521 C CA . THR A 1 331 ? 13.296 16.834 10.073 1.00 91.94 331 THR A CA 1
ATOM 2522 C C . THR A 1 331 ? 12.859 15.718 9.126 1.00 91.94 331 THR A C 1
ATOM 2524 O O . THR A 1 331 ? 13.484 15.530 8.083 1.00 91.94 331 THR A O 1
ATOM 2527 N N . GLU A 1 332 ? 11.758 15.022 9.408 1.00 92.44 332 GLU A N 1
ATOM 2528 C CA . GLU A 1 332 ? 11.163 14.073 8.463 1.00 92.44 332 GLU A CA 1
ATOM 2529 C C . GLU A 1 332 ? 10.397 14.757 7.330 1.00 92.44 332 GLU A C 1
ATOM 2531 O O . GLU A 1 332 ? 9.453 15.528 7.529 1.00 92.44 332 GLU A O 1
ATOM 2536 N N . TYR A 1 333 ? 10.756 14.403 6.108 1.00 95.06 333 TYR A N 1
ATOM 2537 C CA . TYR A 1 333 ? 10.068 14.851 4.910 1.00 95.06 333 TYR A CA 1
ATOM 2538 C C . TYR A 1 333 ? 9.820 13.656 4.001 1.00 95.06 333 TYR A C 1
ATOM 2540 O O . TYR A 1 333 ? 10.544 12.660 4.064 1.00 95.06 333 TYR A O 1
ATOM 2548 N N . ALA A 1 334 ? 8.840 13.798 3.119 1.00 95.31 334 ALA A N 1
ATOM 2549 C CA . ALA A 1 334 ? 8.660 12.927 1.968 1.00 95.31 334 ALA A CA 1
ATOM 2550 C C . ALA A 1 334 ? 8.657 13.749 0.677 1.00 95.31 334 ALA A C 1
ATOM 2552 O O . ALA A 1 334 ? 8.489 14.976 0.691 1.00 95.31 334 ALA A O 1
ATOM 2553 N N . THR A 1 335 ? 8.850 13.055 -0.438 1.00 94.94 335 THR A N 1
ATOM 2554 C CA . THR A 1 335 ? 8.674 13.617 -1.777 1.00 94.94 335 THR A CA 1
ATOM 2555 C C . THR A 1 335 ? 7.187 13.690 -2.098 1.00 94.94 335 THR A C 1
ATOM 2557 O O . THR A 1 335 ? 6.444 12.741 -1.844 1.00 94.94 335 THR A O 1
ATOM 2560 N N . ARG A 1 336 ? 6.744 14.800 -2.685 1.00 94.81 336 ARG A N 1
ATOM 2561 C CA . ARG A 1 336 ? 5.374 14.968 -3.177 1.00 94.81 336 ARG A CA 1
ATOM 2562 C C . ARG A 1 336 ? 5.349 15.678 -4.518 1.00 94.81 336 ARG A C 1
ATOM 2564 O O . ARG A 1 336 ? 6.286 16.400 -4.842 1.00 94.81 336 ARG A O 1
ATOM 2571 N N . PHE A 1 337 ? 4.245 15.581 -5.242 1.00 94.75 337 PHE A N 1
ATOM 2572 C CA . PHE A 1 337 ? 3.941 16.536 -6.299 1.00 94.75 337 PHE A CA 1
ATOM 2573 C C . PHE A 1 337 ? 3.799 17.958 -5.739 1.00 94.75 337 PHE A C 1
ATOM 2575 O O . PHE A 1 337 ? 3.244 18.175 -4.657 1.00 94.75 337 PHE A O 1
ATOM 2582 N N . ARG A 1 338 ? 4.307 18.940 -6.490 1.00 94.31 338 ARG A N 1
ATOM 2583 C CA . ARG A 1 338 ? 4.146 20.364 -6.186 1.00 94.31 338 ARG A CA 1
ATOM 2584 C C . ARG A 1 338 ? 2.658 20.703 -6.074 1.00 94.31 338 ARG A C 1
ATOM 2586 O O . ARG A 1 338 ? 1.857 20.223 -6.877 1.00 94.31 338 ARG A O 1
ATOM 2593 N N . PRO A 1 339 ? 2.264 21.560 -5.121 1.00 90.38 339 PRO A N 1
ATOM 2594 C CA . PRO A 1 339 ? 0.893 22.041 -5.080 1.00 90.38 339 PRO A CA 1
ATOM 2595 C C . PRO A 1 339 ? 0.586 22.860 -6.344 1.00 90.38 339 PRO A C 1
ATOM 2597 O O . PRO A 1 339 ? 1.447 23.592 -6.830 1.00 90.38 339 PRO A O 1
ATOM 2600 N N . ARG A 1 340 ? -0.666 22.795 -6.819 1.00 89.19 340 ARG A N 1
ATOM 2601 C CA . ARG A 1 340 ? -1.185 23.594 -7.950 1.00 89.19 340 ARG A CA 1
ATOM 2602 C C . ARG A 1 340 ? -0.489 23.320 -9.295 1.00 89.19 340 ARG A C 1
ATOM 2604 O O . ARG A 1 340 ? -0.134 24.260 -10.001 1.00 89.19 340 ARG A O 1
ATOM 2611 N N . LEU A 1 341 ? -0.322 22.047 -9.656 1.00 93.44 341 LEU A N 1
ATOM 2612 C CA . LEU A 1 341 ? 0.043 21.667 -11.025 1.00 93.44 341 LEU A CA 1
ATOM 2613 C C . LEU A 1 341 ? -0.968 22.254 -12.023 1.00 93.44 341 LEU A C 1
ATOM 2615 O O . LEU A 1 341 ? -2.180 22.180 -11.801 1.00 93.44 341 LEU A O 1
ATOM 2619 N N . SER A 1 342 ? -0.473 22.855 -13.103 1.00 95.69 342 SER A N 1
ATOM 2620 C CA . SER A 1 342 ? -1.317 23.322 -14.202 1.00 95.69 342 SER A CA 1
ATOM 2621 C C . SER A 1 342 ? -1.886 22.133 -14.994 1.00 95.69 342 SER A C 1
ATOM 2623 O O . SER A 1 342 ? -1.324 21.037 -14.945 1.00 95.69 342 SER A O 1
ATOM 2625 N N . PRO A 1 343 ? -2.964 22.320 -15.779 1.00 95.88 343 PRO A N 1
ATOM 2626 C CA . PRO A 1 343 ? -3.452 21.273 -16.678 1.00 95.88 343 PRO A CA 1
ATOM 2627 C C . PRO A 1 343 ? -2.374 20.745 -17.635 1.00 95.88 343 PRO A C 1
ATOM 2629 O O . PRO A 1 343 ? -2.363 19.556 -17.936 1.00 95.88 343 PRO A O 1
ATOM 2632 N N . GLN A 1 344 ? -1.444 21.609 -18.063 1.00 95.38 344 GLN A N 1
ATOM 2633 C CA . GLN A 1 344 ? -0.314 21.203 -18.897 1.00 95.38 344 GLN A CA 1
ATOM 2634 C C . GLN A 1 344 ? 0.692 20.356 -18.114 1.00 95.38 344 GLN A C 1
ATOM 2636 O O . GLN A 1 344 ? 1.107 19.322 -18.617 1.00 95.38 344 GLN A O 1
ATOM 2641 N N . ASP A 1 345 ? 1.032 20.736 -16.876 1.00 94.38 345 ASP A N 1
ATOM 2642 C CA . ASP A 1 345 ? 1.916 19.918 -16.033 1.00 94.38 345 ASP A CA 1
ATOM 2643 C C . ASP A 1 345 ? 1.336 18.508 -15.839 1.00 94.38 345 ASP A C 1
ATOM 2645 O O . ASP A 1 345 ? 2.063 17.523 -15.904 1.00 94.38 345 ASP A O 1
ATOM 2649 N N . ILE A 1 346 ? 0.020 18.405 -15.617 1.00 92.88 346 ILE A N 1
ATOM 2650 C CA . ILE A 1 346 ? -0.671 17.118 -15.473 1.00 92.88 346 ILE A CA 1
ATOM 2651 C C . ILE A 1 346 ? -0.593 16.320 -16.777 1.00 92.88 346 ILE A C 1
ATOM 2653 O O . ILE A 1 346 ? -0.257 15.140 -16.736 1.00 92.88 346 ILE A O 1
ATOM 2657 N N . ALA A 1 347 ? -0.866 16.945 -17.926 1.00 92.06 347 ALA A N 1
ATOM 2658 C CA . ALA A 1 347 ? -0.754 16.286 -19.225 1.00 92.06 347 ALA A CA 1
ATOM 2659 C C . ALA A 1 347 ? 0.671 15.767 -19.478 1.00 92.06 347 ALA A C 1
ATOM 2661 O O . ALA A 1 347 ? 0.837 14.614 -19.868 1.00 92.06 347 ALA A O 1
ATOM 2662 N N . ASP A 1 348 ? 1.691 16.570 -19.171 1.00 89.12 348 ASP A N 1
ATOM 2663 C CA . ASP A 1 348 ? 3.095 16.180 -19.309 1.00 89.12 348 ASP A CA 1
ATOM 2664 C C . ASP A 1 348 ? 3.450 14.998 -18.392 1.00 89.12 348 ASP A C 1
ATOM 2666 O O . ASP A 1 348 ? 4.152 14.080 -18.813 1.00 89.12 348 ASP A O 1
ATOM 2670 N N . ILE A 1 349 ? 2.961 14.991 -17.145 1.00 88.81 349 ILE A N 1
ATOM 2671 C CA . ILE A 1 349 ? 3.156 13.871 -16.211 1.00 88.81 349 ILE A CA 1
ATOM 2672 C C . ILE A 1 349 ? 2.518 12.600 -16.777 1.00 88.81 349 ILE A C 1
ATOM 2674 O O . ILE A 1 349 ? 3.208 11.591 -16.897 1.00 88.81 349 ILE A O 1
ATOM 2678 N N . MET A 1 350 ? 1.247 12.651 -17.189 1.00 87.94 350 MET A N 1
ATOM 2679 C CA . MET A 1 350 ? 0.551 11.490 -17.760 1.00 87.94 350 MET A CA 1
ATOM 2680 C C . MET A 1 350 ? 1.253 10.971 -19.024 1.00 87.94 350 MET A C 1
ATOM 2682 O O . MET A 1 350 ? 1.372 9.764 -19.240 1.00 87.94 350 MET A O 1
ATOM 2686 N N . ASP A 1 351 ? 1.774 11.874 -19.851 1.00 85.44 351 ASP A N 1
ATOM 2687 C CA . ASP A 1 351 ? 2.546 11.528 -21.040 1.00 85.44 351 ASP A CA 1
ATOM 2688 C C . ASP A 1 351 ? 3.882 10.852 -20.711 1.00 85.44 351 ASP A C 1
ATOM 2690 O O . ASP A 1 351 ? 4.293 9.936 -21.432 1.00 85.44 351 ASP A O 1
ATOM 2694 N N . LEU A 1 352 ? 4.559 11.284 -19.642 1.00 81.38 352 LEU A N 1
ATOM 2695 C CA . LEU A 1 352 ? 5.787 10.659 -19.145 1.00 81.38 352 LEU A CA 1
ATOM 2696 C C . LEU A 1 352 ? 5.519 9.252 -18.605 1.00 81.38 352 LEU A C 1
ATOM 2698 O O . LEU A 1 352 ? 6.301 8.342 -18.881 1.00 81.38 352 LEU A O 1
ATOM 2702 N N . GLU A 1 353 ? 4.413 9.060 -17.884 1.00 80.50 353 GLU A N 1
ATOM 2703 C CA . GLU A 1 353 ? 3.997 7.745 -17.382 1.00 80.50 353 GLU A CA 1
ATOM 2704 C C . GLU A 1 353 ? 3.761 6.747 -18.527 1.00 80.50 353 GLU A C 1
ATOM 2706 O O . GLU A 1 353 ? 4.171 5.588 -18.441 1.00 80.50 353 GLU A O 1
ATOM 2711 N N . ASN A 1 354 ? 3.186 7.210 -19.640 1.00 76.88 354 ASN A N 1
ATOM 2712 C CA . ASN A 1 354 ? 2.898 6.376 -20.809 1.00 76.88 354 ASN A CA 1
ATOM 2713 C C . ASN A 1 354 ? 4.131 6.039 -21.673 1.00 76.88 354 ASN A C 1
ATOM 2715 O O . ASN A 1 354 ? 4.066 5.106 -22.472 1.00 76.88 354 ASN A O 1
ATOM 2719 N N . ARG A 1 355 ? 5.240 6.787 -21.556 1.00 71.31 355 ARG A N 1
ATOM 2720 C CA . ARG A 1 355 ? 6.401 6.726 -22.477 1.00 71.31 355 ARG A CA 1
ATOM 2721 C C . ARG A 1 355 ? 7.737 6.456 -21.781 1.00 71.31 355 ARG A C 1
ATOM 2723 O O . ARG A 1 355 ? 8.791 6.927 -22.219 1.00 71.31 355 ARG A O 1
ATOM 2730 N N . ILE A 1 356 ? 7.718 5.758 -20.650 1.00 65.50 356 ILE A N 1
ATOM 2731 C CA . ILE A 1 356 ? 8.889 5.679 -19.768 1.00 65.50 356 ILE A CA 1
ATOM 2732 C C . ILE A 1 356 ? 10.092 4.905 -20.357 1.00 65.50 356 ILE A C 1
ATOM 2734 O O . ILE A 1 356 ? 11.204 5.029 -19.844 1.00 65.50 356 ILE A O 1
ATOM 2738 N N . ASP A 1 357 ? 9.909 4.176 -21.463 1.00 61.97 357 ASP A N 1
ATOM 2739 C CA . ASP A 1 357 ? 10.924 3.337 -22.118 1.00 61.97 357 ASP A CA 1
ATOM 2740 C C . ASP A 1 357 ? 11.899 4.081 -23.051 1.00 61.97 357 ASP A C 1
ATOM 2742 O O . ASP A 1 357 ? 12.893 3.488 -23.472 1.00 61.97 357 ASP A O 1
ATOM 2746 N N . ALA A 1 358 ? 11.666 5.363 -23.359 1.00 55.47 358 ALA A N 1
ATOM 2747 C CA . ALA A 1 358 ? 12.298 5.972 -24.529 1.00 55.47 358 ALA A CA 1
ATOM 2748 C C . ALA A 1 358 ? 13.818 6.183 -24.431 1.00 55.47 358 ALA A C 1
ATOM 2750 O O . ALA A 1 358 ? 14.468 5.975 -25.440 1.00 55.47 358 ALA A O 1
ATOM 2751 N N . ASN A 1 359 ? 14.378 6.606 -23.286 1.00 54.16 359 ASN A N 1
ATOM 2752 C CA . ASN A 1 359 ? 15.830 6.864 -23.111 1.00 54.16 359 ASN A CA 1
ATOM 2753 C C . ASN A 1 359 ? 16.253 7.061 -21.642 1.00 54.16 359 ASN A C 1
ATOM 2755 O O . ASN A 1 359 ? 17.334 7.567 -21.351 1.00 54.16 359 ASN A O 1
ATOM 2759 N N . GLY A 1 360 ? 15.388 6.734 -20.678 1.00 54.47 360 GLY A N 1
ATOM 2760 C CA . GLY A 1 360 ? 15.714 6.900 -19.266 1.00 54.47 360 GLY A CA 1
ATOM 2761 C C . GLY A 1 360 ? 15.663 8.338 -18.715 1.00 54.47 360 GLY A C 1
ATOM 2762 O O . GLY A 1 360 ? 15.343 8.510 -17.539 1.00 54.47 360 GLY A O 1
ATOM 2763 N N . ASP A 1 361 ? 15.841 9.371 -19.541 1.00 58.50 361 ASP A N 1
ATOM 2764 C CA . ASP A 1 361 ? 15.704 10.790 -19.155 1.00 58.50 361 ASP A CA 1
ATOM 2765 C C . ASP A 1 361 ? 14.296 11.152 -18.653 1.00 58.50 361 ASP A C 1
ATOM 2767 O O . ASP A 1 361 ? 14.131 11.960 -17.732 1.00 58.50 361 ASP A O 1
ATOM 2771 N N . ASN A 1 362 ? 13.271 10.482 -19.188 1.00 62.56 362 ASN A N 1
ATOM 2772 C CA . ASN A 1 362 ? 11.863 10.674 -18.815 1.00 62.56 362 ASN A CA 1
ATOM 2773 C C . ASN A 1 362 ? 11.617 10.434 -17.318 1.00 62.56 362 ASN A C 1
ATOM 2775 O O . ASN A 1 362 ? 10.746 11.050 -16.709 1.00 62.56 362 ASN A O 1
ATOM 2779 N N . THR A 1 363 ? 12.426 9.585 -16.686 1.00 63.44 363 THR A N 1
ATOM 2780 C CA . THR A 1 363 ? 12.300 9.320 -15.252 1.00 63.44 363 THR A CA 1
ATOM 2781 C C . THR A 1 363 ? 12.848 10.436 -14.360 1.00 63.44 363 THR A C 1
ATOM 2783 O O . THR A 1 363 ? 12.383 10.598 -13.232 1.00 63.44 363 THR A O 1
ATOM 2786 N N . TYR A 1 364 ? 13.812 11.224 -14.842 1.00 72.31 364 TYR A N 1
ATOM 2787 C CA . TYR A 1 364 ? 14.319 12.404 -14.132 1.00 72.31 364 TYR A CA 1
ATOM 2788 C C . TYR A 1 364 ? 13.427 13.625 -14.356 1.00 72.31 364 TYR A C 1
ATOM 2790 O O . TYR A 1 364 ? 13.325 14.487 -13.483 1.00 72.31 364 TYR A O 1
ATOM 2798 N N . ALA A 1 365 ? 12.729 13.672 -15.494 1.00 79.69 365 ALA A N 1
ATOM 2799 C CA . ALA A 1 365 ? 11.773 14.722 -15.815 1.00 79.69 365 ALA A CA 1
ATOM 2800 C C . ALA A 1 365 ? 10.671 14.876 -14.755 1.00 79.69 365 ALA A C 1
ATOM 2802 O O . ALA A 1 365 ? 10.279 16.010 -14.480 1.00 79.69 365 ALA A O 1
ATOM 2803 N N . LEU A 1 366 ? 10.227 13.775 -14.130 1.00 84.50 366 LEU A N 1
ATOM 2804 C CA . LEU A 1 366 ? 9.220 13.790 -13.061 1.00 84.50 366 LEU A CA 1
ATOM 2805 C C . LEU A 1 366 ? 9.664 14.593 -11.834 1.00 84.50 366 LEU A C 1
ATOM 2807 O O . LEU A 1 366 ? 8.849 15.278 -11.220 1.00 84.50 366 LEU A O 1
ATOM 2811 N N . GLY A 1 367 ? 10.966 14.596 -11.535 1.00 86.19 367 GLY A N 1
ATOM 2812 C CA . GLY A 1 367 ? 11.526 15.371 -10.430 1.00 86.19 367 GLY A CA 1
ATOM 2813 C C . GLY A 1 367 ? 11.270 16.878 -10.553 1.00 86.19 367 GLY A C 1
ATOM 2814 O O . GLY A 1 367 ? 11.225 17.567 -9.540 1.00 86.19 367 GLY A O 1
ATOM 2815 N N . ARG A 1 368 ? 11.020 17.396 -11.768 1.00 89.06 368 ARG A N 1
ATOM 2816 C CA . ARG A 1 368 ? 10.654 18.808 -12.007 1.00 89.06 368 ARG A CA 1
ATOM 2817 C C . ARG A 1 368 ? 9.286 19.175 -11.431 1.00 89.06 368 ARG A C 1
ATOM 2819 O O . ARG A 1 368 ? 9.030 20.347 -11.157 1.00 89.06 368 ARG A O 1
ATOM 2826 N N . TYR A 1 369 ? 8.417 18.184 -11.248 1.00 92.75 369 TYR A N 1
ATOM 2827 C CA . TYR A 1 369 ? 7.082 18.352 -10.681 1.00 92.75 369 TYR A CA 1
ATOM 2828 C C . TYR A 1 369 ? 7.032 18.017 -9.194 1.00 92.75 369 TYR A C 1
ATOM 2830 O O . TYR A 1 369 ? 5.959 18.118 -8.600 1.00 92.75 369 TYR A O 1
ATOM 2838 N N . TRP A 1 370 ? 8.159 17.640 -8.590 1.00 93.25 370 TRP A N 1
ATOM 2839 C CA . TRP A 1 370 ? 8.229 17.252 -7.191 1.00 93.25 370 TRP A CA 1
ATOM 2840 C C . TRP A 1 370 ? 8.766 18.363 -6.290 1.00 93.25 370 TRP A C 1
ATOM 2842 O O . TRP A 1 370 ? 9.515 19.245 -6.701 1.00 93.25 370 TRP A O 1
ATOM 2852 N N . ASP A 1 371 ? 8.342 18.300 -5.038 1.00 94.62 371 ASP A N 1
ATOM 2853 C CA . ASP A 1 371 ? 8.762 19.132 -3.918 1.00 94.62 371 ASP A CA 1
ATOM 2854 C C . ASP A 1 371 ? 8.894 18.244 -2.673 1.00 94.62 371 ASP A C 1
ATOM 2856 O O . ASP A 1 371 ? 8.557 17.055 -2.691 1.00 94.62 371 ASP A O 1
ATOM 2860 N N . ARG A 1 372 ? 9.372 18.814 -1.570 1.00 94.69 372 ARG A N 1
ATOM 2861 C CA . ARG A 1 372 ? 9.405 18.147 -0.271 1.00 94.69 372 ARG A CA 1
ATOM 2862 C C . ARG A 1 372 ? 8.262 18.641 0.599 1.00 94.69 372 ARG A C 1
ATOM 2864 O O . ARG A 1 372 ? 7.945 19.826 0.634 1.00 94.69 372 ARG A O 1
ATOM 2871 N N . ILE A 1 373 ? 7.664 17.730 1.355 1.00 95.81 373 ILE A N 1
ATOM 2872 C CA . ILE A 1 373 ? 6.665 18.063 2.368 1.00 95.81 373 ILE A CA 1
ATOM 2873 C C . ILE A 1 373 ? 7.098 17.543 3.726 1.00 95.81 373 ILE A C 1
ATOM 2875 O O . ILE A 1 373 ? 7.550 16.407 3.853 1.00 95.81 373 ILE A O 1
ATOM 2879 N N . ARG A 1 374 ? 6.962 18.399 4.739 1.00 96.44 374 ARG A N 1
ATOM 2880 C CA . ARG A 1 374 ? 7.155 18.029 6.136 1.00 96.44 374 ARG A CA 1
ATOM 2881 C C . ARG A 1 374 ? 6.063 17.044 6.534 1.00 96.44 374 ARG A C 1
ATOM 2883 O O . ARG A 1 374 ? 4.894 17.350 6.327 1.00 96.44 374 ARG A O 1
ATOM 2890 N N . LEU A 1 375 ? 6.413 15.921 7.159 1.00 96.19 375 LEU A N 1
ATOM 2891 C CA . LEU A 1 375 ? 5.447 14.896 7.592 1.00 96.19 375 LEU A CA 1
ATOM 2892 C C . LEU A 1 375 ? 4.740 15.260 8.902 1.00 96.19 375 LEU A C 1
ATOM 2894 O O . LEU A 1 375 ? 4.757 14.528 9.887 1.00 96.19 375 LEU A O 1
ATOM 2898 N N . CYS A 1 376 ? 4.158 16.454 8.892 1.00 97.44 376 CYS A N 1
ATOM 2899 C CA . CYS A 1 376 ? 3.255 16.962 9.901 1.00 97.44 376 CYS A CA 1
ATOM 2900 C C . CYS A 1 376 ? 2.347 18.006 9.261 1.00 97.44 376 CYS A C 1
ATOM 2902 O O . CYS A 1 376 ? 2.725 19.171 9.109 1.00 97.44 376 CYS A O 1
ATOM 2904 N N . PHE A 1 377 ? 1.173 17.574 8.825 1.00 97.44 377 PHE A N 1
ATOM 2905 C CA . PHE A 1 377 ? 0.237 18.401 8.072 1.00 97.44 377 PHE A CA 1
ATOM 2906 C C . PHE A 1 377 ? -1.198 17.994 8.385 1.00 97.44 377 PHE A C 1
ATOM 2908 O O . PHE A 1 377 ? -1.433 16.985 9.042 1.00 97.44 377 PHE A O 1
ATOM 2915 N N . ASP A 1 378 ? -2.155 18.780 7.902 1.00 97.75 378 ASP A N 1
ATOM 2916 C CA . ASP A 1 378 ? -3.572 18.457 8.012 1.00 97.75 378 ASP A CA 1
ATOM 2917 C C . ASP A 1 378 ? -4.170 18.213 6.630 1.00 97.75 378 ASP A C 1
ATOM 2919 O O . ASP A 1 378 ? -4.000 19.010 5.706 1.00 97.75 378 ASP A O 1
ATOM 2923 N N . ILE A 1 379 ? -4.876 17.094 6.526 1.00 97.62 379 ILE A N 1
ATOM 2924 C CA . ILE A 1 379 ? -5.836 16.758 5.477 1.00 97.62 379 ILE A CA 1
ATOM 2925 C C . ILE A 1 379 ? -7.060 16.141 6.168 1.00 97.62 379 ILE A C 1
ATOM 2927 O O . ILE A 1 379 ? -6.895 15.584 7.257 1.00 97.62 379 ILE A O 1
ATOM 2931 N N . PRO A 1 380 ? -8.263 16.212 5.574 1.00 98.06 380 PRO A N 1
ATOM 2932 C CA . PRO A 1 380 ? -9.409 15.475 6.088 1.00 98.06 380 PRO A CA 1
ATOM 2933 C C . PRO A 1 380 ? -9.126 13.974 6.084 1.00 98.06 380 PRO A C 1
ATOM 2935 O O . PRO A 1 380 ? -8.682 13.430 5.070 1.00 98.06 380 PRO A O 1
ATOM 2938 N N . VAL A 1 381 ? -9.420 13.308 7.194 1.00 98.50 381 VAL A N 1
ATOM 2939 C CA . VAL A 1 381 ? -9.344 11.850 7.319 1.00 98.50 381 VAL A CA 1
ATOM 2940 C C . VAL A 1 381 ? -10.709 11.281 7.710 1.00 98.50 381 VAL A C 1
ATOM 2942 O O . VAL A 1 381 ? -11.526 11.952 8.335 1.00 98.50 381 VAL A O 1
ATOM 2945 N N . LEU A 1 382 ? -10.993 10.025 7.360 1.00 98.44 382 LEU A N 1
ATOM 2946 C CA . LEU A 1 382 ? -12.245 9.352 7.712 1.00 98.44 382 LEU A CA 1
ATOM 2947 C C . LEU A 1 382 ? -12.534 9.394 9.228 1.00 98.44 382 LEU A C 1
ATOM 2949 O O . LEU A 1 382 ? -13.684 9.657 9.588 1.00 98.44 382 LEU A O 1
ATOM 2953 N N . PRO A 1 383 ? -11.541 9.230 10.130 1.00 98.50 383 PRO A N 1
ATOM 2954 C CA . PRO A 1 383 ? -11.725 9.476 11.558 1.00 98.50 383 PRO A CA 1
ATOM 2955 C C . PRO A 1 383 ? -12.360 10.823 11.937 1.00 98.50 383 PRO A C 1
ATOM 2957 O O . PRO A 1 383 ? -13.082 10.860 12.931 1.00 98.50 383 PRO A O 1
ATOM 2960 N N . ASP A 1 384 ? -12.169 11.900 11.166 1.00 98.56 384 ASP A N 1
ATOM 2961 C CA . ASP A 1 384 ? -12.820 13.195 11.428 1.00 98.56 384 ASP A CA 1
ATOM 2962 C C . ASP A 1 384 ? -14.336 13.084 11.294 1.00 98.56 384 ASP A C 1
ATOM 2964 O O . ASP A 1 384 ? -15.095 13.535 12.154 1.00 98.56 384 ASP A O 1
ATOM 2968 N N . GLN A 1 385 ? -14.779 12.425 10.222 1.00 98.12 385 GLN A N 1
ATOM 2969 C CA . GLN A 1 385 ? -16.195 12.215 9.937 1.00 98.12 385 GLN A CA 1
ATOM 2970 C C . GLN A 1 385 ? -16.822 11.260 10.954 1.00 98.12 385 GLN A C 1
ATOM 2972 O O . GLN A 1 385 ? -17.922 11.513 11.442 1.00 98.12 385 GLN A O 1
ATOM 2977 N N . LEU A 1 386 ? -16.103 10.197 11.333 1.00 98.12 386 LEU A N 1
ATOM 2978 C CA . LEU A 1 386 ? -16.547 9.264 12.371 1.00 98.12 386 LEU A CA 1
ATOM 2979 C C . LEU A 1 386 ? -16.685 9.967 13.726 1.00 98.12 386 LEU A C 1
ATOM 2981 O O . LEU A 1 386 ? -17.697 9.804 14.407 1.00 98.12 386 LEU A O 1
ATOM 2985 N N . GLN A 1 387 ? -15.703 10.797 14.091 1.00 97.25 387 GLN A N 1
ATOM 2986 C CA . GLN A 1 387 ? -15.715 11.579 15.324 1.00 97.25 387 GLN A CA 1
ATOM 2987 C C . GLN A 1 387 ? -16.878 12.581 15.345 1.00 97.25 387 GLN A C 1
ATOM 2989 O O . GLN A 1 387 ? -17.555 12.689 16.368 1.00 97.25 387 GLN A O 1
ATOM 2994 N N . ALA A 1 388 ? -17.137 13.277 14.233 1.00 97.88 388 ALA A N 1
ATOM 2995 C CA . ALA A 1 388 ? -18.260 14.206 14.100 1.00 97.88 388 ALA A CA 1
ATOM 2996 C C . ALA A 1 388 ? -19.626 13.500 14.168 1.00 97.88 388 ALA A C 1
ATOM 2998 O O . ALA A 1 388 ? -20.567 14.034 14.750 1.00 97.88 388 ALA A O 1
ATOM 2999 N N . ALA A 1 389 ? -19.725 12.284 13.624 1.00 97.31 389 ALA A N 1
ATOM 3000 C CA . ALA A 1 389 ? -20.938 11.468 13.647 1.00 97.31 389 ALA A CA 1
ATOM 3001 C C . ALA A 1 389 ? -21.148 10.695 14.965 1.00 97.31 389 ALA A C 1
ATOM 3003 O O . ALA A 1 389 ? -22.152 10.001 15.114 1.00 97.31 389 ALA A O 1
ATOM 3004 N N . GLY A 1 390 ? -20.208 10.766 15.915 1.00 96.69 390 GLY A N 1
ATOM 3005 C CA . GLY A 1 390 ? -20.266 9.990 17.158 1.00 96.69 390 GLY A CA 1
ATOM 3006 C C . GLY A 1 390 ? -20.100 8.477 16.959 1.00 96.69 390 GLY A C 1
ATOM 3007 O O . GLY A 1 390 ? -20.474 7.699 17.837 1.00 96.69 390 GLY A O 1
ATOM 3008 N N . ILE A 1 391 ? -19.543 8.044 15.825 1.00 97.38 391 ILE A N 1
ATOM 3009 C CA . ILE A 1 391 ? -19.281 6.634 15.522 1.00 97.38 391 ILE A CA 1
ATOM 3010 C C . ILE A 1 391 ? -17.957 6.239 16.179 1.00 97.38 391 ILE A C 1
ATOM 3012 O O . ILE A 1 391 ? -16.931 6.886 15.971 1.00 97.38 391 ILE A O 1
ATOM 3016 N N . SER A 1 392 ? -17.966 5.175 16.987 1.00 98.38 392 SER A N 1
ATOM 3017 C CA . SER A 1 392 ? -16.760 4.722 17.681 1.00 98.38 392 SER A CA 1
ATOM 3018 C C . SER A 1 392 ? -15.725 4.187 16.692 1.00 98.38 392 SER A C 1
ATOM 3020 O O . SER A 1 392 ? -16.031 3.370 15.820 1.00 98.38 392 SER A O 1
ATOM 3022 N N . TRP A 1 393 ? -14.475 4.620 16.850 1.00 98.75 393 TRP A N 1
ATOM 3023 C CA . TRP A 1 393 ? -13.380 4.183 15.996 1.00 98.75 393 TRP A CA 1
ATOM 3024 C C . TRP A 1 393 ? -12.067 4.067 16.765 1.00 98.75 393 TRP A C 1
ATOM 3026 O O . TRP A 1 393 ? -11.869 4.764 17.761 1.00 98.75 393 TRP A O 1
ATOM 3036 N N . LYS A 1 394 ? -11.173 3.189 16.299 1.00 98.75 394 LYS A N 1
ATOM 3037 C CA . LYS A 1 394 ? -9.771 3.132 16.741 1.00 98.75 394 LYS A CA 1
ATOM 3038 C C . LYS A 1 394 ? -8.847 2.785 15.578 1.00 98.75 394 LYS A C 1
ATOM 3040 O O . LYS A 1 394 ? -9.225 2.065 14.654 1.00 98.75 394 LYS A O 1
ATOM 3045 N N . TYR A 1 395 ? -7.619 3.283 15.663 1.00 98.69 395 TYR A N 1
ATOM 3046 C CA . TYR A 1 395 ? -6.529 2.953 14.750 1.00 98.69 395 TYR A CA 1
ATOM 3047 C C . TYR A 1 395 ? -5.449 2.217 15.540 1.00 98.69 395 TYR A C 1
ATOM 3049 O O . TYR A 1 395 ? -4.786 2.795 16.400 1.00 98.69 395 TYR A O 1
ATOM 3057 N N . TYR A 1 396 ? -5.318 0.919 15.302 1.00 98.44 396 TYR A N 1
ATOM 3058 C CA . TYR A 1 396 ? -4.412 0.051 16.033 1.00 98.44 396 TYR A CA 1
ATOM 3059 C C . TYR A 1 396 ? -3.078 -0.055 15.287 1.00 98.44 396 TYR A C 1
ATOM 3061 O O . TYR A 1 396 ? -2.946 -0.872 14.378 1.00 98.44 396 TYR A O 1
ATOM 3069 N N . ALA A 1 397 ? -2.105 0.776 15.652 1.00 97.38 397 ALA A N 1
ATOM 3070 C CA . ALA A 1 397 ? -0.789 0.862 15.026 1.00 97.38 397 ALA A CA 1
ATOM 3071 C C . ALA A 1 397 ? 0.302 1.177 16.053 1.00 97.38 397 ALA A C 1
ATOM 3073 O O . ALA A 1 397 ? 0.056 1.846 17.058 1.00 97.38 397 ALA A O 1
ATOM 3074 N N . GLU A 1 398 ? 1.519 0.697 15.795 1.00 95.75 398 GLU A N 1
ATOM 3075 C CA . GLU A 1 398 ? 2.675 1.052 16.619 1.00 95.75 398 GLU A CA 1
ATOM 3076 C C . GLU A 1 398 ? 3.012 2.539 16.437 1.00 95.75 398 GLU A C 1
ATOM 3078 O O . GLU A 1 398 ? 3.006 3.077 15.326 1.00 95.75 398 GLU A O 1
ATOM 3083 N N . GLU A 1 399 ? 3.291 3.230 17.540 1.00 94.94 399 GLU A N 1
ATOM 3084 C CA . GLU A 1 399 ? 3.745 4.619 17.491 1.00 94.94 399 GLU A CA 1
ATOM 3085 C C . GLU A 1 399 ? 5.151 4.681 16.882 1.00 94.94 399 GLU A C 1
ATOM 3087 O O . GLU A 1 399 ? 6.021 3.870 17.201 1.00 94.94 399 GLU A O 1
ATOM 3092 N N . ASN A 1 400 ? 5.382 5.673 16.027 1.00 93.06 400 ASN A N 1
ATOM 3093 C CA . ASN A 1 400 ? 6.599 5.897 15.246 1.00 93.06 400 ASN A CA 1
ATOM 3094 C C . ASN A 1 400 ? 6.897 4.864 14.152 1.00 93.06 400 ASN A C 1
ATOM 3096 O O . ASN A 1 400 ? 7.939 4.967 13.506 1.00 93.06 400 ASN A O 1
ATOM 3100 N N . ALA A 1 401 ? 6.009 3.891 13.933 1.00 90.88 401 ALA A N 1
ATOM 3101 C CA . ALA A 1 401 ? 6.138 2.981 12.807 1.00 90.88 401 ALA A CA 1
ATOM 3102 C C . ALA A 1 401 ? 5.799 3.699 11.498 1.00 90.88 401 ALA A C 1
ATOM 3104 O O . ALA A 1 401 ? 4.811 4.428 11.432 1.00 90.88 401 ALA A O 1
ATOM 3105 N N . TRP A 1 402 ? 6.557 3.413 10.444 1.00 86.56 402 TRP A N 1
ATOM 3106 C CA . TRP A 1 402 ? 6.342 3.879 9.070 1.00 86.56 402 TRP A CA 1
ATOM 3107 C C . TRP A 1 402 ? 4.917 3.694 8.491 1.00 86.56 402 TRP A C 1
ATOM 3109 O O . TRP A 1 402 ? 4.530 4.415 7.570 1.00 86.56 402 TRP A O 1
ATOM 3119 N N . MET A 1 403 ? 4.117 2.774 9.043 1.00 90.00 403 MET A N 1
ATOM 3120 C CA . MET A 1 403 ? 2.700 2.560 8.697 1.00 90.00 403 MET A CA 1
ATOM 3121 C C . MET A 1 403 ? 1.705 3.430 9.497 1.00 90.00 403 MET A C 1
ATOM 3123 O O . MET A 1 403 ? 0.490 3.342 9.307 1.00 90.00 403 MET A O 1
ATOM 3127 N N . ASN A 1 404 ? 2.153 4.236 10.463 1.00 94.69 404 ASN A N 1
ATOM 3128 C CA . ASN A 1 404 ? 1.245 4.995 11.325 1.00 94.69 404 ASN A CA 1
ATOM 3129 C C . ASN A 1 404 ? 0.821 6.321 10.681 1.00 94.69 404 ASN A C 1
ATOM 3131 O O . ASN A 1 404 ? 1.236 7.404 11.097 1.00 94.69 404 ASN A O 1
ATOM 3135 N N . ALA A 1 405 ? -0.049 6.228 9.671 1.00 95.94 405 ALA A N 1
ATOM 3136 C CA . ALA A 1 405 ? -0.522 7.381 8.910 1.00 95.94 405 ALA A CA 1
ATOM 3137 C C . ALA A 1 405 ? -1.104 8.501 9.783 1.00 95.94 405 ALA A C 1
ATOM 3139 O O . ALA A 1 405 ? -0.850 9.678 9.532 1.00 95.94 405 ALA A O 1
ATOM 3140 N N . LEU A 1 406 ? -1.835 8.152 10.846 1.00 97.75 406 LEU A N 1
ATOM 3141 C CA . LEU A 1 406 ? -2.475 9.139 11.716 1.00 97.75 406 LEU A CA 1
ATOM 3142 C C . LEU A 1 406 ? -1.489 9.933 12.586 1.00 97.75 406 LEU A C 1
ATOM 3144 O O . LEU A 1 406 ? -1.848 11.015 13.047 1.00 97.75 406 LEU A O 1
ATOM 3148 N N . GLN A 1 407 ? -0.248 9.471 12.777 1.00 97.25 407 GLN A N 1
ATOM 3149 C CA . GLN A 1 407 ? 0.784 10.260 13.466 1.00 97.25 407 GLN A CA 1
ATOM 3150 C C . GLN A 1 407 ? 1.298 11.433 12.611 1.00 97.25 407 GLN A C 1
ATOM 3152 O O . GLN A 1 407 ? 1.795 12.418 13.158 1.00 97.25 407 GLN A O 1
ATOM 3157 N N . MET A 1 408 ? 1.143 11.364 11.283 1.00 95.81 408 MET A N 1
ATOM 3158 C CA . MET A 1 408 ? 1.459 12.471 10.366 1.00 95.81 408 MET A CA 1
ATOM 3159 C C . MET A 1 408 ? 0.390 13.567 10.356 1.00 95.81 408 MET A C 1
ATOM 3161 O O . MET A 1 408 ? 0.669 14.695 9.941 1.00 95.81 408 MET A O 1
ATOM 3165 N N . ILE A 1 409 ? -0.831 13.239 10.789 1.00 98.31 409 ILE A N 1
ATOM 3166 C CA . ILE A 1 409 ? -1.972 14.148 10.751 1.00 98.31 409 ILE A CA 1
ATOM 3167 C C . ILE A 1 409 ? -1.952 15.016 12.007 1.00 98.31 409 ILE A C 1
ATOM 3169 O O . ILE A 1 409 ? -2.237 14.551 13.113 1.00 98.31 409 ILE A O 1
ATOM 3173 N N . ARG A 1 410 ? -1.590 16.290 11.844 1.00 98.44 410 ARG A N 1
ATOM 3174 C CA . ARG A 1 410 ? -1.251 17.201 12.946 1.00 98.44 410 ARG A CA 1
ATOM 3175 C C . ARG A 1 410 ? -2.388 17.344 13.960 1.00 98.44 410 ARG A C 1
ATOM 3177 O O . ARG A 1 410 ? -2.135 17.250 15.163 1.00 98.44 410 ARG A O 1
ATOM 3184 N N . HIS A 1 411 ? -3.621 17.553 13.505 1.00 98.44 411 HIS A N 1
ATOM 3185 C CA . HIS A 1 411 ? -4.780 17.685 14.391 1.00 98.44 411 HIS A CA 1
ATOM 3186 C C . HIS A 1 411 ? -5.166 16.364 15.074 1.00 98.44 411 HIS A C 1
ATOM 3188 O O . HIS A 1 411 ? -5.746 16.399 16.159 1.00 98.44 411 HIS A O 1
ATOM 3194 N N . VAL A 1 412 ? -4.816 15.206 14.498 1.00 98.50 412 VAL A N 1
ATOM 3195 C CA . VAL A 1 412 ? -4.994 13.911 15.167 1.00 98.50 412 VAL A CA 1
ATOM 3196 C C . VAL A 1 412 ? -3.928 13.739 16.239 1.00 98.50 412 VAL A C 1
ATOM 3198 O O . VAL A 1 412 ? -4.292 13.537 17.395 1.00 98.50 412 VAL A O 1
ATOM 3201 N N . ARG A 1 413 ? -2.638 13.881 15.890 1.00 97.88 413 ARG A N 1
ATOM 3202 C CA . ARG A 1 413 ? -1.496 13.687 16.803 1.00 97.88 413 ARG A CA 1
ATOM 3203 C C . ARG A 1 413 ? -1.536 14.613 18.017 1.00 97.88 413 ARG A C 1
ATOM 3205 O O . ARG A 1 413 ? -1.364 14.147 19.139 1.00 97.88 413 ARG A O 1
ATOM 3212 N N . PHE A 1 414 ? -1.763 15.908 17.813 1.00 98.19 414 PHE A N 1
ATOM 3213 C CA . PHE A 1 414 ? -1.761 16.889 18.906 1.00 98.19 414 PHE A CA 1
ATOM 3214 C C . PHE A 1 414 ? -3.156 17.198 19.461 1.00 98.19 414 PHE A C 1
ATOM 3216 O O . PHE A 1 414 ? -3.287 17.989 20.396 1.00 98.19 414 PHE A O 1
ATOM 3223 N N . GLY A 1 415 ? -4.202 16.601 18.890 1.00 98.12 415 GLY A N 1
ATOM 3224 C CA . GLY A 1 415 ? -5.577 16.780 19.332 1.00 98.12 415 GLY A CA 1
ATOM 3225 C C . GLY A 1 415 ? -6.082 15.636 20.202 1.00 98.12 415 GLY A C 1
ATOM 3226 O O . GLY A 1 415 ? -5.399 14.658 20.501 1.00 98.12 415 GLY A O 1
ATOM 3227 N N . SER A 1 416 ? -7.351 15.744 20.596 1.00 97.69 416 SER A N 1
ATOM 3228 C CA . SER A 1 416 ? -7.970 14.740 21.464 1.00 97.69 416 SER A CA 1
ATOM 3229 C C . SER A 1 416 ? -8.079 13.361 20.793 1.00 97.69 416 SER A C 1
ATOM 3231 O O . SER A 1 416 ? -8.120 12.351 21.498 1.00 97.69 416 SER A O 1
ATOM 3233 N N . MET A 1 417 ? -8.118 13.303 19.456 1.00 98.31 417 MET A N 1
ATOM 3234 C CA . MET A 1 417 ? -8.282 12.068 18.682 1.00 98.31 417 MET A CA 1
ATOM 3235 C C . MET A 1 417 ? -7.118 11.090 18.851 1.00 98.31 417 MET A C 1
ATOM 3237 O O . MET A 1 417 ? -7.344 9.888 18.727 1.00 98.31 417 MET A O 1
ATOM 3241 N N . TRP A 1 418 ? -5.918 11.557 19.221 1.00 98.31 418 TRP A N 1
ATOM 3242 C CA . TRP A 1 418 ? -4.757 10.687 19.427 1.00 98.31 418 TRP A CA 1
ATOM 3243 C C . TRP A 1 418 ? -5.014 9.541 20.415 1.00 98.31 418 TRP A C 1
ATOM 3245 O O . TRP A 1 418 ? -4.476 8.452 20.256 1.00 98.31 418 TRP A O 1
ATOM 3255 N N . ARG A 1 419 ? -5.905 9.733 21.400 1.00 97.75 419 ARG A N 1
ATOM 3256 C CA . ARG A 1 419 ? -6.280 8.685 22.370 1.00 97.75 419 ARG A CA 1
ATOM 3257 C C . ARG A 1 419 ? -6.855 7.412 21.728 1.00 97.75 419 ARG A C 1
ATOM 3259 O O . ARG A 1 419 ? -6.869 6.366 22.376 1.00 97.75 419 ARG A O 1
ATOM 3266 N N . HIS A 1 420 ? -7.360 7.513 20.497 1.00 98.31 420 HIS A N 1
ATOM 3267 C CA . HIS A 1 420 ? -7.924 6.406 19.718 1.00 98.31 420 HIS A CA 1
ATOM 3268 C C . HIS A 1 420 ? -6.873 5.667 18.881 1.00 98.31 420 HIS A C 1
ATOM 3270 O O . HIS A 1 420 ? -7.170 4.603 18.337 1.00 98.31 420 HIS A O 1
ATOM 3276 N N . VAL A 1 421 ? -5.650 6.200 18.797 1.00 98.31 421 VAL A N 1
ATOM 3277 C CA . VAL A 1 421 ? -4.493 5.515 18.218 1.00 98.31 421 VAL A CA 1
ATOM 3278 C C . VAL A 1 421 ? -3.853 4.663 19.310 1.00 98.31 421 VAL A C 1
ATOM 3280 O O . VAL A 1 421 ? -3.402 5.175 20.335 1.00 98.31 421 VAL A O 1
ATOM 3283 N N . ARG A 1 422 ? -3.882 3.341 19.139 1.00 98.12 422 ARG A N 1
ATOM 3284 C CA . ARG A 1 422 ? -3.484 2.360 20.161 1.00 98.12 422 ARG A CA 1
ATOM 3285 C C . ARG A 1 422 ? -2.509 1.341 19.576 1.00 98.12 422 ARG A C 1
ATOM 3287 O O . ARG A 1 422 ? -2.593 1.076 18.385 1.00 98.12 422 ARG A O 1
ATOM 3294 N N . PRO A 1 423 ? -1.638 0.704 20.373 1.00 97.00 423 PRO A N 1
ATOM 3295 C CA . PRO A 1 423 ? -0.797 -0.377 19.866 1.00 97.00 423 PRO A CA 1
ATOM 3296 C C . PRO A 1 423 ? -1.629 -1.541 19.287 1.00 97.00 423 PRO A C 1
ATOM 3298 O O . PRO A 1 423 ? -2.712 -1.830 19.811 1.00 97.00 423 PRO A O 1
ATOM 3301 N N . PRO A 1 424 ? -1.130 -2.285 18.280 1.00 95.75 424 PRO A N 1
ATOM 3302 C CA . PRO A 1 424 ? -1.856 -3.388 17.639 1.00 95.75 424 PRO A CA 1
ATOM 3303 C C . PRO A 1 424 ? -2.345 -4.470 18.610 1.00 95.75 424 PRO A C 1
ATOM 3305 O O . PRO A 1 424 ? -3.402 -5.066 18.411 1.00 95.75 424 PRO A O 1
ATOM 3308 N N . GLY A 1 425 ? -1.603 -4.709 19.698 1.00 93.69 425 GLY A N 1
ATOM 3309 C CA . GLY A 1 425 ? -1.968 -5.690 20.726 1.00 93.69 425 GLY A CA 1
ATOM 3310 C C . GLY A 1 425 ? -3.273 -5.377 21.474 1.00 93.69 425 GLY A C 1
ATOM 3311 O O . GLY A 1 425 ? -3.936 -6.306 21.953 1.00 93.69 425 GLY A O 1
ATOM 3312 N N . ASP A 1 426 ? -3.676 -4.102 21.532 1.00 97.06 426 ASP A N 1
ATOM 3313 C CA . ASP A 1 426 ? -4.898 -3.668 22.219 1.00 97.06 426 ASP A CA 1
ATOM 3314 C C . ASP A 1 426 ? -6.164 -4.148 21.491 1.00 97.06 426 ASP A C 1
ATOM 3316 O O . ASP A 1 426 ? -7.175 -4.385 22.152 1.00 97.06 426 ASP A O 1
ATOM 3320 N N . PHE A 1 427 ? -6.103 -4.398 20.175 1.00 97.44 427 PHE A N 1
ATOM 3321 C CA . PHE A 1 427 ? -7.247 -4.864 19.380 1.00 97.44 427 PHE A CA 1
ATOM 3322 C C . PHE A 1 427 ? -7.894 -6.112 19.989 1.00 97.44 427 PHE A C 1
ATOM 3324 O O . PHE A 1 427 ? -9.075 -6.122 20.328 1.00 97.44 427 PHE A O 1
ATOM 3331 N N . SER A 1 428 ? -7.095 -7.156 20.227 1.00 94.50 428 SER A N 1
ATOM 3332 C CA . SER A 1 428 ? -7.605 -8.414 20.786 1.00 94.50 428 SER A CA 1
ATOM 3333 C C . SER A 1 428 ? -8.164 -8.247 22.206 1.00 94.50 428 SER A C 1
ATOM 3335 O O . SER A 1 428 ? -9.019 -9.018 22.641 1.00 94.50 428 SER A O 1
ATOM 3337 N N . THR A 1 429 ? -7.671 -7.254 22.951 1.00 95.44 429 THR A N 1
ATOM 3338 C CA . THR A 1 429 ? -8.163 -6.933 24.294 1.00 95.44 429 THR A CA 1
ATOM 3339 C C . THR A 1 429 ? -9.516 -6.247 24.228 1.00 95.44 429 THR A C 1
ATOM 3341 O O . THR A 1 429 ? -10.388 -6.594 25.021 1.00 95.44 429 THR A O 1
ATOM 3344 N N . ASP A 1 430 ? -9.702 -5.327 23.285 1.00 97.56 430 ASP A N 1
ATOM 3345 C CA . ASP A 1 430 ? -10.984 -4.667 23.063 1.00 97.56 430 ASP A CA 1
ATOM 3346 C C . ASP A 1 430 ? -12.051 -5.663 22.602 1.00 97.56 430 ASP A C 1
ATOM 3348 O O . ASP A 1 430 ? -13.148 -5.657 23.151 1.00 97.56 430 ASP A O 1
ATOM 3352 N N . VAL A 1 431 ? -11.714 -6.589 21.697 1.00 96.69 431 VAL A N 1
ATOM 3353 C CA . VAL A 1 431 ? -12.648 -7.646 21.272 1.00 96.69 431 VAL A CA 1
ATOM 3354 C C . VAL A 1 431 ? -13.082 -8.521 22.454 1.00 96.69 431 VAL A C 1
ATOM 3356 O O . VAL A 1 431 ? -14.273 -8.683 22.701 1.00 96.69 431 VAL A O 1
ATOM 3359 N N . ARG A 1 432 ? -12.137 -9.023 23.266 1.00 94.75 432 ARG A N 1
ATOM 3360 C CA . ARG A 1 432 ? -12.452 -9.868 24.439 1.00 94.75 432 ARG A CA 1
ATOM 3361 C C . ARG A 1 432 ? -13.274 -9.164 25.521 1.00 94.75 432 ARG A C 1
ATOM 3363 O O . ARG A 1 432 ? -13.855 -9.839 26.366 1.00 94.75 432 ARG A O 1
ATOM 3370 N N . ARG A 1 433 ? -13.246 -7.831 25.559 1.00 96.38 433 ARG A N 1
ATOM 3371 C CA . ARG A 1 433 ? -13.954 -7.009 26.550 1.00 96.38 433 ARG A CA 1
ATOM 3372 C C . ARG A 1 433 ? -15.264 -6.431 26.019 1.00 96.38 433 ARG A C 1
ATOM 3374 O O . ARG A 1 433 ? -15.839 -5.600 26.706 1.00 96.38 433 ARG A O 1
ATOM 3381 N N . ASP A 1 434 ? -15.708 -6.852 24.834 1.00 95.00 434 ASP A N 1
ATOM 3382 C CA . ASP A 1 434 ? -16.900 -6.310 24.169 1.00 95.00 434 ASP A CA 1
ATOM 3383 C C . ASP A 1 434 ? -16.808 -4.786 23.932 1.00 95.00 434 ASP A C 1
ATOM 3385 O O . ASP A 1 434 ? -17.771 -4.033 24.029 1.00 95.00 434 ASP A O 1
ATOM 3389 N N . HIS A 1 435 ? -15.590 -4.309 23.655 1.00 96.44 435 HIS A N 1
ATOM 3390 C CA . HIS A 1 435 ? -15.251 -2.900 23.432 1.00 96.44 435 HIS A CA 1
ATOM 3391 C C . HIS A 1 435 ? -14.742 -2.640 22.003 1.00 96.44 435 HIS A C 1
ATOM 3393 O O . HIS A 1 435 ? -14.057 -1.639 21.760 1.00 96.44 435 HIS A O 1
ATOM 3399 N N . LEU A 1 436 ? -15.031 -3.542 21.057 1.00 96.88 436 LEU A N 1
ATOM 3400 C CA . LEU A 1 436 ? -14.650 -3.371 19.655 1.00 96.88 436 LEU A CA 1
ATOM 3401 C C . LEU A 1 436 ? -15.351 -2.124 19.073 1.00 96.88 436 LEU A C 1
ATOM 3403 O O . LEU A 1 436 ? -16.578 -2.039 19.127 1.00 96.88 436 LEU A O 1
ATOM 3407 N N . PRO A 1 437 ? -14.622 -1.145 18.508 1.00 98.00 437 PRO A N 1
ATOM 3408 C CA . PRO A 1 437 ? -15.242 0.016 17.872 1.00 98.00 437 PRO A CA 1
ATOM 3409 C C . PRO A 1 437 ? -16.026 -0.351 16.611 1.00 98.00 437 PRO A C 1
ATOM 3411 O O . PRO A 1 437 ? -15.754 -1.370 15.974 1.00 98.00 437 PRO A O 1
ATOM 3414 N N . ALA A 1 438 ? -16.961 0.505 16.203 1.00 97.75 438 ALA A N 1
ATOM 3415 C CA . ALA A 1 438 ? -17.710 0.327 14.960 1.00 97.75 438 ALA A CA 1
ATOM 3416 C C . ALA A 1 438 ? -16.794 0.345 13.720 1.00 97.75 438 ALA A C 1
ATOM 3418 O O . ALA A 1 438 ? -17.042 -0.386 12.764 1.00 97.75 438 ALA A O 1
ATOM 3419 N N . VAL A 1 439 ? -15.708 1.125 13.742 1.00 98.56 439 VAL A N 1
ATOM 3420 C CA . VAL A 1 439 ? -14.696 1.132 12.673 1.00 98.56 439 VAL A CA 1
ATOM 3421 C C . VAL A 1 439 ? -13.299 0.965 13.260 1.00 98.56 439 VAL A C 1
ATOM 3423 O O . VAL A 1 439 ? -12.871 1.739 14.112 1.00 98.56 439 VAL A O 1
ATOM 3426 N N . SER A 1 440 ? -12.573 -0.051 12.809 1.00 98.62 440 SER A N 1
ATOM 3427 C CA . SER A 1 440 ? -11.224 -0.348 13.288 1.00 98.62 440 SER A CA 1
ATOM 3428 C C . SER A 1 440 ? -10.263 -0.518 12.124 1.00 98.62 440 SER A C 1
ATOM 3430 O O . SER A 1 440 ? -10.542 -1.285 11.209 1.00 98.62 440 SER A O 1
ATOM 3432 N N . TRP A 1 441 ? -9.101 0.121 12.196 1.00 98.69 441 TRP A N 1
ATOM 3433 C CA . TRP A 1 441 ? -7.948 -0.230 11.365 1.00 98.69 441 TRP A CA 1
ATOM 3434 C C . TRP A 1 441 ? -6.945 -0.970 12.227 1.00 98.69 441 TRP A C 1
ATOM 3436 O O . TRP A 1 441 ? -6.633 -0.504 13.319 1.00 98.69 441 TRP A O 1
ATOM 3446 N N . VAL A 1 442 ? -6.429 -2.097 11.756 1.00 98.31 442 VAL A N 1
ATOM 3447 C CA . VAL A 1 442 ? -5.402 -2.865 12.450 1.00 98.31 442 VAL A CA 1
ATOM 3448 C C . VAL A 1 442 ? -4.195 -3.006 11.546 1.00 98.31 442 VAL A C 1
ATOM 3450 O O . VAL A 1 442 ? -4.239 -3.680 10.517 1.00 98.31 442 VAL A O 1
ATOM 3453 N N . ILE A 1 443 ? -3.117 -2.360 11.965 1.00 97.75 443 ILE A N 1
ATOM 3454 C CA . ILE A 1 443 ? -1.823 -2.381 11.306 1.00 97.75 443 ILE A CA 1
ATOM 3455 C C . ILE A 1 443 ? -0.966 -3.426 12.029 1.00 97.75 443 ILE A C 1
ATOM 3457 O O . ILE A 1 443 ? -0.698 -3.266 13.225 1.00 97.75 443 ILE A O 1
ATOM 3461 N N . PRO A 1 444 ? -0.555 -4.522 11.370 1.00 96.25 444 PRO A N 1
ATOM 3462 C CA . PRO A 1 444 ? 0.264 -5.534 12.013 1.00 96.25 444 PRO A CA 1
ATOM 3463 C C . PRO A 1 444 ? 1.601 -4.947 12.486 1.00 96.25 444 PRO A C 1
ATOM 3465 O O . PRO A 1 444 ? 2.171 -4.087 11.808 1.00 96.25 444 PRO A O 1
ATOM 3468 N N . PRO A 1 445 ? 2.159 -5.443 13.604 1.00 93.75 445 PRO A N 1
ATOM 3469 C CA . PRO A 1 445 ? 3.525 -5.111 13.982 1.00 93.75 445 PRO A CA 1
ATOM 3470 C C . PRO A 1 445 ? 4.514 -5.491 12.876 1.00 93.75 445 PRO A C 1
ATOM 3472 O O . PRO A 1 445 ? 4.290 -6.442 12.127 1.00 93.75 445 PRO A O 1
ATOM 3475 N N . GLU A 1 446 ? 5.660 -4.817 12.846 1.00 90.12 446 GLU A N 1
ATOM 3476 C CA . GLU A 1 446 ? 6.677 -4.934 11.791 1.00 90.12 446 GLU A CA 1
ATOM 3477 C C . GLU A 1 446 ? 7.134 -6.374 11.487 1.00 90.12 446 GLU A C 1
ATOM 3479 O O . GLU A 1 446 ? 7.460 -6.716 10.354 1.00 90.12 446 GLU A O 1
ATOM 3484 N N . SER A 1 447 ? 7.151 -7.256 12.491 1.00 91.38 447 SER A N 1
ATOM 3485 C CA . SER A 1 447 ? 7.536 -8.665 12.314 1.00 91.38 447 SER A CA 1
ATOM 3486 C C . SER A 1 447 ? 6.454 -9.541 11.668 1.00 91.38 447 SER A C 1
ATOM 3488 O O . SER A 1 447 ? 6.748 -10.670 11.282 1.00 91.38 447 SER A O 1
ATOM 3490 N N . TYR A 1 448 ? 5.216 -9.049 11.577 1.00 95.50 448 TYR A N 1
ATOM 3491 C CA . TYR A 1 448 ? 4.034 -9.801 11.143 1.00 95.50 448 TYR A CA 1
ATOM 3492 C C . TYR A 1 448 ? 3.258 -9.119 10.008 1.00 95.50 448 TYR A C 1
ATOM 3494 O O . TYR A 1 448 ? 2.228 -9.639 9.588 1.00 95.50 448 TYR A O 1
ATOM 3502 N N . ASN A 1 449 ? 3.733 -7.977 9.501 1.00 94.62 449 ASN A N 1
ATOM 3503 C CA . ASN A 1 449 ? 3.101 -7.268 8.383 1.00 94.62 449 ASN A CA 1
ATOM 3504 C C . ASN A 1 449 ? 3.333 -7.930 7.019 1.00 94.62 449 ASN A C 1
ATOM 3506 O O . ASN A 1 449 ? 2.656 -7.557 6.071 1.00 94.62 449 ASN A O 1
ATOM 3510 N N . GLU A 1 450 ? 4.226 -8.928 6.958 1.00 95.75 450 GLU A N 1
ATOM 3511 C CA . GLU A 1 450 ? 4.610 -9.712 5.770 1.00 95.75 450 GLU A CA 1
ATOM 3512 C C . GLU A 1 450 ? 5.393 -8.960 4.705 1.00 95.75 450 GLU A C 1
ATOM 3514 O O . GLU A 1 450 ? 5.635 -9.505 3.621 1.00 95.75 450 GLU A O 1
ATOM 3519 N N . HIS A 1 451 ? 5.874 -7.766 5.037 1.00 95.44 451 HIS A N 1
ATOM 3520 C CA . HIS A 1 451 ? 6.802 -7.047 4.189 1.00 95.44 451 HIS A CA 1
ATOM 3521 C C . HIS A 1 451 ? 8.012 -7.944 3.844 1.00 95.44 451 HIS A C 1
ATOM 3523 O O . HIS A 1 451 ? 8.567 -8.584 4.744 1.00 95.44 451 HIS A O 1
ATOM 3529 N N . PRO A 1 452 ? 8.420 -8.058 2.568 1.00 94.25 452 PRO A N 1
ATOM 3530 C CA . PRO A 1 452 ? 9.585 -8.856 2.198 1.00 94.25 452 PRO A CA 1
ATOM 3531 C C . PRO A 1 452 ? 10.915 -8.313 2.747 1.00 94.25 452 PRO A C 1
ATOM 3533 O O . PRO A 1 452 ? 11.001 -7.201 3.269 1.00 94.25 452 PRO A O 1
ATOM 3536 N N . GLY A 1 453 ? 11.956 -9.147 2.661 1.00 90.50 453 GLY A N 1
ATOM 3537 C CA . GLY A 1 453 ? 13.281 -8.861 3.205 1.00 90.50 453 GLY A CA 1
ATOM 3538 C C . GLY A 1 453 ? 13.391 -9.028 4.726 1.00 90.50 453 GLY A C 1
ATOM 3539 O O . GLY A 1 453 ? 12.463 -9.452 5.417 1.00 90.50 453 GLY A O 1
ATOM 3540 N N . LEU A 1 454 ? 14.586 -8.737 5.252 1.00 88.75 454 LEU A N 1
ATOM 3541 C CA . LEU A 1 454 ? 14.900 -8.715 6.692 1.00 88.75 454 LEU A CA 1
ATOM 3542 C C . LEU A 1 454 ? 14.527 -9.995 7.474 1.00 88.75 454 LEU A C 1
ATOM 3544 O O . LEU A 1 454 ? 14.330 -9.955 8.686 1.00 88.75 454 LEU A O 1
ATOM 3548 N N . GLY A 1 455 ? 14.440 -11.145 6.799 1.00 92.06 455 GLY A N 1
ATOM 3549 C CA . GLY A 1 455 ? 14.113 -12.427 7.432 1.00 92.06 455 GLY A CA 1
ATOM 3550 C C . GLY A 1 455 ? 12.644 -12.591 7.844 1.00 92.06 455 GLY A C 1
ATOM 3551 O O . GLY A 1 455 ? 12.330 -13.531 8.574 1.00 92.06 455 GLY A O 1
ATOM 3552 N N . LYS A 1 456 ? 11.747 -11.702 7.402 1.00 94.38 456 LYS A N 1
ATOM 3553 C CA . LYS A 1 456 ? 10.317 -11.763 7.725 1.00 94.38 456 LYS A CA 1
ATOM 3554 C C . LYS A 1 456 ? 9.638 -12.923 6.993 1.00 94.38 456 LYS A C 1
ATOM 3556 O O . LYS A 1 456 ? 9.904 -13.179 5.820 1.00 94.38 456 LYS A O 1
ATOM 3561 N N . SER A 1 457 ? 8.763 -13.621 7.712 1.00 96.06 457 SER A N 1
ATOM 3562 C CA . SER A 1 457 ? 8.053 -14.816 7.247 1.00 96.06 457 SER A CA 1
ATOM 3563 C C . SER A 1 457 ? 6.607 -14.471 6.905 1.00 96.06 457 SER A C 1
ATOM 3565 O O . SER A 1 457 ? 5.882 -13.933 7.747 1.00 96.06 457 SER A O 1
ATOM 3567 N N . VAL A 1 458 ? 6.176 -14.818 5.690 1.00 97.31 458 VAL A N 1
ATOM 3568 C CA . VAL A 1 458 ? 4.767 -14.711 5.278 1.00 97.31 458 VAL A CA 1
ATOM 3569 C C . VAL A 1 458 ? 3.890 -15.604 6.153 1.00 97.31 458 VAL A C 1
ATOM 3571 O O . VAL A 1 458 ? 2.835 -15.200 6.619 1.00 97.31 458 VAL A O 1
ATOM 3574 N N . CYS A 1 459 ? 4.374 -16.796 6.465 1.00 96.44 459 CYS A N 1
ATOM 3575 C CA . CYS A 1 459 ? 3.731 -17.775 7.321 1.00 96.44 459 CYS A CA 1
ATOM 3576 C C . CYS A 1 459 ? 3.479 -17.246 8.742 1.00 96.44 459 CYS A C 1
ATOM 3578 O O . CYS A 1 459 ? 2.420 -17.477 9.328 1.00 96.44 459 CYS A O 1
ATOM 3580 N N . ALA A 1 460 ? 4.437 -16.501 9.305 1.00 96.69 460 ALA A N 1
ATOM 3581 C CA . ALA A 1 460 ? 4.270 -15.853 10.603 1.00 96.69 460 ALA A CA 1
ATOM 3582 C C . ALA A 1 460 ? 3.207 -14.742 10.568 1.00 96.69 460 ALA A C 1
ATOM 3584 O O . ALA A 1 460 ? 2.406 -14.646 11.502 1.00 96.69 460 ALA A O 1
ATOM 3585 N N . GLY A 1 461 ? 3.167 -13.934 9.505 1.00 97.00 461 GLY A N 1
ATOM 3586 C CA . GLY A 1 461 ? 2.117 -12.927 9.316 1.00 97.00 461 GLY A CA 1
ATOM 3587 C C . GLY A 1 461 ? 0.731 -13.532 9.064 1.00 97.00 461 GLY A C 1
ATOM 3588 O O . GLY A 1 461 ? -0.266 -13.057 9.625 1.00 97.00 461 GLY A O 1
ATOM 3589 N N . GLU A 1 462 ? 0.669 -14.662 8.352 1.00 97.44 462 GLU A N 1
ATOM 3590 C CA . GLU A 1 462 ? -0.569 -15.411 8.145 1.00 97.44 462 GLU A CA 1
ATOM 3591 C C . GLU A 1 462 ? -1.119 -15.892 9.485 1.00 97.44 462 GLU A C 1
ATOM 3593 O O . GLU A 1 462 ? -2.283 -15.659 9.812 1.00 97.44 462 GLU A O 1
ATOM 3598 N N . ASN A 1 463 ? -0.253 -16.467 10.317 1.00 96.62 463 ASN A N 1
ATOM 3599 C CA . ASN A 1 463 ? -0.598 -16.909 11.663 1.00 96.62 463 ASN A CA 1
ATOM 3600 C C . ASN A 1 463 ? -1.068 -15.758 12.560 1.00 96.62 463 ASN A C 1
ATOM 3602 O O . ASN A 1 463 ? -2.026 -15.919 13.319 1.00 96.62 463 ASN A O 1
ATOM 3606 N N . TRP A 1 464 ? -0.432 -14.588 12.468 1.00 96.81 464 TRP A N 1
ATOM 3607 C CA . TRP A 1 464 ? -0.886 -13.394 13.180 1.00 96.81 464 TRP A CA 1
ATOM 3608 C C . TRP A 1 464 ? -2.294 -12.978 12.731 1.00 96.81 464 TRP A C 1
ATOM 3610 O O . TRP A 1 464 ? -3.162 -12.736 13.570 1.00 96.81 464 TRP A O 1
ATOM 3620 N N . THR A 1 465 ? -2.556 -13.002 11.421 1.00 96.00 465 THR A N 1
ATOM 3621 C CA . THR A 1 465 ? -3.875 -12.688 10.853 1.00 96.00 465 THR A CA 1
ATOM 3622 C C . THR A 1 465 ? -4.932 -13.698 11.293 1.00 96.00 465 THR A C 1
ATOM 3624 O O . THR A 1 465 ? -6.038 -13.312 11.658 1.00 96.00 465 THR A O 1
ATOM 3627 N N . VAL A 1 466 ? -4.599 -14.991 11.319 1.00 96.00 466 VAL A N 1
ATOM 3628 C CA . VAL A 1 466 ? -5.485 -16.046 11.832 1.00 96.00 466 VAL A CA 1
ATOM 3629 C C . VAL A 1 466 ? -5.849 -15.802 13.291 1.00 96.00 466 VAL A C 1
ATOM 3631 O O . VAL A 1 466 ? -7.021 -15.883 13.644 1.00 96.00 466 VAL A O 1
ATOM 3634 N N . ASN A 1 467 ? -4.881 -15.449 14.135 1.00 94.38 467 ASN A N 1
ATOM 3635 C CA . ASN A 1 467 ? -5.157 -15.136 15.537 1.00 94.38 467 ASN A CA 1
ATOM 3636 C C . ASN A 1 467 ? -6.057 -13.903 15.693 1.00 94.38 467 ASN A C 1
ATOM 3638 O O . ASN A 1 467 ? -6.927 -13.895 16.562 1.00 94.38 467 ASN A O 1
ATOM 3642 N N . LEU A 1 468 ? -5.873 -12.885 14.848 1.00 94.62 468 LEU A N 1
ATOM 3643 C CA . LEU A 1 468 ? -6.735 -11.708 14.822 1.00 94.62 468 LEU A CA 1
ATOM 3644 C C . LEU A 1 468 ? -8.168 -12.083 14.426 1.00 94.62 468 LEU A C 1
ATOM 3646 O O . LEU A 1 468 ? -9.097 -11.770 15.167 1.00 94.62 468 LEU A O 1
ATOM 3650 N N . VAL A 1 469 ? -8.357 -12.794 13.312 1.00 94.25 469 VAL A N 1
ATOM 3651 C CA . VAL A 1 469 ? -9.688 -13.204 12.828 1.00 94.25 469 VAL A CA 1
ATOM 3652 C C . VAL A 1 469 ? -10.384 -14.119 13.838 1.00 94.25 469 VAL A C 1
ATOM 3654 O O . VAL A 1 469 ? -11.541 -13.888 14.168 1.00 94.25 469 VAL A O 1
ATOM 3657 N N . ASN A 1 470 ? -9.671 -15.092 14.411 1.00 93.38 470 ASN A N 1
ATOM 3658 C CA . ASN A 1 470 ? -10.202 -15.975 15.456 1.00 93.38 470 ASN A CA 1
ATOM 3659 C C . ASN A 1 470 ? -10.548 -15.247 16.759 1.00 93.38 470 ASN A C 1
ATOM 3661 O O . ASN A 1 470 ? -11.225 -15.822 17.598 1.00 93.38 470 ASN A O 1
ATOM 3665 N N . SER A 1 471 ? -10.040 -14.033 16.988 1.00 93.06 471 SER A N 1
ATOM 3666 C CA . SER A 1 471 ? -10.471 -13.254 18.152 1.00 93.06 471 SER A CA 1
ATOM 3667 C C . SER A 1 471 ? -11.850 -12.633 17.947 1.00 93.06 471 SER A C 1
ATOM 3669 O O . SER A 1 471 ? -12.536 -12.401 18.935 1.00 93.06 471 SER A O 1
ATOM 3671 N N . ILE A 1 472 ? -12.237 -12.382 16.689 1.00 92.75 472 ILE A N 1
ATOM 3672 C CA . ILE A 1 472 ? -13.516 -11.779 16.289 1.00 92.75 472 ILE A CA 1
ATOM 3673 C C . ILE A 1 472 ? -14.619 -12.843 16.168 1.00 92.75 472 ILE A C 1
ATOM 3675 O O . ILE A 1 472 ? -15.771 -12.560 16.488 1.00 92.75 472 ILE A O 1
ATOM 3679 N N . MET A 1 473 ? -14.263 -14.028 15.662 1.00 86.19 473 MET A N 1
ATOM 3680 C CA . MET A 1 473 ? -15.163 -15.167 15.416 1.00 86.19 473 MET A CA 1
ATOM 3681 C C . MET A 1 473 ? -15.363 -16.011 16.669 1.00 86.19 473 MET A C 1
ATOM 3683 O O . MET A 1 473 ? -16.501 -16.498 16.851 1.00 86.19 473 MET A O 1
#

Radius of gyration: 32.29 Å; chains: 1; bounding box: 93×81×101 Å

pLDDT: mean 74.85, std 26.56, range [24.61, 98.75]

Sequence (473 aa):
MGGAHRGLRLCGARDGGDGAVRPGRRHRLRRSLRAPEPGDRSRLRRRAGPVVRTARYPSRRLKPRPRRPPISGVAASVRLVQETPGPDLPPSRSGPFGRWFERRRAYLAFLLVVALIIAGLAWAGRRGEGSGSANGSPSPSGPSPSASGTSHTPSPSTEPGSTPVKHVVFVVKENRTFNNYFATYPGAAGATGGGTIRCSEDGCRDGPIVELHRSRDVQAHDLTHCFRCALTAINGGKMNGFNWMNGPIPMDAERATLFGHDLSGYTYFDRRGIPNYWAYADRFVLADHFFTSMYGPTLPEHLYAVAAQANGIVDNKSSTDHAGSYCDDPTEYATRFRPRLSPQDIADIMDLENRIDANGDNTYALGRYWDRIRLCFDIPVLPDQLQAAGISWKYYAEENAWMNALQMIRHVRFGSMWRHVRPPGDFSTDVRRDHLPAVSWVIPPESYNEHPGLGKSVCAGENWTVNLVNSIM

Foldseek 3Di:
DDDDDPADDFFPPDPDDDDDDDDDDDDDDDDDDDDDDDDDDDDDDDDDDDDDDDDDDDDDDDDDDDDDDDDDDDDDDDDDDDDDDDDDDDDDPDPPVRVVVVVVVVVVVVVVVVVVVVVVVVVVVPPDDDDDDDDDDDDDDDDDPPDPDPPPPPDPPDPPPNDPQQADEAEAFDDADCQAECLPPPPFPHDQWFWAWDADPVFIDTDDIDGAAAADQAFAAFADQFQQLVLQCCQLNNNHRQLPSVFPDDDDPVVSVSSCVVVNVRYYHDCSQQVVVSVCVVVDPDDRPDDQLHRGDQQQSLCCVWAVGRQQFGYFWPDAFDPQDQPRPQPIKTKGFDPPQDPVSVVLLVVLSNHVRDRNVSSVVVVVRIDIDRLAEADDTNVVVCVVVVFFEAEADDPRHSSCNQCSHNCCVPHPVVVRYHHLVCQLVCLVVVNRTSYYYHYDPPLQSSRHHPRRGVSSVSSVVSVNVVSND

Secondary structure (DSSP, 8-state):
------PPPPTT--SS---PPPPPPP-----------------------------PPPP----PPPP-----------------PPP-----SS-HHHHHHHHHHHHHHHHHHHHHHHHHHHHHTTS--------------PPP--------PPPP---TT-SS---EEEE---S--HHHHHTTSTTS---SEEEEEEEETTEEEEEEEEE-EEPPSB-SSPPP--HHHHHHHHGGGT---TT-TTTT----HHHHHHTTTT-TTSEE--TTTSHHHHHHHHHS---SS---SSSS-HHHHHHHHHHS--TTEEEEESS---SS-GGG-SS-EEEEEPTT--HHHHHHHHHHHHTTTSSSTHHHHGGGGEEEEES-B----HHHHHHHTT--EEEE--TT-TT-GGGSBHHHHSSGGGGGEE-TTHHHHHHHTT---SEEEE---TTTS--SSTT-BHHHHHHHHHHHHHHH-